Protein AF-A0A540WR25-F1 (afdb_monomer)

Foldseek 3Di:
DDDDDDDDDDDDDDDDDDDDDDDDDDDDDDPDPPVPQPQFAFEDEAEEEEEEDDDQFPVCLVVVQCLQVLLVVLLVVCVVVLQVVQCVVRPRYHYHYHYYTARLLPFDFDPQPDPPPPRSSCLFQDAQPGDQQPDPDGPDASLDCVSVLLRVLSCVPVRDPLPAANYEYEYAEQSQLSSLCNLQQQGSVGGPPHPSSCNRRYQEYEYELYLAAAQPPPPFPQDDCPRLSNQLVVLPPDDPDDHSSGHHHNVSCNSHVPGSQRSNQSCLVPHAYAYEDAQAQQDDRDDPDDDPFRGAQPRAHHLWAPDWDWHAGVLQAIDIHRHDYLYHDHSSLCRDPPDVCNVSSSNSSSVSVSCQARFWSKTFQDKDKDKDPDFAAAQDKDPKDKDGDFADPQWFWPWKDKKKWKAFPDDSNRPIHIQDPVQKDWAGDGGQITIIMGTDHPDNPGTIMMMMIMTTMITRNDGHSSSVTHHD

Organism: NCBI:txid2590453

Mean predicted aligned error: 12.11 Å

Secondary structure (DSSP, 8-state):
------------------------------TT---------EEEEEEEEEEE---SSHHHHTTGGGGGHHHHHHHHHHHHHHHHHHHHHSTTEEEEEEEEEE-TTTSPPPTTS-TT-S-TT-S----TTSTT---SSTTS-----HHHHHHHHHHHHHHS-TT---EEEEEETHHHHHHHHHHTT-BTTBTTS---S-TTTEEEEEEES---S-TTSTTS---STTSHHHHHHHTTTS-S---TT---TTHHHHHHH---HHHHHHHHHHSEEEEEEE--TT--S--SS----PPPTT----TTSS-EEEEEPTTS-EEEEESEEEES--SGGGT-TTSTTHHHHHHHHHHHHHHHHHT--PEEEEEEEEE-SS-B-TT-BPPPEEEE--PPTTEEEEEEEEEEEEE-SSS--S--EEPPGGGEEEEEPSSSEEEEEEB--S-SSS-BEEEEEEEEEEEESSSSSGGGSPP-

InterPro domains:
  IPR029058 Alpha/Beta hydrolase fold [G3DSA:3.40.50.1820] (130-204)
  IPR029058 Alpha/Beta hydrolase fold [SSF53474] (144-228)

Sequence (472 aa):
MAPRHWLMLSCVVGLSGCGPQESSLPEVADPGRTVAALAQQGTVQLNLLYVHGVKGCQGQRERAEGSLDELDAAINAALPARIAAYEAAHPGTTVVVRSARANLYTAPASAHHPSDSTNPLNMDDWEAGDPGCSASRQGAPCTTAYEWRYRLAREIERRFPSDAKNVLLVGHSTGGRVALEVAANVGVDGVGTQDWGVQGRIAGVVSIQGMVDSLGTSKYNVVGAASFVTTCKNGEVILGYGDSCAPGNGWCEYAGNVGGFPAADWVARNKHALMLTSWASCSPSLWTGYSDGSLPFDAQGSGLAVGLGMTPAAGKTWRPSHGIKYGSFCHGTITDPSASGHAQAVTAARDRILDWVFARATGVASSGSLSTSSSIAYNASTPTYAIGSGCPAGKGDEGLQVVGVCKHPGYFDGDDHAIAASELTLTDGPNCTGAFKWTQRHDSGNKHAATFWWKTQSLPEEQGLLATLPAD

Structure (mmCIF, N/CA/C/O backbone):
data_AF-A0A540WR25-F1
#
_entry.id   AF-A0A540WR25-F1
#
loop_
_atom_site.group_PDB
_atom_site.id
_atom_site.type_symbol
_atom_site.label_atom_id
_atom_site.label_alt_id
_atom_site.label_comp_id
_atom_site.label_asym_id
_atom_site.label_entity_id
_atom_site.label_seq_id
_atom_site.pdbx_PDB_ins_code
_atom_site.Cartn_x
_atom_site.Cartn_y
_atom_site.Cartn_z
_atom_site.occupancy
_atom_site.B_iso_or_equiv
_atom_site.auth_seq_id
_atom_site.auth_comp_id
_atom_site.auth_asym_id
_atom_site.auth_atom_id
_atom_site.pdbx_PDB_model_num
ATOM 1 N N . MET A 1 1 ? 58.304 -51.126 13.569 1.00 34.84 1 MET A N 1
ATOM 2 C CA . MET A 1 1 ? 57.879 -51.887 14.764 1.00 34.84 1 MET A CA 1
ATOM 3 C C . MET A 1 1 ? 56.406 -51.625 15.012 1.00 34.84 1 MET A C 1
ATOM 5 O O . MET A 1 1 ? 55.930 -50.550 14.681 1.00 34.84 1 MET A O 1
ATOM 9 N N . ALA A 1 2 ? 55.723 -52.662 15.485 1.00 29.12 2 ALA A N 1
ATOM 10 C CA . ALA A 1 2 ? 54.281 -52.842 15.590 1.00 29.12 2 ALA A CA 1
ATOM 11 C C . ALA A 1 2 ? 53.516 -51.779 16.432 1.00 29.12 2 ALA A C 1
ATOM 13 O O . ALA A 1 2 ? 54.144 -51.030 17.180 1.00 29.12 2 ALA A O 1
ATOM 14 N N . PRO A 1 3 ? 52.168 -51.741 16.313 1.00 58.66 3 PRO A N 1
ATOM 15 C CA . PRO A 1 3 ? 51.277 -50.618 16.637 1.00 58.66 3 PRO A CA 1
ATOM 16 C C . PRO A 1 3 ? 50.435 -50.832 17.912 1.00 58.66 3 PRO A C 1
ATOM 18 O O . PRO A 1 3 ? 50.287 -51.969 18.353 1.00 58.66 3 PRO A O 1
ATOM 21 N N . ARG A 1 4 ? 49.806 -49.770 18.448 1.00 34.66 4 ARG A N 1
ATOM 22 C CA . ARG A 1 4 ? 48.710 -49.776 19.457 1.00 34.66 4 ARG A CA 1
ATOM 23 C C . ARG A 1 4 ? 47.991 -48.406 19.434 1.00 34.66 4 ARG A C 1
ATOM 25 O O . ARG A 1 4 ? 48.692 -47.423 19.259 1.00 34.66 4 ARG A O 1
ATOM 32 N N . HIS A 1 5 ? 46.684 -48.180 19.606 1.00 33.09 5 HIS A N 1
ATOM 33 C CA . HIS A 1 5 ? 45.461 -48.975 19.764 1.00 33.09 5 HIS A CA 1
ATOM 34 C C . HIS A 1 5 ? 44.240 -48.062 19.483 1.00 33.09 5 HIS A C 1
ATOM 36 O O . HIS A 1 5 ? 44.206 -46.917 19.916 1.00 33.09 5 HIS A O 1
ATOM 42 N N . TRP A 1 6 ? 43.264 -48.610 18.761 1.00 30.02 6 TRP A N 1
ATOM 43 C CA . TRP A 1 6 ? 41.809 -48.553 18.955 1.00 30.02 6 TRP A CA 1
ATOM 44 C C . TRP A 1 6 ? 41.223 -47.773 20.151 1.00 30.02 6 TRP A C 1
ATOM 46 O O . TRP A 1 6 ? 41.559 -48.074 21.292 1.00 30.02 6 TRP A O 1
ATOM 56 N N . LEU A 1 7 ? 40.177 -46.971 19.889 1.00 30.69 7 LEU A N 1
ATOM 57 C CA . LEU A 1 7 ? 38.885 -47.111 20.582 1.00 30.69 7 LEU A CA 1
ATOM 58 C C . LEU A 1 7 ? 37.739 -46.562 19.704 1.00 30.69 7 LEU A C 1
ATOM 60 O O . LEU A 1 7 ? 37.548 -45.358 19.569 1.00 30.69 7 LEU A O 1
ATOM 64 N N . MET A 1 8 ? 36.994 -47.482 19.088 1.00 30.22 8 MET A N 1
ATOM 65 C CA . MET A 1 8 ? 35.615 -47.280 18.641 1.00 30.22 8 MET A CA 1
ATOM 66 C C . MET A 1 8 ? 34.700 -47.617 19.818 1.00 30.22 8 MET A C 1
ATOM 68 O O . MET A 1 8 ? 34.907 -48.642 20.470 1.00 30.22 8 MET A O 1
ATOM 72 N N . LEU A 1 9 ? 33.673 -46.802 20.051 1.00 29.97 9 LEU A N 1
ATOM 73 C CA . LEU A 1 9 ? 32.551 -47.156 20.911 1.00 29.97 9 LEU A CA 1
ATOM 74 C C . LEU A 1 9 ? 31.305 -47.312 20.033 1.00 29.97 9 LEU A C 1
ATOM 76 O O . LEU A 1 9 ? 30.907 -46.396 19.318 1.00 29.97 9 LEU A O 1
ATOM 80 N N . SER A 1 10 ? 30.709 -48.496 20.074 1.00 31.81 10 SER A N 1
ATOM 81 C CA . SER A 1 10 ? 29.380 -48.810 19.552 1.00 31.81 10 SER A CA 1
ATOM 82 C C . SER A 1 10 ? 28.698 -49.737 20.552 1.00 31.81 10 SER A C 1
ATOM 84 O O . SER A 1 10 ? 29.309 -50.720 20.954 1.00 31.81 10 SER A O 1
ATOM 86 N N . CYS A 1 11 ? 27.452 -49.427 20.909 1.00 25.17 11 CYS A N 1
ATOM 87 C CA . CYS A 1 11 ? 26.388 -50.347 21.340 1.00 25.17 11 CYS A CA 1
ATOM 88 C C . CYS A 1 11 ? 25.052 -49.607 21.069 1.00 25.17 11 CYS A C 1
ATOM 90 O O . CYS A 1 11 ? 24.9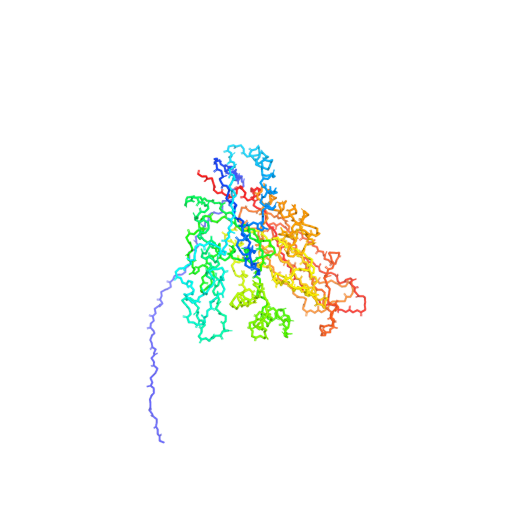54 -48.444 21.445 1.00 25.17 11 CYS A O 1
ATOM 92 N N . VAL A 1 12 ? 24.095 -50.089 20.249 1.00 30.94 12 VAL A N 1
ATOM 93 C CA . VAL A 1 12 ? 23.230 -51.299 20.386 1.00 30.94 12 VAL A CA 1
ATOM 94 C C . VAL A 1 12 ? 22.262 -51.096 21.569 1.00 30.94 12 VAL A C 1
ATOM 96 O O . VAL A 1 12 ? 22.739 -50.777 22.646 1.00 30.94 12 VAL A O 1
ATOM 99 N N . VAL A 1 13 ? 20.929 -51.250 21.537 1.00 31.78 13 VAL A N 1
ATOM 100 C CA . VAL A 1 13 ? 19.888 -51.711 20.590 1.00 31.78 13 VAL A CA 1
ATOM 101 C C . VAL A 1 13 ? 18.529 -51.246 21.162 1.00 31.78 13 VAL A C 1
ATOM 103 O O . VAL A 1 13 ? 18.415 -51.061 22.371 1.00 31.78 13 VAL A O 1
ATOM 106 N N . GLY A 1 14 ? 17.486 -51.135 20.331 1.00 27.78 14 GLY A N 1
ATOM 107 C CA . GLY A 1 14 ? 16.101 -51.024 20.804 1.00 27.78 14 GLY A CA 1
ATOM 108 C C . GLY A 1 14 ? 15.063 -51.083 19.683 1.00 27.78 14 GLY A C 1
ATOM 109 O O . GLY A 1 14 ? 14.438 -50.078 19.375 1.00 27.78 14 GLY A O 1
ATOM 110 N N . LEU A 1 15 ? 14.910 -52.254 19.057 1.00 31.16 15 LEU A N 1
ATOM 111 C CA . LEU A 1 15 ? 13.782 -52.585 18.180 1.00 31.16 15 LEU A CA 1
ATOM 112 C C . LEU A 1 15 ? 12.542 -52.900 19.029 1.00 31.16 15 LEU A C 1
ATOM 114 O O . LEU A 1 15 ? 12.576 -53.818 19.846 1.00 31.16 15 LEU A O 1
ATOM 118 N N . SER A 1 16 ? 11.428 -52.232 18.746 1.00 32.53 16 SER A N 1
ATOM 119 C CA . SER A 1 16 ? 10.081 -52.770 18.944 1.00 32.53 16 SER A CA 1
ATOM 120 C C . SER A 1 16 ? 9.220 -52.345 17.756 1.00 32.53 16 SER A C 1
ATOM 122 O O . SER A 1 16 ? 8.999 -51.164 17.501 1.00 32.53 16 SER A O 1
ATOM 124 N N . GLY A 1 17 ? 8.812 -53.335 16.965 1.00 28.11 17 GLY A N 1
ATOM 125 C CA . GLY A 1 17 ? 7.911 -53.156 15.836 1.00 28.11 17 GLY A CA 1
ATOM 126 C C . GLY A 1 17 ? 6.450 -53.300 16.247 1.00 28.11 17 GLY A C 1
ATOM 127 O O . GLY A 1 17 ? 6.146 -54.020 17.193 1.00 28.11 17 GLY A O 1
ATOM 128 N N . CYS A 1 18 ? 5.578 -52.640 15.487 1.00 28.12 18 CYS A N 1
ATOM 129 C CA . CYS A 1 18 ? 4.237 -53.065 15.074 1.00 28.12 18 CYS A CA 1
ATOM 130 C C . CYS A 1 18 ? 3.815 -52.118 13.935 1.00 28.12 18 CYS A C 1
ATOM 132 O O . CYS A 1 18 ? 3.773 -50.908 14.130 1.00 28.12 18 CYS A O 1
ATOM 134 N N . GLY A 1 19 ? 3.536 -52.646 12.744 1.00 31.08 19 GLY A N 1
ATOM 135 C CA . GLY A 1 19 ? 2.651 -51.979 11.779 1.00 31.08 19 GLY A CA 1
ATOM 136 C C . GLY A 1 19 ? 1.283 -52.669 11.795 1.00 31.08 19 GLY A C 1
ATOM 137 O O . GLY A 1 19 ? 1.092 -53.593 12.585 1.00 31.08 19 GLY A O 1
ATOM 138 N N . PRO A 1 20 ? 0.406 -52.378 10.827 1.00 37.56 20 PRO A N 1
ATOM 139 C CA . PRO A 1 20 ? -0.185 -51.091 10.476 1.00 37.56 20 PRO A CA 1
ATOM 140 C C . PRO A 1 20 ? -1.586 -50.961 11.116 1.00 37.56 20 PRO A C 1
ATOM 142 O O . PRO A 1 20 ? -2.268 -51.961 11.329 1.00 37.56 20 PRO A O 1
ATOM 145 N N . GLN A 1 21 ? -2.059 -49.743 11.387 1.00 27.31 21 GLN A N 1
ATOM 146 C CA . GLN A 1 21 ? -3.466 -49.530 11.735 1.00 27.31 21 GLN A CA 1
ATOM 147 C C . GLN A 1 21 ? -4.066 -48.510 10.769 1.00 27.31 21 GLN A C 1
ATOM 149 O O . GLN A 1 21 ? -3.903 -47.303 10.925 1.00 27.31 21 GLN A O 1
ATOM 154 N N . GLU A 1 22 ? -4.732 -49.039 9.742 1.00 34.25 22 GLU A N 1
ATOM 155 C CA . GLU A 1 22 ? -5.793 -48.342 9.024 1.00 34.25 22 GLU A CA 1
ATOM 156 C C . GLU A 1 22 ? -6.837 -47.881 10.047 1.00 34.25 22 GLU A C 1
ATOM 158 O O . GLU A 1 22 ? -7.519 -48.693 10.672 1.00 34.25 22 GLU A O 1
ATOM 163 N N . SER A 1 23 ? -6.967 -46.569 10.224 1.00 29.11 23 SER A N 1
ATOM 164 C CA . SER A 1 23 ? -8.207 -45.973 10.701 1.00 29.11 23 SER A CA 1
ATOM 165 C C . SER A 1 23 ? -8.902 -45.337 9.504 1.00 29.11 23 SER A C 1
ATOM 167 O O . SER A 1 23 ? -8.614 -44.222 9.076 1.00 29.11 23 SER A O 1
ATOM 169 N N . SER A 1 24 ? -9.829 -46.101 8.937 1.00 35.94 24 SER A N 1
ATOM 170 C CA . SER A 1 24 ? -10.888 -45.597 8.077 1.00 35.94 24 SER A CA 1
ATOM 171 C C . SER A 1 24 ? -11.684 -44.533 8.839 1.00 35.94 24 SER A C 1
ATOM 173 O O . SER A 1 24 ? -12.491 -44.862 9.713 1.00 35.94 24 SER A O 1
ATOM 175 N N . LEU A 1 25 ? -11.453 -43.259 8.528 1.00 31.72 25 LEU A N 1
ATOM 176 C CA . LEU A 1 25 ? -12.410 -42.202 8.841 1.00 31.72 25 LEU A CA 1
ATOM 177 C C . LEU A 1 25 ? -13.478 -42.189 7.740 1.00 31.72 25 LEU A C 1
ATOM 179 O O . LEU A 1 25 ? -13.128 -42.317 6.565 1.00 31.72 25 LEU A O 1
ATOM 183 N N . PRO A 1 26 ? -14.768 -42.077 8.091 1.00 32.78 26 PRO A N 1
ATOM 184 C CA . PRO A 1 26 ? -15.828 -42.113 7.106 1.00 32.78 26 PRO A CA 1
ATOM 185 C C . PRO A 1 26 ? -15.805 -40.837 6.265 1.00 32.78 26 PRO A C 1
ATOM 187 O O . PRO A 1 26 ? -15.911 -39.721 6.774 1.00 32.78 26 PRO A O 1
ATOM 190 N N . GLU A 1 27 ? -15.708 -41.041 4.958 1.00 39.72 27 GLU A N 1
ATOM 191 C CA . GLU A 1 27 ? -16.152 -40.107 3.940 1.00 39.72 27 GLU A CA 1
ATOM 192 C C . GLU A 1 27 ? -17.668 -39.916 4.110 1.00 39.72 27 GLU A C 1
ATOM 194 O O . GLU A 1 27 ? -18.472 -40.781 3.768 1.00 39.72 27 GLU A O 1
ATOM 199 N N . VAL A 1 28 ? -18.059 -38.787 4.700 1.00 36.81 28 VAL A N 1
ATOM 200 C CA . VAL A 1 28 ? -19.412 -38.243 4.572 1.00 36.81 28 VAL A CA 1
ATOM 201 C C . VAL A 1 28 ? -19.260 -36.899 3.885 1.00 36.81 28 VAL A C 1
ATOM 203 O O . VAL A 1 28 ? -18.874 -35.905 4.497 1.00 36.81 28 VAL A O 1
ATOM 206 N N . ALA A 1 29 ? -19.539 -36.894 2.585 1.00 34.22 29 ALA A N 1
ATOM 207 C CA . ALA A 1 29 ? -19.881 -35.680 1.876 1.00 34.22 29 ALA A CA 1
ATOM 208 C C . ALA A 1 29 ? -21.126 -35.068 2.532 1.00 34.22 29 ALA A C 1
ATOM 210 O O . ALA A 1 29 ? -22.141 -35.749 2.685 1.00 34.22 29 ALA A O 1
ATOM 211 N N . ASP A 1 30 ? -21.056 -33.785 2.877 1.00 34.28 30 ASP A N 1
ATOM 212 C CA . ASP A 1 30 ? -22.238 -32.957 3.105 1.00 34.28 30 ASP A CA 1
ATOM 213 C C . ASP A 1 30 ? -22.403 -32.020 1.894 1.00 34.28 30 ASP A C 1
ATOM 215 O O . ASP A 1 30 ? -21.787 -30.950 1.843 1.00 34.28 30 ASP A O 1
ATOM 219 N N . PRO A 1 31 ? -23.158 -32.423 0.854 1.00 40.47 31 PRO A N 1
ATOM 220 C CA . PRO A 1 31 ? -23.482 -31.555 -0.262 1.00 40.47 31 PRO A CA 1
ATOM 221 C C . PRO A 1 31 ? -24.666 -30.679 0.158 1.00 40.47 31 PRO A C 1
ATOM 223 O O . PRO A 1 31 ? -25.817 -30.995 -0.132 1.00 40.47 31 PRO A O 1
ATOM 226 N N . GLY A 1 32 ? -24.409 -29.588 0.879 1.00 30.80 32 GLY A N 1
ATOM 227 C CA 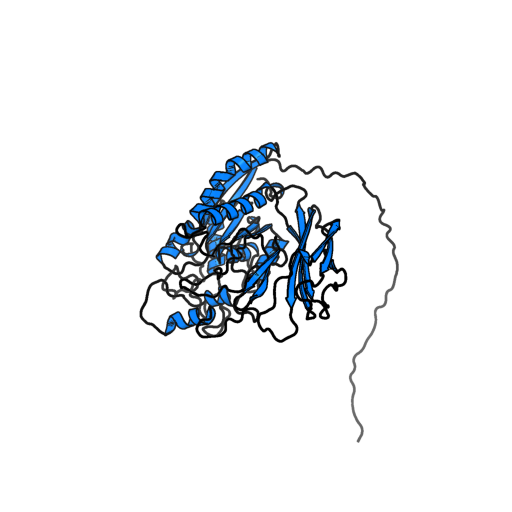. GLY A 1 32 ? -25.517 -28.706 1.254 1.00 30.80 32 GLY A CA 1
ATOM 228 C C . GLY A 1 32 ? -25.280 -27.669 2.334 1.00 30.80 32 GLY A C 1
ATOM 229 O O . GLY A 1 32 ? -26.199 -26.901 2.618 1.00 30.80 32 GLY A O 1
ATOM 230 N N . ARG A 1 33 ? -24.087 -27.572 2.926 1.00 33.97 33 ARG A N 1
ATOM 231 C CA . ARG A 1 33 ? -23.815 -26.487 3.869 1.00 33.97 33 ARG A CA 1
ATOM 232 C C . ARG A 1 33 ? -23.448 -25.212 3.115 1.00 33.97 33 ARG A C 1
ATOM 234 O O . ARG A 1 33 ? -22.292 -24.810 3.062 1.00 33.97 33 ARG A O 1
ATOM 241 N N . THR A 1 34 ? -24.463 -24.547 2.562 1.00 32.62 34 THR A N 1
ATOM 242 C CA . THR A 1 34 ? -24.477 -23.082 2.518 1.00 32.62 34 THR A CA 1
ATOM 243 C C . THR A 1 34 ? -24.220 -22.623 3.945 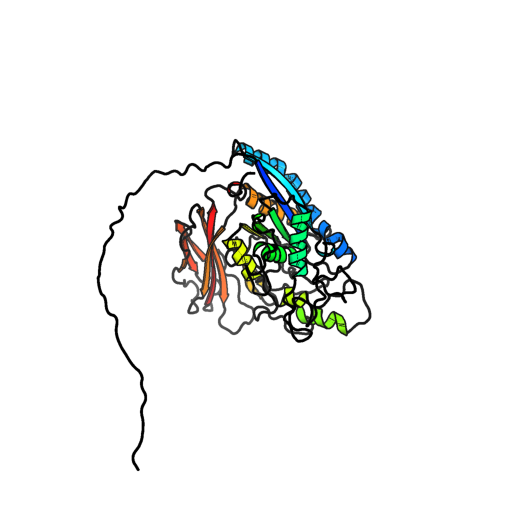1.00 32.62 34 THR A C 1
ATOM 245 O O . THR A 1 34 ? -25.118 -22.648 4.789 1.00 32.62 34 THR A O 1
ATOM 248 N N . VAL A 1 35 ? -22.966 -22.289 4.243 1.00 36.34 35 VAL A N 1
ATOM 249 C CA . VAL A 1 35 ? -22.644 -21.453 5.388 1.00 36.34 35 VAL A CA 1
ATOM 250 C C . VAL A 1 35 ? -23.335 -20.144 5.051 1.00 36.34 35 VAL A C 1
ATOM 252 O O . VAL A 1 35 ? -22.852 -19.371 4.231 1.00 36.34 35 VAL A O 1
ATOM 255 N N . ALA A 1 36 ? -24.554 -19.961 5.555 1.00 37.75 36 ALA A N 1
ATOM 256 C CA . ALA A 1 36 ? -25.138 -18.641 5.586 1.00 37.75 36 ALA A CA 1
ATOM 257 C C . ALA A 1 36 ? -24.115 -17.797 6.341 1.00 37.75 36 ALA A C 1
ATOM 259 O O . ALA A 1 36 ? -23.886 -18.049 7.527 1.00 37.75 36 ALA A O 1
ATOM 260 N N . ALA A 1 37 ? -23.444 -16.909 5.604 1.00 44.94 37 ALA A N 1
ATOM 261 C CA . ALA A 1 37 ? -22.705 -15.774 6.118 1.00 44.94 37 ALA A CA 1
ATOM 262 C C . ALA A 1 37 ? -23.381 -15.342 7.417 1.00 44.94 37 ALA A C 1
ATOM 264 O O . ALA A 1 37 ? -24.560 -14.964 7.405 1.00 44.94 37 ALA A O 1
ATOM 265 N N . LEU A 1 38 ? -22.700 -15.510 8.553 1.00 48.97 38 LEU A N 1
ATOM 266 C CA . LEU A 1 38 ? -23.152 -14.879 9.782 1.00 48.97 38 LEU A CA 1
ATOM 267 C C . LEU A 1 38 ? -22.940 -13.394 9.531 1.00 48.97 38 LEU A C 1
ATOM 269 O O . LEU A 1 38 ? -21.878 -12.871 9.847 1.00 48.97 38 LEU A O 1
ATOM 273 N N . ALA A 1 39 ? -23.933 -12.765 8.893 1.00 57.25 39 ALA A N 1
ATOM 274 C CA . ALA A 1 39 ? -23.926 -11.351 8.588 1.00 57.25 39 ALA A CA 1
ATOM 275 C C . ALA A 1 39 ? -23.500 -10.637 9.862 1.00 57.25 39 ALA A C 1
ATOM 277 O O . ALA A 1 39 ? -24.097 -10.842 10.923 1.00 57.25 39 ALA A O 1
ATOM 278 N N . GLN A 1 40 ? -22.410 -9.892 9.770 1.00 68.88 40 GLN A N 1
ATOM 279 C CA . GLN A 1 40 ? -21.814 -9.250 10.918 1.00 68.88 40 GLN A CA 1
ATOM 280 C C . GLN A 1 40 ? -22.815 -8.267 11.534 1.00 68.88 40 GLN A C 1
ATOM 282 O O . GLN A 1 40 ? -23.047 -7.180 11.009 1.00 68.88 40 GLN A O 1
ATOM 287 N N . GLN A 1 41 ? -23.443 -8.658 12.641 1.00 81.88 41 GLN A N 1
ATOM 288 C CA . GLN A 1 41 ? -24.412 -7.825 13.348 1.00 81.88 41 GLN A CA 1
ATOM 289 C C . GLN A 1 41 ? -23.712 -6.961 14.394 1.00 81.88 41 GLN A C 1
ATOM 291 O O . GLN A 1 41 ? -22.763 -7.399 15.045 1.00 81.88 41 GLN A O 1
ATOM 296 N N . GLY A 1 42 ? -24.216 -5.743 14.580 1.00 90.81 42 GLY A N 1
ATOM 297 C CA . GLY A 1 42 ? -23.713 -4.788 15.561 1.00 90.81 42 GLY A CA 1
ATOM 298 C C . GLY A 1 42 ? -22.911 -3.642 14.951 1.00 90.81 42 GLY A C 1
ATOM 299 O O . GLY A 1 42 ? -22.943 -3.389 13.744 1.00 90.81 42 GLY A O 1
ATOM 300 N N . THR A 1 43 ? -22.219 -2.910 15.821 1.00 94.31 43 THR A N 1
ATOM 301 C CA . THR A 1 43 ? -21.434 -1.739 15.429 1.00 94.31 43 THR A CA 1
ATOM 302 C C . THR A 1 43 ? -20.039 -2.163 14.996 1.00 94.31 43 THR A C 1
ATOM 304 O O . THR A 1 43 ? -19.301 -2.769 15.764 1.00 94.31 43 THR A O 1
ATOM 307 N N . VAL A 1 44 ? -19.652 -1.806 13.777 1.00 94.38 44 VAL A N 1
ATOM 308 C CA . VAL A 1 44 ? -18.292 -1.943 13.259 1.00 94.38 44 VAL A CA 1
ATOM 309 C C . VAL A 1 44 ? -17.634 -0.574 13.318 1.00 94.38 44 VAL A C 1
ATOM 311 O O . VAL A 1 44 ? -17.901 0.293 12.482 1.00 94.38 44 VAL A O 1
ATOM 314 N N . GLN A 1 45 ? -16.773 -0.353 14.311 1.00 95.56 45 GLN A N 1
ATOM 315 C CA . GLN A 1 45 ? -15.941 0.844 14.330 1.00 95.56 45 GLN A CA 1
ATOM 316 C C . GLN A 1 45 ? -14.733 0.650 13.406 1.00 95.56 45 GLN A C 1
ATOM 318 O O . GLN A 1 45 ? -14.000 -0.322 13.551 1.00 95.56 45 GLN A O 1
ATOM 323 N N . LEU A 1 46 ? -14.501 1.582 12.482 1.00 96.25 46 LEU A N 1
ATOM 324 C CA . LEU A 1 46 ? -13.336 1.651 11.601 1.00 96.25 46 LEU A CA 1
ATOM 325 C C . LEU A 1 46 ? -12.470 2.853 11.992 1.00 96.25 46 LEU A C 1
ATOM 327 O O . LEU A 1 46 ? -12.957 3.983 12.034 1.00 96.25 46 LEU A O 1
ATOM 331 N N . ASN A 1 47 ? -11.183 2.634 12.256 1.00 98.00 47 ASN A N 1
ATOM 332 C CA . ASN A 1 47 ? -10.272 3.687 12.708 1.00 98.00 47 ASN A CA 1
ATOM 333 C C . ASN A 1 47 ? -9.179 3.925 11.654 1.00 98.00 47 ASN A C 1
ATOM 335 O O . ASN A 1 47 ? -8.314 3.078 11.466 1.00 98.00 47 ASN A O 1
ATOM 339 N N . LEU A 1 48 ? -9.202 5.060 10.958 1.00 98.25 48 LEU A N 1
ATOM 340 C CA . LEU A 1 48 ? -8.228 5.414 9.922 1.00 98.25 48 LEU A CA 1
ATOM 341 C C . LEU A 1 48 ? -7.121 6.293 10.513 1.00 98.25 48 LEU A C 1
ATOM 343 O O . LEU A 1 48 ? -7.405 7.372 11.032 1.00 98.25 48 LEU A O 1
ATOM 347 N N . LEU A 1 49 ? -5.861 5.862 10.417 1.00 98.38 49 LEU A N 1
ATOM 348 C CA . LEU A 1 49 ? -4.701 6.670 10.805 1.00 98.38 49 LEU A CA 1
ATOM 349 C C . LEU A 1 49 ? -3.842 7.005 9.592 1.00 98.38 49 LEU A C 1
ATOM 351 O O . LEU A 1 49 ? -3.213 6.121 9.011 1.00 98.38 49 LEU A O 1
ATOM 355 N N . TYR A 1 50 ? -3.773 8.288 9.251 1.00 98.19 50 TYR A N 1
ATOM 356 C CA . TYR A 1 50 ? -2.934 8.778 8.163 1.00 98.19 50 TYR A CA 1
ATOM 357 C C . TYR A 1 50 ? -1.528 9.086 8.668 1.00 98.19 50 TYR A C 1
ATOM 359 O O . TYR A 1 50 ? -1.354 9.840 9.628 1.00 98.19 50 TYR A O 1
ATOM 367 N N . VAL A 1 51 ? -0.520 8.522 8.002 1.00 95.44 51 VAL A N 1
ATOM 368 C CA . VAL A 1 51 ? 0.890 8.730 8.338 1.00 95.44 51 VAL A CA 1
ATOM 369 C C . VAL A 1 51 ? 1.696 9.069 7.090 1.00 95.44 51 VAL A C 1
ATOM 371 O O . VAL A 1 51 ? 1.771 8.308 6.121 1.00 95.44 51 VAL A O 1
ATOM 374 N N . HIS A 1 52 ? 2.319 10.242 7.106 1.00 90.31 52 HIS A N 1
ATOM 375 C CA . HIS A 1 52 ? 3.263 10.629 6.069 1.00 90.31 52 HIS A CA 1
ATOM 376 C C . HIS A 1 52 ? 4.681 10.205 6.445 1.00 90.31 52 HIS A C 1
ATOM 378 O O . HIS A 1 52 ? 5.057 10.189 7.615 1.00 90.31 52 HIS A O 1
ATOM 384 N N . GLY A 1 53 ? 5.458 9.859 5.424 1.00 80.81 53 GLY A N 1
ATOM 385 C CA . GLY A 1 53 ? 6.878 9.590 5.559 1.00 80.81 53 GLY A CA 1
ATOM 386 C C . GLY A 1 53 ? 7.733 10.848 5.683 1.00 80.81 53 GLY A C 1
ATOM 387 O O . GLY A 1 53 ? 7.329 11.868 6.236 1.00 80.81 53 GLY A O 1
ATOM 388 N N . VAL A 1 54 ? 8.945 10.759 5.148 1.00 76.06 54 VAL A N 1
ATOM 389 C CA . VAL A 1 54 ? 9.983 11.757 5.400 1.00 76.06 54 VAL A CA 1
ATOM 390 C C . VAL A 1 54 ? 9.695 13.125 4.797 1.00 76.06 54 VAL A C 1
ATOM 392 O O . VAL A 1 54 ? 9.251 13.243 3.653 1.00 76.06 54 VAL A O 1
ATOM 395 N N . LYS A 1 55 ? 10.049 14.161 5.560 1.00 75.12 55 LYS A N 1
ATOM 396 C CA . LYS A 1 55 ? 10.113 15.559 5.144 1.00 75.12 55 LYS A CA 1
ATOM 397 C C . LYS A 1 55 ? 11.535 16.092 5.302 1.00 75.12 55 LYS A C 1
ATOM 399 O O . LYS A 1 55 ? 12.156 15.923 6.349 1.00 75.12 55 LYS A O 1
ATOM 404 N N . GLY A 1 56 ? 12.032 16.762 4.265 1.00 64.75 56 GLY A N 1
ATOM 405 C CA . GLY A 1 56 ? 13.399 17.288 4.245 1.00 64.75 56 GLY A CA 1
ATOM 406 C C . GLY A 1 56 ? 13.578 18.483 5.178 1.00 64.75 56 GLY A C 1
ATOM 407 O O . GLY A 1 56 ? 14.492 18.480 5.995 1.00 64.75 56 GLY A O 1
ATOM 408 N N . CYS A 1 57 ? 12.669 19.457 5.104 1.00 69.06 57 CYS A N 1
ATOM 409 C CA . CYS A 1 57 ? 12.820 20.738 5.793 1.00 69.06 57 CYS A CA 1
ATOM 410 C C . CYS A 1 57 ? 12.106 20.762 7.154 1.00 69.06 57 CYS A C 1
ATOM 412 O O . CYS A 1 57 ? 11.008 20.214 7.293 1.00 69.06 57 CYS A O 1
ATOM 414 N N . GLN A 1 58 ? 12.670 21.469 8.137 1.00 74.62 58 GLN A N 1
ATOM 415 C CA . GLN A 1 58 ? 12.115 21.571 9.496 1.00 74.62 58 GLN A CA 1
ATOM 416 C C . GLN A 1 58 ? 10.626 21.961 9.518 1.00 74.62 58 GLN A C 1
ATOM 418 O O . GLN A 1 58 ? 9.802 21.214 10.043 1.00 74.62 58 GLN A O 1
ATOM 423 N N . GLY A 1 59 ? 10.246 23.064 8.863 1.00 76.56 59 GLY A N 1
ATOM 424 C CA . GLY A 1 59 ? 8.848 23.520 8.841 1.00 76.56 59 GLY A CA 1
ATOM 425 C C . GLY A 1 59 ? 7.879 22.579 8.105 1.00 76.56 59 GLY A C 1
ATOM 426 O O . GLY A 1 59 ? 6.660 22.729 8.212 1.00 76.56 59 GLY A O 1
ATOM 427 N N . GLN A 1 60 ? 8.394 21.613 7.334 1.00 80.38 60 GLN A N 1
ATOM 428 C CA . GLN A 1 60 ? 7.600 20.522 6.766 1.00 80.38 60 GLN A CA 1
ATOM 429 C C . GLN A 1 60 ? 7.477 19.353 7.750 1.00 80.38 60 GLN A C 1
ATOM 431 O O . GLN A 1 60 ? 6.402 18.768 7.835 1.00 80.38 60 GLN A O 1
ATOM 436 N N . ARG A 1 61 ? 8.539 19.027 8.501 1.00 82.50 61 ARG A N 1
ATOM 437 C CA . ARG A 1 61 ? 8.520 18.012 9.572 1.00 82.50 61 ARG A CA 1
ATOM 438 C C . ARG A 1 61 ? 7.530 18.390 10.671 1.00 82.50 61 ARG A C 1
ATOM 440 O O . ARG A 1 61 ? 6.701 17.575 11.056 1.00 82.50 61 ARG A O 1
ATOM 447 N N . GLU A 1 62 ? 7.532 19.650 11.097 1.00 85.12 62 GLU A N 1
ATOM 448 C CA . GLU A 1 62 ? 6.595 20.184 12.100 1.00 85.12 62 GLU A CA 1
ATOM 449 C C . GLU A 1 62 ? 5.126 20.071 11.664 1.00 85.12 62 GLU A C 1
ATOM 451 O O . GLU A 1 62 ? 4.244 19.881 12.495 1.00 85.12 62 GLU A O 1
ATOM 456 N N . ARG A 1 63 ? 4.861 20.123 10.353 1.00 86.81 63 ARG A N 1
ATOM 457 C CA . ARG A 1 63 ? 3.513 20.047 9.767 1.00 86.81 63 ARG A CA 1
ATOM 458 C C . ARG A 1 63 ? 3.247 18.732 9.035 1.00 86.81 63 ARG A C 1
ATOM 460 O O . ARG A 1 63 ? 2.326 18.659 8.223 1.00 86.81 63 ARG A O 1
ATOM 467 N N . ALA A 1 64 ? 4.043 17.690 9.281 1.00 86.25 64 ALA A N 1
ATOM 468 C CA . ALA A 1 64 ? 3.981 16.471 8.480 1.00 86.25 64 ALA A CA 1
ATOM 469 C C . ALA A 1 64 ? 2.626 15.748 8.592 1.00 86.25 64 ALA A C 1
ATOM 471 O O . ALA A 1 64 ? 2.197 15.165 7.594 1.00 86.25 64 ALA A O 1
ATOM 472 N N . GLU A 1 65 ? 1.921 15.857 9.731 1.00 91.06 65 GLU A N 1
ATOM 473 C CA . GLU A 1 65 ? 0.545 15.337 9.888 1.00 91.06 65 GLU A CA 1
ATOM 474 C C . GLU A 1 65 ? -0.434 15.901 8.852 1.00 91.06 65 GLU A C 1
ATOM 476 O O . GLU A 1 65 ? -1.348 15.189 8.449 1.00 91.06 65 GLU A O 1
ATOM 481 N N . GLY A 1 66 ? -0.203 17.129 8.373 1.00 92.00 66 GLY A N 1
ATOM 482 C CA . GLY A 1 66 ? -1.037 17.798 7.375 1.00 92.00 66 GLY A CA 1
ATOM 483 C C . GLY A 1 66 ? -0.858 17.283 5.941 1.00 92.00 66 GLY A C 1
ATOM 484 O O . GLY A 1 66 ? -1.571 17.686 5.027 1.00 92.00 66 GLY A O 1
ATOM 485 N N . SER A 1 67 ? 0.123 16.405 5.695 1.00 90.38 67 SER A N 1
ATOM 486 C CA . SER A 1 67 ? 0.535 16.048 4.325 1.00 90.38 67 SER A CA 1
ATOM 487 C C . SER A 1 67 ? -0.491 15.214 3.557 1.00 90.38 67 SER A C 1
ATOM 489 O O . SER A 1 67 ? -0.355 15.067 2.347 1.00 90.38 67 SER A O 1
ATOM 491 N N . LEU A 1 68 ? -1.457 14.611 4.252 1.00 95.00 68 LEU A N 1
ATOM 492 C CA . LEU A 1 68 ? -2.515 13.782 3.666 1.00 95.00 68 LEU A CA 1
ATOM 493 C C . LEU A 1 68 ? -3.911 14.362 3.937 1.00 95.00 68 LEU A C 1
ATOM 495 O O . LEU A 1 68 ? -4.900 13.650 3.786 1.00 95.00 68 LEU A O 1
ATOM 499 N N . ASP A 1 69 ? -4.003 15.644 4.303 1.00 96.06 69 ASP A N 1
ATOM 500 C CA . ASP A 1 69 ? -5.264 16.304 4.661 1.00 96.06 69 ASP A CA 1
ATOM 501 C C . ASP A 1 69 ? -6.304 16.243 3.544 1.00 96.06 69 ASP A C 1
ATOM 503 O O . ASP A 1 69 ? -7.470 15.959 3.806 1.00 96.06 69 ASP A O 1
ATOM 507 N N . GLU A 1 70 ? -5.889 16.460 2.295 1.00 97.12 70 GLU A N 1
ATOM 508 C CA . GLU A 1 70 ? -6.806 16.398 1.153 1.00 97.12 70 GLU A CA 1
ATOM 509 C C . GLU A 1 70 ? -7.294 14.971 0.877 1.00 97.12 70 GLU A C 1
ATOM 511 O O . GLU A 1 70 ? -8.454 14.778 0.514 1.00 97.12 70 GLU A O 1
ATOM 516 N N . LEU A 1 71 ? -6.457 13.953 1.115 1.00 97.62 71 LEU A N 1
ATOM 517 C CA . LEU A 1 71 ? -6.872 12.552 1.014 1.00 97.62 71 LEU A CA 1
ATOM 518 C C . LEU A 1 71 ? -7.856 12.175 2.126 1.00 97.62 71 LEU A C 1
ATOM 520 O O . LEU A 1 71 ? -8.890 11.573 1.839 1.00 97.62 71 LEU A O 1
ATOM 524 N N . ASP A 1 72 ? -7.556 12.553 3.368 1.00 97.81 72 ASP A N 1
ATOM 525 C CA . ASP A 1 72 ? -8.439 12.359 4.521 1.00 97.81 72 ASP A CA 1
ATOM 526 C C . ASP A 1 72 ? -9.795 13.045 4.293 1.00 97.81 72 ASP A C 1
ATOM 528 O O . ASP A 1 72 ? -10.847 12.414 4.401 1.00 97.81 72 ASP A O 1
ATOM 532 N N . ALA A 1 73 ? -9.789 14.312 3.870 1.00 97.81 73 ALA A N 1
ATOM 533 C CA . ALA A 1 73 ? -11.001 15.054 3.539 1.00 97.81 73 ALA A CA 1
ATOM 534 C C . ALA A 1 73 ? -11.800 14.386 2.409 1.00 97.81 73 ALA A C 1
ATOM 536 O O . ALA A 1 73 ? -13.019 14.241 2.521 1.00 97.81 73 ALA A O 1
ATOM 537 N N . ALA A 1 74 ? -11.132 13.934 1.344 1.00 98.12 74 ALA A N 1
ATOM 538 C CA . ALA A 1 74 ? -11.786 13.273 0.220 1.00 98.12 74 ALA A CA 1
ATOM 539 C C . ALA A 1 74 ? -12.408 11.922 0.614 1.00 98.12 74 ALA A C 1
AT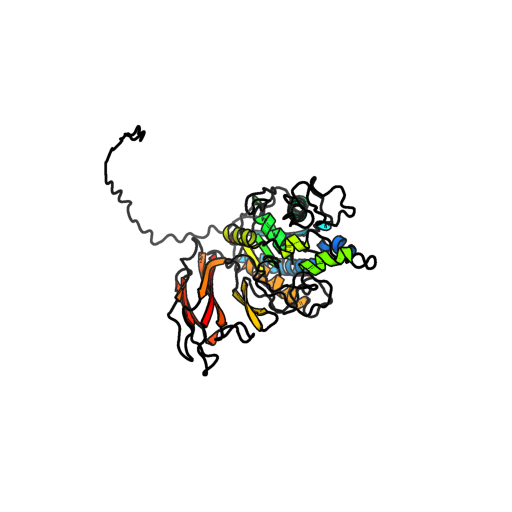OM 541 O O . ALA A 1 74 ? -13.500 11.597 0.144 1.00 98.12 74 ALA A O 1
ATOM 542 N N . ILE A 1 75 ? -11.747 11.144 1.479 1.00 98.19 75 ILE A N 1
ATOM 543 C CA . ILE A 1 75 ? -12.293 9.902 2.041 1.00 98.19 75 ILE A CA 1
ATOM 544 C C . ILE A 1 75 ? -13.496 10.218 2.931 1.00 98.19 75 ILE A C 1
ATOM 546 O O . ILE A 1 75 ? -14.581 9.698 2.673 1.00 98.19 75 ILE A O 1
ATOM 550 N N . ASN A 1 76 ? -13.352 11.121 3.905 1.00 97.44 76 ASN A N 1
ATOM 551 C CA . ASN A 1 76 ? -14.428 11.474 4.835 1.00 97.44 76 ASN A CA 1
ATOM 552 C C . ASN A 1 76 ? -15.668 12.030 4.124 1.00 97.44 76 ASN A C 1
ATOM 554 O O . ASN A 1 76 ? -16.786 11.727 4.528 1.00 97.44 76 ASN A O 1
ATOM 558 N N . ALA A 1 77 ? -15.492 12.783 3.035 1.00 97.94 77 ALA A N 1
ATOM 559 C CA . ALA A 1 77 ? -16.604 13.281 2.230 1.00 97.94 77 ALA A CA 1
ATOM 560 C C . ALA A 1 77 ? -17.384 12.159 1.516 1.00 97.94 77 ALA A C 1
ATOM 562 O O . ALA A 1 77 ? -18.591 12.278 1.314 1.00 97.94 77 ALA A O 1
ATOM 563 N N . ALA A 1 78 ? -16.715 11.069 1.133 1.00 97.75 78 ALA A N 1
ATOM 564 C CA . ALA A 1 78 ? -17.326 9.952 0.412 1.00 97.75 78 ALA A CA 1
ATOM 565 C C . ALA A 1 78 ? -17.860 8.838 1.335 1.00 97.75 78 ALA A C 1
ATOM 567 O O . ALA A 1 78 ? -18.711 8.051 0.910 1.00 97.75 78 ALA A O 1
ATOM 568 N N . LEU A 1 79 ? -17.393 8.772 2.587 1.00 97.44 79 LEU A N 1
ATOM 569 C CA . LEU A 1 79 ? -17.793 7.751 3.559 1.00 97.44 79 LEU A CA 1
ATOM 570 C C . LEU A 1 79 ? -19.309 7.671 3.806 1.00 97.44 79 LEU A C 1
ATOM 572 O O . LEU A 1 79 ? -19.814 6.553 3.757 1.00 97.44 79 LEU A O 1
ATOM 576 N N . PRO A 1 80 ? -20.071 8.771 4.001 1.00 97.81 80 PRO A N 1
ATOM 577 C CA . PRO A 1 80 ? -21.497 8.673 4.324 1.00 97.81 80 PRO A CA 1
ATOM 578 C C . PRO A 1 80 ? -22.305 7.891 3.284 1.00 97.81 80 PRO A C 1
ATOM 580 O O . PRO A 1 80 ? -23.107 7.031 3.638 1.00 97.81 80 PRO A O 1
ATOM 583 N N . ALA A 1 81 ? -22.053 8.134 1.994 1.00 97.00 81 ALA A N 1
ATOM 584 C CA . ALA A 1 81 ? -22.738 7.424 0.918 1.00 97.00 81 ALA A CA 1
ATOM 585 C C . ALA A 1 81 ? -22.333 5.940 0.852 1.00 97.00 81 ALA A C 1
ATOM 587 O O . ALA A 1 81 ? -23.178 5.082 0.601 1.00 97.00 81 ALA A O 1
ATOM 588 N N . ARG A 1 82 ? -21.052 5.626 1.097 1.00 96.44 82 ARG A N 1
ATOM 589 C CA . ARG A 1 82 ? -20.547 4.242 1.125 1.00 96.44 82 ARG A CA 1
ATOM 590 C C . ARG A 1 82 ? -21.095 3.455 2.316 1.00 96.44 82 ARG A C 1
ATOM 592 O O . ARG A 1 82 ? -21.513 2.318 2.132 1.00 96.44 82 ARG A O 1
ATOM 599 N N . ILE A 1 83 ? -21.146 4.078 3.492 1.00 96.94 83 ILE A N 1
ATOM 600 C CA . ILE A 1 83 ? -21.715 3.506 4.717 1.00 96.94 83 ILE A CA 1
ATOM 601 C C . ILE A 1 83 ? -23.204 3.233 4.527 1.00 96.94 83 ILE A C 1
ATOM 603 O O . ILE A 1 83 ? -23.622 2.098 4.707 1.00 96.94 83 ILE A O 1
ATOM 607 N N . ALA A 1 84 ? -23.981 4.218 4.064 1.00 96.75 84 ALA A N 1
ATOM 608 C CA . ALA A 1 84 ? -25.416 4.038 3.851 1.00 96.75 84 ALA A CA 1
ATOM 609 C C . ALA A 1 84 ? -25.720 2.904 2.856 1.00 96.75 84 ALA A C 1
ATOM 611 O O . ALA A 1 84 ? -26.631 2.110 3.078 1.00 96.75 84 ALA A O 1
ATOM 612 N N . ALA A 1 85 ? -24.941 2.798 1.773 1.00 95.25 85 ALA A N 1
ATOM 613 C CA . ALA A 1 85 ? -25.077 1.699 0.820 1.00 95.25 85 ALA A CA 1
ATOM 614 C C . ALA A 1 85 ? -24.731 0.338 1.448 1.00 95.25 85 ALA A C 1
ATOM 616 O O . ALA A 1 85 ? -25.426 -0.646 1.201 1.00 95.25 85 ALA A O 1
ATOM 617 N N . TYR A 1 86 ? -23.680 0.281 2.270 1.00 93.38 86 TYR A N 1
ATOM 618 C CA . TYR A 1 86 ? -23.264 -0.941 2.951 1.00 93.38 86 TYR A CA 1
ATOM 619 C C . TYR A 1 86 ? -24.280 -1.389 4.007 1.00 93.38 86 TYR A C 1
ATOM 621 O O . TYR A 1 86 ? -24.684 -2.545 3.990 1.00 93.38 86 TYR A O 1
ATOM 629 N N . GLU A 1 87 ? -24.748 -0.493 4.876 1.00 94.44 87 GLU A N 1
ATOM 630 C CA . GLU A 1 87 ? -25.749 -0.793 5.913 1.00 94.44 87 GLU A CA 1
ATOM 631 C C . GLU A 1 87 ? -27.102 -1.199 5.310 1.00 94.44 87 GLU A C 1
ATOM 633 O O . GLU A 1 87 ? -27.786 -2.070 5.844 1.00 94.44 87 GLU A O 1
ATOM 638 N N . ALA A 1 88 ? -27.477 -0.632 4.157 1.00 94.25 88 ALA A N 1
ATOM 639 C CA . ALA A 1 88 ? -28.665 -1.064 3.421 1.00 94.25 88 ALA A CA 1
ATOM 640 C C . ALA A 1 88 ? -28.528 -2.497 2.872 1.00 94.25 88 ALA A C 1
ATOM 642 O O . ALA A 1 88 ? -29.514 -3.234 2.834 1.00 94.25 88 ALA A O 1
ATOM 643 N N . ALA A 1 89 ? -27.321 -2.891 2.452 1.00 91.06 89 ALA A N 1
ATOM 644 C CA . ALA A 1 89 ? -27.025 -4.243 1.978 1.00 91.06 89 ALA A CA 1
ATOM 645 C C . ALA A 1 89 ? -26.807 -5.255 3.120 1.00 91.06 89 ALA A C 1
ATOM 647 O O . ALA A 1 89 ? -26.981 -6.453 2.901 1.00 91.06 89 ALA A O 1
ATOM 648 N N . HIS A 1 90 ? -26.487 -4.785 4.331 1.00 89.88 90 HIS A N 1
ATOM 649 C CA . HIS A 1 90 ? -26.203 -5.611 5.510 1.00 89.88 90 HIS A CA 1
ATOM 650 C C . HIS A 1 90 ? -27.071 -5.173 6.708 1.00 89.88 90 HIS A C 1
ATOM 652 O O . HIS A 1 90 ? -26.590 -4.498 7.624 1.00 89.88 90 HIS A O 1
ATOM 658 N N . PRO A 1 91 ? -28.373 -5.529 6.723 1.00 91.31 91 PRO A N 1
ATOM 659 C CA . PRO A 1 91 ? -29.270 -5.148 7.808 1.00 91.31 91 PRO A CA 1
ATOM 660 C C . PRO A 1 91 ? -28.778 -5.645 9.173 1.00 91.31 91 PRO A C 1
ATOM 662 O O . PRO A 1 91 ? -28.451 -6.819 9.341 1.00 91.31 91 PRO A O 1
ATOM 665 N N . GLY A 1 92 ? -28.789 -4.756 10.169 1.00 91.19 92 GLY A N 1
ATOM 666 C CA . GLY A 1 92 ? -28.304 -5.051 11.522 1.00 91.19 92 GLY A CA 1
ATOM 667 C C . GLY A 1 92 ? -26.836 -4.689 11.759 1.00 91.19 92 GLY A C 1
ATOM 668 O O . GLY A 1 92 ? -26.371 -4.816 12.891 1.00 91.19 92 GLY A O 1
ATOM 669 N N . THR A 1 93 ? -26.129 -4.202 10.738 1.00 93.56 93 THR A N 1
ATOM 670 C CA . THR A 1 93 ? -24.796 -3.608 10.871 1.00 93.56 93 THR A CA 1
ATOM 671 C C . THR A 1 93 ? -24.896 -2.086 10.988 1.00 93.56 93 THR A C 1
ATOM 673 O O . THR A 1 93 ? -25.698 -1.450 10.307 1.00 93.56 93 THR A O 1
ATOM 676 N N . THR A 1 94 ? -24.061 -1.483 11.832 1.00 96.06 94 THR A N 1
ATOM 677 C CA . THR A 1 94 ? -23.847 -0.029 11.876 1.00 96.06 94 THR A CA 1
ATOM 678 C C . THR A 1 94 ? -22.361 0.255 11.738 1.00 96.06 94 THR A C 1
ATOM 680 O O . THR A 1 94 ? -21.564 -0.318 12.471 1.00 96.06 94 THR A O 1
ATOM 683 N N . VAL A 1 95 ? -21.958 1.131 10.824 1.00 95.94 95 VAL A N 1
ATOM 684 C CA . VAL A 1 95 ? -20.547 1.455 10.589 1.00 95.94 95 VAL A CA 1
ATOM 685 C C . VAL A 1 95 ? -20.237 2.835 11.152 1.00 95.94 95 VAL A C 1
ATOM 687 O O . VAL A 1 95 ? -20.807 3.845 10.745 1.00 95.94 95 VAL A O 1
ATOM 690 N N . VAL A 1 96 ? -19.272 2.894 12.067 1.00 95.88 96 VAL A N 1
ATOM 691 C CA . VAL A 1 96 ? -18.781 4.150 12.646 1.00 95.88 96 VAL A CA 1
ATOM 692 C C . VAL A 1 96 ? -17.342 4.350 12.217 1.00 95.88 96 VAL A C 1
ATOM 694 O O . VAL A 1 96 ? -16.498 3.506 12.491 1.00 95.88 96 VAL A O 1
ATOM 697 N N . VAL A 1 97 ? -17.025 5.479 11.585 1.00 96.56 97 VAL A N 1
ATOM 698 C CA . VAL A 1 97 ? -15.649 5.770 11.161 1.00 96.56 97 VAL A CA 1
ATOM 699 C C . VAL A 1 97 ? -15.049 6.889 11.999 1.00 96.56 97 VAL A C 1
ATOM 701 O O . VAL A 1 97 ? -15.688 7.912 12.241 1.00 96.56 97 VAL A O 1
ATOM 704 N N . ARG A 1 98 ? -13.800 6.700 12.428 1.00 96.06 98 ARG A N 1
ATOM 705 C CA . ARG A 1 98 ? -12.969 7.731 13.054 1.00 96.06 98 ARG A CA 1
ATOM 706 C C . ARG A 1 98 ? -11.687 7.890 12.258 1.00 96.06 98 ARG A C 1
ATOM 708 O O . ARG A 1 98 ? -11.029 6.901 11.957 1.00 96.06 98 ARG A O 1
ATOM 715 N N . SER A 1 99 ? -11.316 9.130 11.979 1.00 96.56 99 SER A N 1
ATOM 716 C CA . SER A 1 99 ? -10.093 9.463 11.251 1.00 96.56 99 SER A CA 1
ATOM 717 C C . SER A 1 99 ? -9.160 10.268 12.151 1.00 96.56 99 SER A C 1
ATOM 719 O O . SER A 1 99 ? -9.598 11.151 12.888 1.00 96.56 99 SER A O 1
ATOM 721 N N . ALA A 1 100 ? -7.871 9.956 12.101 1.00 97.12 100 ALA A N 1
ATOM 722 C CA . ALA A 1 100 ? -6.820 10.667 12.811 1.00 97.12 100 ALA A CA 1
ATOM 723 C C . ALA A 1 100 ? -5.562 10.774 11.944 1.00 97.12 100 ALA A C 1
ATOM 725 O O . ALA A 1 100 ? -5.368 10.023 10.989 1.00 97.12 100 ALA A O 1
ATOM 726 N N . ARG A 1 101 ? -4.680 11.708 12.297 1.00 96.19 101 ARG A N 1
ATOM 727 C CA . ARG A 1 101 ? -3.426 11.978 11.584 1.00 96.19 101 ARG A CA 1
ATOM 728 C C . ARG A 1 101 ? -2.268 11.855 12.560 1.00 96.19 101 ARG A C 1
ATOM 730 O O . ARG A 1 101 ? -2.409 12.236 13.720 1.00 96.19 101 ARG A O 1
ATOM 737 N N . ALA A 1 102 ? -1.145 11.324 12.100 1.00 95.06 102 ALA A N 1
ATOM 738 C CA . ALA A 1 102 ? 0.063 11.179 12.897 1.00 95.06 102 ALA A CA 1
ATOM 739 C C . ALA A 1 102 ? 1.175 12.072 12.344 1.00 95.06 102 ALA A C 1
ATOM 741 O O . ALA A 1 102 ? 1.480 12.033 11.150 1.00 95.06 102 ALA A O 1
ATOM 742 N N . ASN A 1 103 ? 1.823 12.826 13.233 1.00 92.75 103 ASN A N 1
ATOM 743 C CA . ASN A 1 103 ? 3.113 13.436 12.949 1.00 92.75 103 ASN A CA 1
ATOM 744 C C . ASN A 1 103 ? 4.186 12.688 13.736 1.00 92.75 103 ASN A C 1
ATOM 746 O O . ASN A 1 103 ? 4.323 12.881 14.942 1.00 92.75 103 ASN A O 1
ATOM 750 N N . LEU A 1 104 ? 4.954 11.841 13.054 1.00 90.12 104 LEU A N 1
ATOM 751 C CA . LEU A 1 104 ? 5.994 11.068 13.724 1.00 90.12 104 LEU A CA 1
ATOM 752 C C . LEU A 1 104 ? 7.149 11.963 14.188 1.00 90.12 104 LEU A C 1
ATOM 754 O O . LEU A 1 104 ? 7.710 11.722 15.247 1.00 90.12 104 LEU A O 1
ATOM 758 N N . TYR A 1 105 ? 7.434 13.067 13.496 1.00 84.62 105 TYR A N 1
ATOM 759 C CA . TYR A 1 105 ? 8.499 13.993 13.890 1.00 84.62 105 TYR A CA 1
ATOM 760 C C . TYR A 1 105 ? 8.266 14.658 15.244 1.00 84.62 105 TYR A C 1
ATOM 762 O O . TYR A 1 105 ? 9.226 14.932 15.956 1.00 84.62 105 TYR A O 1
ATOM 770 N N . THR A 1 106 ? 7.008 14.894 15.611 1.00 87.88 106 THR A N 1
ATOM 771 C CA . THR A 1 106 ? 6.632 15.577 16.858 1.00 87.88 106 THR A CA 1
ATOM 772 C C . THR A 1 106 ? 6.002 14.638 17.886 1.00 87.88 106 THR A C 1
ATOM 774 O O . THR A 1 106 ? 5.599 15.088 18.957 1.00 87.88 106 THR A O 1
ATOM 777 N N . ALA A 1 107 ? 5.861 13.351 17.566 1.00 88.19 107 ALA A N 1
ATOM 778 C CA . ALA A 1 107 ? 5.369 12.358 18.509 1.00 88.19 107 ALA A CA 1
ATOM 779 C C . ALA A 1 107 ? 6.391 12.135 19.643 1.00 88.19 107 ALA A C 1
ATOM 781 O O . ALA A 1 107 ? 7.594 12.299 19.415 1.00 88.19 107 ALA A O 1
ATOM 782 N N . PRO A 1 108 ? 5.938 11.757 20.856 1.00 86.81 108 PRO A N 1
ATOM 783 C CA . PRO A 1 108 ? 6.827 11.527 21.989 1.00 86.81 108 PRO A CA 1
ATOM 784 C C . PRO A 1 108 ? 7.939 10.539 21.647 1.00 86.81 108 PRO A C 1
ATOM 786 O O . PRO A 1 108 ? 7.663 9.439 21.160 1.00 86.81 108 PRO A O 1
ATOM 789 N N . ALA A 1 109 ? 9.178 10.940 21.920 1.00 79.62 109 ALA A N 1
ATOM 790 C CA . ALA A 1 109 ? 10.337 10.134 21.594 1.00 79.62 109 ALA A CA 1
ATOM 791 C C . ALA A 1 109 ? 10.456 8.891 22.489 1.00 79.62 109 ALA A C 1
ATOM 793 O O . ALA A 1 109 ? 9.905 8.850 23.596 1.00 79.62 109 ALA A O 1
ATOM 794 N N . SER A 1 110 ? 11.168 7.867 22.020 1.00 77.06 110 SER A N 1
ATOM 795 C CA . SER A 1 110 ? 11.510 6.729 22.873 1.00 77.06 110 SER A CA 1
ATOM 796 C C . SER A 1 110 ? 12.581 7.106 23.898 1.00 77.06 110 SER A C 1
ATOM 798 O O . SER A 1 110 ? 13.365 8.029 23.695 1.00 77.06 110 SER A O 1
ATOM 800 N N . ALA A 1 111 ? 12.670 6.343 24.991 1.00 74.94 111 ALA A N 1
ATOM 801 C CA . ALA A 1 111 ? 13.759 6.482 25.965 1.00 74.94 111 ALA A CA 1
ATOM 802 C C . ALA A 1 111 ? 15.143 6.103 25.394 1.00 74.94 111 ALA A C 1
ATOM 804 O O . ALA A 1 111 ? 16.150 6.257 26.079 1.00 74.94 111 ALA A O 1
ATOM 805 N N . HIS A 1 112 ? 15.181 5.577 24.167 1.00 67.69 112 HIS A N 1
ATOM 806 C CA . HIS A 1 112 ? 16.392 5.189 23.455 1.00 67.69 112 HIS A CA 1
ATOM 807 C C . HIS A 1 112 ? 16.801 6.215 22.394 1.00 67.69 112 HIS A C 1
ATOM 809 O O . HIS A 1 112 ? 17.813 6.005 21.738 1.00 67.69 112 HIS A O 1
ATOM 815 N N . HIS A 1 113 ? 16.037 7.301 22.212 1.00 67.31 113 HIS A N 1
ATOM 816 C CA . HIS A 1 113 ? 16.412 8.373 21.290 1.00 67.31 113 HIS A CA 1
ATOM 817 C C . HIS A 1 113 ? 17.778 8.959 21.707 1.00 67.31 113 HIS A C 1
ATOM 819 O O . HIS A 1 113 ? 17.953 9.237 22.901 1.00 67.31 113 HIS A O 1
ATOM 825 N N . PRO A 1 114 ? 18.748 9.096 20.778 1.00 61.28 114 PRO A N 1
ATOM 826 C CA . PRO A 1 114 ? 20.111 9.511 21.108 1.00 61.28 114 PRO A CA 1
ATOM 827 C C . PRO A 1 114 ? 20.135 10.837 21.870 1.00 61.28 114 PRO A C 1
ATOM 829 O O . PRO A 1 114 ? 19.534 11.830 21.459 1.00 61.28 114 PRO A O 1
ATOM 832 N N . SER A 1 115 ? 20.803 10.853 23.027 1.00 56.59 115 SER A N 1
ATOM 833 C CA . SER A 1 115 ? 20.785 12.007 23.939 1.00 56.59 115 SER A CA 1
ATOM 834 C C . SER A 1 115 ? 21.548 13.226 23.414 1.00 56.59 115 SER A C 1
ATOM 836 O O . SER A 1 115 ? 21.373 14.333 23.921 1.00 56.59 115 SER A O 1
ATOM 838 N N . ASP A 1 116 ? 22.418 13.015 22.436 1.00 56.81 116 ASP A N 1
ATOM 839 C CA . ASP A 1 116 ? 23.237 14.009 21.751 1.00 56.81 116 ASP A CA 1
ATOM 840 C C . ASP A 1 116 ? 22.588 14.547 20.466 1.00 56.81 116 ASP A C 1
ATOM 842 O O . ASP A 1 116 ? 23.086 15.524 19.900 1.00 56.81 116 ASP A O 1
ATOM 846 N N . SER A 1 117 ? 21.428 14.011 20.065 1.00 61.66 117 SER A N 1
ATOM 847 C CA . SER A 1 117 ? 20.631 14.555 18.966 1.00 61.66 117 SER A CA 1
ATOM 848 C C . SER A 1 117 ? 20.155 15.973 19.291 1.00 61.66 117 SER A C 1
ATOM 850 O O . SER A 1 117 ? 19.169 16.191 20.001 1.00 61.66 117 SER A O 1
ATOM 852 N N . THR A 1 118 ? 20.816 16.970 18.705 1.00 60.66 118 THR A N 1
ATOM 853 C CA . THR A 1 118 ? 20.539 18.399 18.950 1.00 60.66 118 THR A CA 1
ATOM 854 C C . THR A 1 118 ? 19.196 18.889 18.392 1.00 60.66 118 THR A C 1
ATOM 856 O O . THR A 1 118 ? 18.762 19.996 18.719 1.00 60.66 118 THR A O 1
ATOM 859 N N . ASN A 1 119 ? 18.503 18.077 17.584 1.00 65.12 119 ASN A N 1
ATOM 860 C CA . ASN A 1 119 ? 17.175 18.379 17.053 1.00 65.12 119 ASN A CA 1
ATOM 861 C C . ASN A 1 119 ? 16.208 17.196 17.270 1.00 65.12 119 ASN A C 1
ATOM 863 O O . ASN A 1 119 ? 16.347 16.175 16.603 1.00 65.12 119 ASN A O 1
ATOM 867 N N . PRO A 1 120 ? 15.167 17.317 18.116 1.00 62.88 120 PRO A N 1
ATOM 868 C CA . PRO A 1 120 ? 14.233 16.218 18.405 1.00 62.88 120 PRO A CA 1
ATOM 869 C C . PRO A 1 120 ? 13.360 15.797 17.203 1.00 62.88 120 PRO A C 1
ATOM 871 O O . PRO A 1 120 ? 12.712 14.745 17.240 1.00 62.88 120 PRO A O 1
ATOM 874 N N . LEU A 1 121 ? 13.344 16.609 16.136 1.00 67.50 121 LEU A N 1
ATOM 875 C CA . LEU A 1 121 ? 12.718 16.300 14.847 1.00 67.50 121 LEU A CA 1
ATOM 876 C C . LEU A 1 121 ? 13.653 15.510 13.912 1.00 67.50 121 LEU A C 1
ATOM 878 O O . LEU A 1 121 ? 13.251 15.162 12.801 1.00 67.50 121 LEU A O 1
ATOM 882 N N . ASN A 1 122 ? 14.901 15.251 14.302 1.00 66.50 122 ASN A N 1
ATOM 883 C CA . ASN A 1 122 ? 15.751 14.283 13.625 1.00 66.50 122 ASN A CA 1
ATOM 884 C C . ASN A 1 122 ? 15.401 12.900 14.176 1.00 66.50 122 ASN A C 1
ATOM 886 O O . ASN A 1 122 ? 15.745 12.539 15.299 1.00 66.50 122 ASN A O 1
ATOM 890 N N . MET A 1 123 ? 14.676 12.115 13.383 1.00 67.06 123 MET A N 1
ATOM 891 C CA . MET A 1 123 ? 14.310 10.744 13.768 1.00 67.06 123 MET A CA 1
ATOM 892 C C . MET A 1 123 ? 15.382 9.715 13.393 1.00 67.06 123 MET A C 1
ATOM 894 O O . MET A 1 123 ? 15.178 8.508 13.533 1.00 67.06 123 MET A O 1
ATOM 898 N N . ASP A 1 124 ? 16.510 10.224 12.909 1.00 59.69 124 ASP A N 1
ATOM 899 C CA . ASP A 1 124 ? 17.460 9.520 12.062 1.00 59.69 124 ASP A CA 1
ATOM 900 C C . ASP A 1 124 ? 18.896 9.626 12.604 1.00 59.69 124 ASP A C 1
ATOM 902 O O . ASP A 1 124 ? 19.794 9.011 12.051 1.00 59.69 124 ASP A O 1
ATOM 906 N N . ASP A 1 125 ? 19.088 10.349 13.712 1.00 60.16 125 ASP A N 1
ATOM 907 C CA . ASP A 1 125 ? 20.379 10.734 14.305 1.00 60.16 125 ASP A CA 1
ATOM 908 C C . ASP A 1 125 ? 21.075 9.587 15.068 1.00 60.16 125 ASP A C 1
ATOM 910 O O . ASP A 1 125 ? 21.629 9.787 16.138 1.00 60.16 125 ASP A O 1
ATOM 914 N N . TRP A 1 126 ? 20.954 8.356 14.565 1.00 63.84 126 TRP A N 1
ATOM 915 C CA . TRP A 1 126 ? 21.470 7.150 15.213 1.00 63.84 126 TRP A CA 1
ATOM 916 C C . TRP A 1 126 ? 22.918 6.869 14.808 1.00 63.84 126 TRP A C 1
ATOM 918 O O . TRP A 1 126 ? 23.215 6.680 13.624 1.00 63.84 126 TRP A O 1
ATOM 928 N N . GLU A 1 127 ? 23.786 6.730 15.802 1.00 62.19 127 GLU A N 1
ATOM 929 C CA . GLU A 1 127 ? 25.209 6.450 15.669 1.00 62.19 127 GLU A CA 1
ATOM 930 C C . GLU A 1 127 ? 25.594 5.049 16.173 1.00 62.19 127 GLU A C 1
ATOM 932 O O . GLU A 1 127 ? 24.879 4.368 16.917 1.00 62.19 127 GLU A O 1
ATOM 937 N N . ALA A 1 128 ? 26.767 4.581 15.741 1.00 61.78 128 ALA A N 1
ATOM 938 C CA . ALA A 1 128 ? 27.317 3.323 16.227 1.00 61.78 128 ALA A CA 1
ATOM 939 C C . ALA A 1 128 ? 27.658 3.438 17.721 1.00 61.78 128 ALA A C 1
ATOM 941 O O . ALA A 1 128 ? 28.555 4.186 18.102 1.00 61.78 128 ALA A O 1
ATOM 942 N N . GLY A 1 129 ? 26.985 2.644 18.554 1.00 60.72 129 GLY A N 1
ATOM 943 C CA . GLY A 1 129 ? 27.090 2.720 20.015 1.00 60.72 129 GLY A CA 1
ATOM 944 C C . GLY A 1 129 ? 25.811 3.201 20.700 1.00 60.72 129 GLY A C 1
ATOM 945 O O . GLY A 1 129 ? 25.678 2.996 21.908 1.00 60.72 129 GLY A O 1
ATOM 946 N N . ASP A 1 130 ? 24.851 3.739 19.945 1.00 61.50 130 ASP A N 1
ATOM 947 C CA . ASP A 1 130 ? 23.559 4.141 20.494 1.00 61.50 130 ASP A CA 1
ATOM 948 C C . ASP A 1 130 ? 22.693 2.943 20.919 1.00 61.50 130 ASP A C 1
ATOM 950 O O . ASP A 1 130 ? 22.752 1.871 20.300 1.00 61.50 130 ASP A O 1
ATOM 954 N N . PRO A 1 131 ? 21.826 3.100 21.942 1.00 53.41 131 PRO A N 1
ATOM 955 C CA . PRO A 1 131 ? 20.956 2.031 22.432 1.00 53.41 131 PRO A CA 1
ATOM 956 C C . PRO A 1 131 ? 20.015 1.449 21.363 1.00 53.41 131 PRO A C 1
ATOM 958 O O . PRO A 1 131 ? 18.948 1.982 21.090 1.00 53.41 131 PRO A O 1
ATOM 961 N N . GLY A 1 132 ? 20.370 0.298 20.792 1.00 55.28 132 GLY A N 1
ATOM 962 C CA . GLY A 1 132 ? 19.595 -0.362 19.733 1.00 55.28 132 GLY A CA 1
ATOM 963 C C . GLY A 1 132 ? 20.294 -0.357 18.376 1.00 55.28 132 GLY A C 1
ATOM 964 O O . GLY A 1 132 ? 19.936 -1.161 17.518 1.00 55.28 132 GLY A O 1
ATOM 965 N N . CYS A 1 133 ? 21.343 0.448 18.187 1.00 64.00 133 CYS A N 1
ATOM 966 C CA . CYS A 1 133 ? 22.225 0.291 17.042 1.00 64.00 133 CYS A CA 1
ATOM 967 C C . CYS A 1 133 ? 23.253 -0.821 17.313 1.00 64.00 133 CYS A C 1
ATOM 969 O O . CYS A 1 133 ? 24.171 -0.677 18.115 1.00 64.00 133 CYS A O 1
ATOM 971 N N . SER A 1 134 ? 23.123 -1.951 16.612 1.00 61.84 134 SER A N 1
ATOM 972 C CA . SER A 1 134 ? 24.084 -3.062 16.694 1.00 61.84 134 SER A CA 1
ATOM 973 C C . SER A 1 134 ? 25.370 -2.816 15.893 1.00 61.84 134 SER A C 1
ATOM 975 O O . SER A 1 134 ? 26.245 -3.685 15.841 1.00 61.84 134 SER A O 1
ATOM 977 N N . ALA A 1 135 ? 25.480 -1.674 15.209 1.00 63.53 135 ALA A N 1
ATOM 978 C CA . ALA A 1 135 ? 26.668 -1.325 14.451 1.00 63.53 135 ALA A CA 1
ATOM 979 C C . ALA A 1 135 ? 27.804 -0.933 15.404 1.00 63.53 135 ALA A C 1
ATOM 981 O O . ALA A 1 135 ? 27.637 -0.119 16.304 1.00 63.53 135 ALA A O 1
ATOM 982 N N . SER A 1 136 ? 28.986 -1.504 15.176 1.00 64.50 136 SER A N 1
ATOM 983 C CA . SER A 1 136 ? 30.207 -1.215 15.942 1.00 64.50 136 SER A CA 1
ATOM 984 C C . SER A 1 136 ? 31.148 -0.230 15.238 1.00 64.50 136 SER A C 1
ATOM 986 O O . SER A 1 136 ? 32.261 0.007 15.705 1.00 64.50 136 SER A O 1
ATOM 988 N N . ARG A 1 137 ? 30.739 0.309 14.082 1.00 54.28 137 ARG A N 1
ATOM 989 C CA . ARG A 1 137 ? 31.507 1.265 13.272 1.00 54.28 137 ARG A CA 1
ATOM 990 C C . ARG A 1 137 ? 30.589 2.367 12.766 1.00 54.28 137 ARG A C 1
ATOM 992 O O . ARG A 1 137 ? 29.535 2.059 12.214 1.00 54.28 137 ARG A O 1
ATOM 999 N N . GLN A 1 138 ? 31.027 3.617 12.888 1.00 51.47 138 GLN A N 1
ATOM 1000 C CA . GLN A 1 138 ? 30.296 4.766 12.358 1.00 51.47 138 GLN A CA 1
ATOM 1001 C C . GLN A 1 138 ? 30.077 4.626 10.843 1.00 51.47 138 GLN A C 1
ATOM 1003 O O . GLN A 1 138 ? 30.999 4.255 10.110 1.00 51.47 138 GLN A O 1
ATOM 1008 N N . GLY A 1 139 ? 28.849 4.885 10.383 1.00 45.75 139 GLY A N 1
ATOM 1009 C CA . GLY A 1 139 ? 28.444 4.740 8.978 1.00 45.75 139 GLY A CA 1
ATOM 1010 C C . GLY A 1 139 ? 28.181 3.301 8.506 1.00 45.75 139 GLY A C 1
ATOM 1011 O O . GLY A 1 139 ? 28.068 3.074 7.297 1.00 45.75 139 GLY A O 1
ATOM 1012 N N . ALA A 1 140 ? 28.132 2.325 9.423 1.00 46.56 140 ALA A N 1
ATOM 1013 C CA . ALA A 1 140 ? 27.489 1.035 9.178 1.00 46.56 140 ALA A CA 1
ATOM 1014 C C . ALA A 1 140 ? 25.994 1.136 9.538 1.00 46.56 140 ALA A C 1
ATOM 1016 O O . ALA A 1 140 ? 25.667 1.824 10.504 1.00 46.56 140 ALA A O 1
ATOM 1017 N N . PRO A 1 141 ? 25.095 0.446 8.806 1.00 47.66 141 PRO A N 1
ATOM 1018 C CA . PRO A 1 141 ? 23.660 0.644 8.943 1.00 47.66 141 PRO A CA 1
ATOM 1019 C C . PRO A 1 141 ? 23.193 0.329 10.359 1.00 47.66 141 PRO A C 1
ATOM 1021 O O . PRO A 1 141 ? 23.075 -0.834 10.748 1.00 47.66 141 PRO A O 1
ATOM 1024 N N . CYS A 1 142 ? 22.855 1.377 11.104 1.00 57.50 142 CYS A N 1
ATOM 1025 C CA . CYS A 1 142 ? 21.930 1.263 12.211 1.00 57.50 142 CYS A CA 1
ATOM 1026 C C . CYS A 1 142 ? 20.567 0.950 11.579 1.00 57.50 142 CYS A C 1
ATOM 1028 O O . CYS A 1 142 ? 19.873 1.833 11.081 1.00 57.50 142 CYS A O 1
ATOM 1030 N N . THR A 1 143 ? 20.159 -0.325 11.568 1.00 55.09 143 THR A N 1
ATOM 1031 C CA . THR A 1 143 ? 18.858 -0.804 11.034 1.00 55.09 143 THR A CA 1
ATOM 1032 C C . THR A 1 143 ? 17.647 -0.341 11.853 1.00 55.09 143 THR A C 1
ATOM 1034 O O . THR A 1 143 ? 16.530 -0.814 11.660 1.00 55.09 143 THR A O 1
ATOM 1037 N N . THR A 1 144 ? 17.918 0.625 12.725 1.00 55.75 144 THR A N 1
ATOM 1038 C CA . THR A 1 144 ? 17.091 1.470 13.550 1.00 55.75 144 THR A CA 1
ATOM 1039 C C . THR A 1 144 ? 15.705 1.707 12.999 1.00 55.75 144 THR A C 1
ATOM 1041 O O . THR A 1 144 ? 14.850 0.849 13.126 1.00 55.75 144 THR A O 1
ATOM 1044 N N . ALA A 1 145 ? 15.391 2.915 12.532 1.00 71.06 145 ALA A N 1
ATOM 1045 C CA . ALA A 1 145 ? 14.000 3.388 12.420 1.00 71.06 145 ALA A CA 1
ATOM 1046 C C . ALA A 1 145 ? 13.104 2.944 13.599 1.00 71.06 145 ALA A C 1
ATOM 1048 O O . ALA A 1 145 ? 11.882 2.842 13.474 1.00 71.06 145 ALA A O 1
ATOM 1049 N N . TYR A 1 146 ? 13.719 2.619 14.743 1.00 78.25 146 TYR A N 1
ATOM 1050 C CA . TYR A 1 146 ? 13.042 2.139 15.926 1.00 78.25 146 TYR A CA 1
ATOM 1051 C C . TYR A 1 146 ? 12.165 3.278 16.391 1.00 78.25 146 TYR A C 1
ATOM 1053 O O . TYR A 1 146 ? 10.992 3.077 16.653 1.00 78.25 146 TYR A O 1
ATOM 1061 N N . GLU A 1 147 ? 12.708 4.491 16.328 1.00 80.62 147 GLU A N 1
ATOM 1062 C CA . GLU A 1 147 ? 12.004 5.720 16.610 1.00 80.62 147 GLU A CA 1
ATOM 1063 C C . GLU A 1 147 ? 10.782 5.932 15.708 1.00 80.62 147 GLU A C 1
ATOM 1065 O O . GLU A 1 147 ? 9.697 6.198 16.215 1.00 80.62 147 GLU A O 1
ATOM 1070 N N . TRP A 1 148 ? 10.895 5.720 14.392 1.00 85.75 148 TRP A N 1
ATOM 1071 C CA . TRP A 1 148 ? 9.746 5.791 13.479 1.00 85.75 148 TRP A CA 1
ATOM 1072 C C . TRP A 1 148 ? 8.637 4.800 13.877 1.00 85.75 148 TRP A C 1
ATOM 1074 O O . TRP A 1 148 ? 7.464 5.174 13.955 1.00 85.75 148 TRP A O 1
ATOM 1084 N N . ARG A 1 149 ? 9.004 3.541 14.152 1.00 88.69 149 ARG A N 1
ATOM 1085 C CA . ARG A 1 149 ? 8.071 2.470 14.542 1.00 88.69 149 ARG A CA 1
ATOM 1086 C C . ARG A 1 149 ? 7.444 2.728 15.916 1.00 88.69 149 ARG A C 1
ATOM 1088 O O . ARG A 1 149 ? 6.223 2.677 16.057 1.00 88.69 149 ARG A O 1
ATOM 1095 N N . TYR A 1 150 ? 8.269 3.080 16.898 1.00 88.62 150 TYR A N 1
ATOM 1096 C CA . TYR A 1 150 ? 7.876 3.428 18.260 1.00 88.62 150 TYR A CA 1
ATOM 1097 C C . TYR A 1 150 ? 6.892 4.595 18.262 1.00 88.62 150 TYR A C 1
ATOM 1099 O O . TYR A 1 150 ? 5.803 4.490 18.826 1.00 88.62 150 TYR A O 1
ATOM 1107 N N . ARG A 1 151 ? 7.241 5.693 17.586 1.00 91.44 151 ARG A N 1
ATOM 1108 C CA . ARG A 1 151 ? 6.407 6.893 17.525 1.00 91.44 151 ARG A CA 1
ATOM 1109 C C . ARG A 1 151 ? 5.078 6.629 16.827 1.00 91.44 151 ARG A C 1
ATOM 1111 O O . ARG A 1 151 ? 4.057 7.135 17.285 1.00 91.44 151 ARG A O 1
ATOM 1118 N N . LEU A 1 152 ? 5.047 5.787 15.789 1.00 95.12 152 LEU A N 1
ATOM 1119 C CA . LEU A 1 152 ? 3.779 5.378 15.178 1.00 95.12 152 LEU A CA 1
ATOM 1120 C C . LEU A 1 152 ? 2.923 4.559 16.154 1.00 95.12 152 LEU A C 1
ATOM 1122 O O . LEU A 1 152 ? 1.727 4.821 16.271 1.00 95.12 152 LEU A O 1
ATOM 1126 N N . ALA A 1 153 ? 3.516 3.621 16.896 1.00 95.00 153 ALA A N 1
ATOM 1127 C CA . ALA A 1 153 ? 2.795 2.870 17.924 1.00 95.00 153 ALA A CA 1
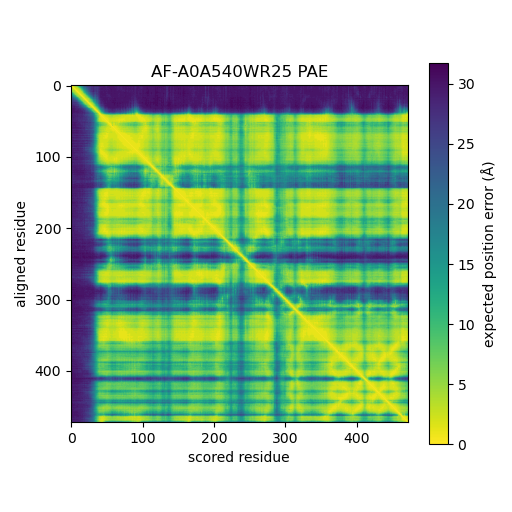ATOM 1128 C C . ALA A 1 153 ? 2.227 3.790 19.024 1.00 95.00 153 ALA A C 1
ATOM 1130 O O . ALA A 1 153 ? 1.060 3.655 19.393 1.00 95.00 153 ALA A O 1
ATOM 1131 N N . ARG A 1 154 ? 3.004 4.780 19.491 1.00 94.88 154 ARG A N 1
ATOM 1132 C CA . ARG A 1 154 ? 2.533 5.790 20.458 1.00 94.88 154 ARG A CA 1
ATOM 1133 C C . ARG A 1 154 ? 1.417 6.669 19.888 1.00 94.88 154 ARG A C 1
ATOM 1135 O O . ARG A 1 154 ? 0.460 6.973 20.596 1.00 94.88 154 ARG A O 1
ATOM 1142 N N . GLU A 1 155 ? 1.489 7.057 18.616 1.00 96.44 155 GLU A N 1
ATOM 1143 C CA . GLU A 1 155 ? 0.405 7.805 17.969 1.00 96.44 155 GLU A CA 1
ATOM 1144 C C . GLU A 1 155 ? -0.883 6.974 17.874 1.00 96.44 155 GLU A C 1
ATOM 1146 O O . GLU A 1 155 ? -1.956 7.513 18.126 1.00 96.44 155 GLU A O 1
ATOM 1151 N N . ILE A 1 156 ? -0.813 5.666 17.606 1.00 97.12 156 ILE A N 1
ATOM 1152 C CA . ILE A 1 156 ? -2.004 4.794 17.618 1.00 97.12 156 ILE A CA 1
ATOM 1153 C C . ILE A 1 156 ? -2.676 4.800 19.001 1.00 97.12 156 ILE A C 1
ATOM 1155 O O . ILE A 1 156 ? -3.896 4.937 19.099 1.00 97.12 156 ILE A O 1
ATOM 1159 N N . GLU A 1 157 ? -1.901 4.684 20.079 1.00 95.75 157 GLU A N 1
ATOM 1160 C CA . GLU A 1 157 ? -2.422 4.747 21.451 1.00 95.75 157 GLU A CA 1
ATOM 1161 C C . GLU A 1 157 ? -2.972 6.123 21.828 1.00 95.75 157 GLU A C 1
ATOM 1163 O O . GLU A 1 157 ? -3.982 6.214 22.520 1.00 95.75 157 GLU A O 1
ATOM 1168 N N . ARG A 1 158 ? -2.329 7.202 21.375 1.00 95.19 158 ARG A N 1
ATOM 1169 C CA . ARG A 1 158 ? -2.758 8.566 21.695 1.00 95.19 158 ARG A CA 1
ATOM 1170 C C . ARG A 1 158 ? -4.022 8.969 20.944 1.00 95.19 158 ARG A C 1
ATOM 1172 O O . ARG A 1 158 ? -4.833 9.732 21.466 1.00 95.19 158 ARG A O 1
ATOM 1179 N N . ARG A 1 159 ? -4.159 8.527 19.692 1.00 96.12 159 ARG A N 1
ATOM 1180 C CA . ARG A 1 159 ? -5.245 8.948 18.797 1.00 96.12 159 ARG A CA 1
ATOM 1181 C C . ARG A 1 159 ? -6.499 8.091 18.943 1.00 96.12 159 ARG A C 1
ATOM 1183 O O . ARG A 1 159 ? -7.584 8.585 18.641 1.00 96.12 159 ARG A O 1
ATOM 1190 N N . PHE A 1 160 ? -6.376 6.853 19.422 1.00 96.31 160 PHE A N 1
ATOM 1191 C CA . PHE A 1 160 ? -7.514 5.953 19.589 1.00 96.31 160 PHE A CA 1
ATOM 1192 C C . PHE A 1 160 ? -7.566 5.333 20.990 1.00 96.31 160 PHE A C 1
ATOM 1194 O O . PHE A 1 160 ? -6.519 4.927 21.499 1.00 96.31 160 PHE A O 1
ATOM 1201 N N . PRO A 1 161 ? -8.772 5.164 21.571 1.00 93.00 161 PRO A N 1
ATOM 1202 C CA . PRO A 1 161 ? -8.976 4.452 22.836 1.00 93.00 161 PRO A CA 1
ATOM 1203 C C . PRO A 1 161 ? -8.277 3.090 22.875 1.00 93.00 161 PRO A C 1
ATOM 1205 O O . PRO A 1 161 ? -8.159 2.432 21.841 1.00 93.00 161 PRO A O 1
ATOM 1208 N N . SER A 1 162 ? -7.820 2.650 24.048 1.00 91.50 162 SER A N 1
ATOM 1209 C CA . SER A 1 162 ? -7.039 1.412 24.208 1.00 91.50 162 SER A CA 1
ATOM 1210 C C . SER A 1 162 ? -7.768 0.149 23.738 1.00 91.50 162 SER A C 1
ATOM 1212 O O . SER A 1 162 ? -7.117 -0.806 23.323 1.00 91.50 162 SER A O 1
ATOM 1214 N N . ASP A 1 163 ? -9.097 0.160 23.764 1.00 90.38 163 ASP A N 1
ATOM 1215 C CA . ASP A 1 163 ? -9.991 -0.898 23.291 1.00 90.38 163 ASP A CA 1
ATOM 1216 C C . ASP A 1 163 ? -10.358 -0.781 21.801 1.00 90.38 163 ASP A C 1
ATOM 1218 O O . ASP A 1 163 ? -10.978 -1.693 21.256 1.00 90.38 163 ASP A O 1
ATOM 1222 N N . ALA A 1 164 ? -9.954 0.295 21.115 1.00 92.44 164 ALA A N 1
ATOM 1223 C CA . ALA A 1 164 ? -10.250 0.479 19.699 1.00 92.44 164 ALA A CA 1
ATOM 1224 C C . ALA A 1 164 ? -9.641 -0.652 18.856 1.00 92.44 164 ALA A C 1
ATOM 1226 O O . ALA A 1 164 ? -8.417 -0.834 18.836 1.00 92.44 164 ALA A O 1
ATOM 1227 N N . LYS A 1 165 ? -10.506 -1.363 18.128 1.00 92.31 165 LYS A N 1
ATOM 1228 C CA . LYS A 1 165 ? -10.170 -2.388 17.129 1.00 92.31 165 LYS A CA 1
ATOM 1229 C C . LYS A 1 165 ? -10.106 -1.769 15.727 1.00 92.31 165 LYS A C 1
ATOM 1231 O O . LYS A 1 165 ? -10.319 -0.569 15.558 1.00 92.31 165 LYS A O 1
ATOM 1236 N N . ASN A 1 166 ? -9.845 -2.584 14.706 1.00 95.81 166 ASN A N 1
ATOM 1237 C CA . ASN A 1 166 ? -10.042 -2.211 13.298 1.00 95.81 166 ASN A CA 1
ATOM 1238 C C . ASN A 1 166 ? -9.288 -0.944 12.859 1.00 95.81 166 ASN A C 1
ATOM 1240 O O . ASN A 1 166 ? -9.807 -0.111 12.110 1.00 95.81 166 ASN A O 1
ATOM 1244 N N . VAL A 1 167 ? -8.056 -0.781 13.340 1.00 98.00 167 VAL A N 1
ATOM 1245 C CA . VAL A 1 167 ? -7.177 0.307 12.914 1.00 98.00 167 VAL A CA 1
ATOM 1246 C C . VAL A 1 167 ? -6.634 -0.011 11.522 1.00 98.00 167 VAL A C 1
ATOM 1248 O O . VAL A 1 167 ? -5.978 -1.038 11.322 1.00 98.00 167 VAL A O 1
ATOM 1251 N N . LEU A 1 168 ? -6.901 0.874 10.564 1.00 97.81 168 LEU A N 1
ATOM 1252 C CA . LEU A 1 168 ? -6.285 0.886 9.245 1.00 97.81 168 LEU A CA 1
ATOM 1253 C C . LEU A 1 168 ? -5.225 1.977 9.187 1.00 97.81 168 LEU A C 1
ATOM 1255 O O . LEU A 1 168 ? -5.513 3.163 9.361 1.00 97.81 168 LEU A O 1
ATOM 1259 N N . LEU A 1 169 ? -3.991 1.572 8.910 1.00 98.06 169 LEU A N 1
ATOM 1260 C CA . LEU A 1 169 ? -2.881 2.499 8.732 1.00 98.06 169 LEU A CA 1
ATOM 1261 C C . LEU A 1 169 ? -2.807 2.910 7.262 1.00 98.06 169 LEU A C 1
ATOM 1263 O O . LEU A 1 169 ? -2.541 2.072 6.405 1.00 98.06 169 LEU A O 1
ATOM 1267 N N . VAL A 1 170 ? -3.030 4.188 6.964 1.00 97.75 170 VAL A N 1
ATOM 1268 C CA . VAL A 1 170 ? -2.909 4.754 5.615 1.00 97.75 170 VAL A CA 1
ATOM 1269 C C . VAL A 1 170 ? -1.590 5.511 5.526 1.00 97.75 170 VAL A C 1
ATOM 1271 O O . VAL A 1 170 ? -1.476 6.667 5.933 1.00 97.75 170 VAL A O 1
ATOM 1274 N N . GLY A 1 171 ? -0.566 4.827 5.027 1.00 94.00 171 GLY A N 1
ATOM 1275 C CA . GLY A 1 171 ? 0.794 5.335 4.972 1.00 94.00 171 GLY A CA 1
ATOM 1276 C C . GLY A 1 171 ? 1.209 5.773 3.574 1.00 94.00 171 GLY A C 1
ATOM 1277 O O . GLY A 1 171 ? 1.054 5.028 2.611 1.00 94.00 171 GLY A O 1
ATOM 1278 N N . HIS A 1 172 ? 1.802 6.960 3.465 1.00 89.81 172 HIS A N 1
ATOM 1279 C CA . HIS A 1 172 ? 2.441 7.436 2.236 1.00 89.81 172 HIS A CA 1
ATOM 1280 C C . HIS A 1 172 ? 3.962 7.450 2.376 1.00 89.81 172 HIS A C 1
ATOM 1282 O O . HIS A 1 172 ? 4.478 7.797 3.443 1.00 89.81 172 HIS A O 1
ATOM 1288 N N . SER A 1 173 ? 4.696 7.170 1.292 1.00 82.44 173 SER A N 1
ATOM 1289 C CA . SER A 1 173 ? 6.163 7.194 1.310 1.00 82.44 173 SER A CA 1
ATOM 1290 C C . SER A 1 173 ? 6.680 6.243 2.392 1.00 82.44 173 SER A C 1
ATOM 1292 O O . SER A 1 173 ? 6.231 5.106 2.532 1.00 82.44 173 SER A O 1
ATOM 1294 N N . THR A 1 174 ? 7.596 6.693 3.227 1.00 79.94 174 THR A N 1
ATOM 1295 C CA . THR A 1 174 ? 8.119 5.874 4.317 1.00 79.94 174 THR A CA 1
ATOM 1296 C C . THR A 1 174 ? 7.135 5.672 5.449 1.00 79.94 174 THR A C 1
ATOM 1298 O O . THR A 1 174 ? 7.254 4.681 6.155 1.00 79.94 174 THR A O 1
ATOM 1301 N N . GLY A 1 175 ? 6.089 6.495 5.544 1.00 87.19 175 GLY A N 1
ATOM 1302 C CA . GLY A 1 175 ? 4.939 6.207 6.395 1.00 87.19 175 GLY A CA 1
ATOM 1303 C C . GLY A 1 175 ? 4.263 4.893 5.998 1.00 87.19 175 GLY A C 1
ATOM 1304 O O . GLY A 1 175 ? 3.861 4.132 6.869 1.00 87.19 175 GLY A O 1
ATOM 1305 N N . GLY A 1 176 ? 4.221 4.567 4.698 1.00 87.50 176 GLY A N 1
ATOM 1306 C CA . GLY A 1 176 ? 3.744 3.270 4.200 1.00 87.50 176 GLY A CA 1
ATOM 1307 C C . GLY A 1 176 ? 4.623 2.106 4.658 1.00 87.50 176 GLY A C 1
ATOM 1308 O O . GLY A 1 176 ? 4.114 1.085 5.109 1.00 87.50 176 GLY A O 1
ATOM 1309 N N . ARG A 1 177 ? 5.950 2.277 4.617 1.00 85.75 177 ARG A N 1
ATOM 1310 C CA . ARG A 1 177 ? 6.900 1.275 5.122 1.00 85.75 177 ARG A CA 1
ATOM 1311 C C . ARG A 1 177 ? 6.766 1.074 6.632 1.00 85.75 177 ARG A C 1
ATOM 1313 O O . ARG A 1 177 ? 6.596 -0.054 7.080 1.00 85.75 177 ARG A O 1
ATOM 1320 N N . VAL A 1 178 ? 6.809 2.157 7.403 1.00 89.00 178 VAL A N 1
ATOM 1321 C CA . VAL A 1 178 ? 6.731 2.121 8.870 1.00 89.00 178 VAL A CA 1
ATOM 1322 C C . VAL A 1 178 ? 5.395 1.527 9.322 1.00 89.00 178 VAL A C 1
ATOM 1324 O O . VAL A 1 178 ? 5.373 0.727 10.252 1.00 89.00 178 VAL A O 1
ATOM 1327 N N . ALA A 1 179 ? 4.294 1.826 8.624 1.00 93.50 179 ALA A N 1
ATOM 1328 C CA . ALA A 1 179 ? 3.002 1.193 8.875 1.00 93.50 179 ALA A CA 1
ATOM 1329 C C . ALA A 1 179 ? 3.046 -0.333 8.698 1.00 93.50 179 ALA A C 1
ATOM 1331 O O . ALA A 1 179 ? 2.528 -1.059 9.547 1.00 93.50 179 ALA A O 1
ATOM 1332 N N . LEU A 1 180 ? 3.696 -0.829 7.638 1.00 90.88 180 LEU A N 1
ATOM 1333 C CA . LEU A 1 180 ? 3.881 -2.268 7.423 1.00 90.88 180 LEU A CA 1
ATOM 1334 C C . LEU A 1 180 ? 4.758 -2.892 8.518 1.00 90.88 180 LEU A C 1
ATOM 1336 O O . LEU A 1 180 ? 4.433 -3.959 9.029 1.00 90.88 180 LEU A O 1
ATOM 1340 N N . GLU A 1 181 ? 5.841 -2.226 8.915 1.00 90.94 181 GLU A N 1
ATOM 1341 C CA . GLU A 1 181 ? 6.763 -2.730 9.938 1.00 90.94 181 GLU A CA 1
ATOM 1342 C C . GLU A 1 181 ? 6.149 -2.765 11.346 1.00 90.94 181 GLU A C 1
ATOM 1344 O O . GLU A 1 181 ? 6.336 -3.746 12.069 1.00 90.94 181 GLU A O 1
ATOM 1349 N N . VAL A 1 182 ? 5.371 -1.748 11.731 1.00 94.25 182 VAL A N 1
ATOM 1350 C CA . VAL A 1 182 ? 4.630 -1.743 13.005 1.00 94.25 182 VAL A CA 1
ATOM 1351 C C . VAL A 1 182 ? 3.546 -2.817 13.002 1.00 94.25 182 VAL A C 1
ATOM 1353 O O . VAL A 1 182 ? 3.421 -3.560 13.977 1.00 94.25 182 VAL A O 1
ATOM 1356 N N . ALA A 1 183 ? 2.795 -2.949 11.904 1.00 94.12 183 ALA A N 1
ATOM 1357 C CA . ALA A 1 183 ? 1.782 -3.993 11.770 1.00 94.12 183 ALA A CA 1
ATOM 1358 C C . ALA A 1 183 ? 2.386 -5.407 11.837 1.00 94.12 183 ALA A C 1
ATOM 1360 O O . ALA A 1 183 ? 1.747 -6.306 12.381 1.00 94.12 183 ALA A O 1
ATOM 1361 N N . ALA A 1 184 ? 3.613 -5.589 11.335 1.00 91.00 184 ALA A N 1
ATOM 1362 C CA . ALA A 1 184 ? 4.338 -6.859 11.317 1.00 91.00 184 ALA A CA 1
ATOM 1363 C C . ALA A 1 184 ? 5.246 -7.118 12.529 1.00 91.00 184 ALA A C 1
ATOM 1365 O O . ALA A 1 184 ? 6.031 -8.069 12.497 1.00 91.00 184 ALA A O 1
ATOM 1366 N N . ASN A 1 185 ? 5.173 -6.312 13.595 1.00 91.88 185 ASN A N 1
ATOM 1367 C CA . ASN A 1 185 ? 6.011 -6.515 14.786 1.00 91.88 185 ASN A CA 1
ATOM 1368 C C . ASN A 1 185 ? 7.512 -6.565 14.472 1.00 91.88 185 ASN A C 1
ATOM 1370 O O . ASN A 1 185 ? 8.263 -7.368 15.027 1.00 91.88 185 ASN A O 1
ATOM 1374 N N . VAL A 1 186 ? 7.970 -5.747 13.523 1.00 85.50 186 VAL A N 1
ATOM 1375 C CA . VAL A 1 186 ? 9.383 -5.773 13.147 1.00 85.50 186 VAL A CA 1
ATOM 1376 C C . VAL A 1 186 ? 10.200 -5.222 14.306 1.00 85.50 186 VAL A C 1
ATOM 1378 O O . VAL A 1 186 ? 9.907 -4.121 14.772 1.00 85.50 186 VAL A O 1
ATOM 1381 N N . GLY A 1 187 ? 11.224 -5.962 14.728 1.00 76.75 187 GLY A N 1
ATOM 1382 C CA . GLY A 1 187 ? 12.257 -5.579 15.693 1.00 76.75 187 GLY A CA 1
ATOM 1383 C C . GLY A 1 187 ? 13.645 -5.562 15.058 1.00 76.75 187 GLY A C 1
ATOM 1384 O O . GLY A 1 187 ? 13.758 -5.380 13.845 1.00 76.75 187 GLY A O 1
ATOM 1385 N N . VAL A 1 188 ? 14.697 -5.720 15.864 1.00 72.12 188 VAL A N 1
ATOM 1386 C CA . VAL A 1 188 ? 16.089 -5.835 15.374 1.00 72.12 188 VAL A CA 1
ATOM 1387 C C . VAL A 1 188 ? 16.295 -7.157 14.629 1.00 72.12 188 VAL A C 1
ATOM 1389 O O . VAL A 1 188 ? 16.935 -7.180 13.581 1.00 72.12 188 VAL A O 1
ATOM 1392 N N . ASP A 1 189 ? 15.662 -8.227 15.111 1.00 73.31 189 ASP A N 1
ATOM 1393 C CA . ASP A 1 189 ? 15.784 -9.582 14.562 1.00 73.31 189 ASP A CA 1
ATOM 1394 C C . ASP A 1 189 ? 14.770 -9.869 13.432 1.00 73.31 189 ASP A C 1
ATOM 1396 O O . ASP A 1 189 ? 14.632 -11.000 12.965 1.00 73.31 189 ASP A O 1
ATOM 1400 N N . GLY A 1 190 ? 14.054 -8.841 12.958 1.00 79.38 190 GLY A N 1
ATOM 1401 C CA . GLY A 1 190 ? 13.116 -8.929 11.836 1.00 79.38 190 GLY A CA 1
ATOM 1402 C C . GLY A 1 190 ? 11.647 -9.006 12.254 1.00 79.38 190 GLY A C 1
ATOM 1403 O O . GLY A 1 190 ? 11.250 -8.478 13.289 1.00 79.38 190 GLY A O 1
ATOM 1404 N N . VAL A 1 191 ? 10.808 -9.606 11.411 1.00 85.94 191 VAL A N 1
ATOM 1405 C CA . VAL A 1 191 ? 9.347 -9.695 11.594 1.00 85.94 191 VAL A CA 1
ATOM 1406 C C . VAL A 1 191 ? 8.979 -10.508 12.837 1.00 85.94 191 VAL A C 1
ATOM 1408 O O . VAL A 1 191 ? 9.526 -11.584 13.050 1.00 85.94 191 VAL A O 1
ATOM 1411 N N . GLY A 1 192 ? 8.011 -10.030 13.622 1.00 85.19 192 GLY A N 1
ATOM 1412 C CA . GLY A 1 192 ? 7.526 -10.730 14.816 1.00 85.19 192 GLY A CA 1
ATOM 1413 C C . GLY A 1 192 ? 8.475 -10.695 16.018 1.00 85.19 192 GLY A C 1
ATOM 1414 O O . GLY A 1 192 ? 8.242 -11.425 16.976 1.00 85.19 192 GLY A O 1
ATOM 1415 N N . THR A 1 193 ? 9.532 -9.881 15.977 1.00 82.62 193 THR A N 1
ATOM 1416 C CA . THR A 1 193 ? 10.588 -9.869 17.008 1.00 82.62 193 THR A CA 1
ATOM 1417 C C . THR A 1 193 ? 10.486 -8.703 17.986 1.00 82.62 193 THR A C 1
ATOM 1419 O O . THR A 1 193 ? 11.162 -8.710 19.009 1.00 82.62 193 THR A O 1
ATOM 1422 N N . GLN A 1 194 ? 9.609 -7.732 17.721 1.00 85.12 194 GLN A N 1
ATOM 1423 C CA . GLN A 1 194 ? 9.284 -6.650 18.646 1.00 85.12 194 GLN A CA 1
ATOM 1424 C C . GLN A 1 194 ? 7.777 -6.583 18.847 1.00 85.12 194 GLN A C 1
ATOM 1426 O O . GLN A 1 194 ? 7.041 -6.490 17.871 1.00 85.12 194 GLN A O 1
ATOM 1431 N N . ASP A 1 195 ? 7.325 -6.563 20.097 1.00 89.12 195 ASP A N 1
ATOM 1432 C CA . ASP A 1 195 ? 5.946 -6.210 20.425 1.00 89.12 195 ASP A CA 1
ATOM 1433 C C . ASP A 1 195 ? 5.849 -4.692 20.623 1.00 89.12 195 ASP A C 1
ATOM 1435 O O . ASP A 1 195 ? 6.567 -4.121 21.451 1.00 89.12 195 ASP A O 1
ATOM 1439 N N . TRP A 1 196 ? 4.989 -4.033 19.842 1.00 90.69 196 TRP A N 1
ATOM 1440 C CA . TRP A 1 196 ? 4.724 -2.598 20.004 1.00 90.69 196 TRP A CA 1
ATOM 1441 C C . TRP A 1 196 ? 3.439 -2.309 20.794 1.00 90.69 196 TRP A C 1
ATOM 1443 O O . TRP A 1 196 ? 3.121 -1.140 21.015 1.00 90.69 196 TRP A O 1
ATOM 1453 N N . GLY A 1 197 ? 2.695 -3.346 21.199 1.00 93.31 197 GLY A N 1
ATOM 1454 C CA . GLY A 1 197 ? 1.477 -3.250 22.008 1.00 93.31 197 GLY A CA 1
ATOM 1455 C C . GLY A 1 197 ? 0.211 -2.853 21.241 1.00 93.31 197 GLY A C 1
ATOM 1456 O O . GLY A 1 197 ? -0.823 -2.587 21.851 1.00 93.31 197 GLY A O 1
ATOM 1457 N N . VAL A 1 198 ? 0.254 -2.795 19.905 1.00 95.31 198 VAL A N 1
ATOM 1458 C CA . VAL A 1 198 ? -0.847 -2.263 19.070 1.00 95.31 198 VAL A CA 1
ATOM 1459 C C . VAL A 1 198 ? -1.329 -3.227 17.980 1.00 95.31 198 VAL A C 1
ATOM 1461 O O . VAL A 1 198 ? -2.301 -2.953 17.281 1.00 95.31 198 VAL A O 1
ATOM 1464 N N . GLN A 1 199 ? -0.705 -4.392 17.831 1.00 92.81 199 GLN A N 1
ATOM 1465 C CA . GLN A 1 199 ? -0.894 -5.279 16.676 1.00 92.81 199 GLN A CA 1
ATOM 1466 C C . GLN A 1 199 ? -2.229 -5.999 16.670 1.00 92.81 199 GLN A C 1
ATOM 1468 O O . GLN A 1 199 ? -2.772 -6.270 15.597 1.00 92.81 199 GLN A O 1
ATOM 1473 N N . GLY A 1 200 ? -2.780 -6.283 17.851 1.00 91.81 200 GLY A N 1
ATOM 1474 C CA . GLY A 1 200 ? -4.139 -6.808 17.981 1.00 91.81 200 GLY A CA 1
ATOM 1475 C C . GLY A 1 200 ? -5.203 -5.821 17.489 1.00 91.81 200 GLY A C 1
ATOM 1476 O O . GLY A 1 200 ? -6.290 -6.240 17.109 1.00 91.81 200 GLY A O 1
ATOM 1477 N N . ARG A 1 201 ? -4.878 -4.521 17.441 1.00 95.25 201 ARG A N 1
ATOM 1478 C CA . ARG A 1 201 ? -5.796 -3.442 17.048 1.00 95.25 201 ARG A CA 1
ATOM 1479 C C . ARG A 1 201 ? -5.737 -3.140 15.552 1.00 95.25 201 ARG A C 1
ATOM 1481 O O . ARG A 1 201 ? -6.713 -2.646 14.996 1.00 95.25 201 ARG A O 1
ATOM 1488 N N . ILE A 1 202 ? -4.613 -3.436 14.894 1.00 97.06 202 ILE A N 1
ATOM 1489 C CA . ILE A 1 202 ? -4.407 -3.176 13.463 1.00 97.06 202 ILE A CA 1
ATOM 1490 C C . ILE A 1 202 ? -5.069 -4.280 12.632 1.00 97.06 202 ILE A C 1
ATOM 1492 O O . ILE A 1 202 ? -4.671 -5.449 12.703 1.00 97.06 202 ILE A O 1
ATOM 1496 N N . ALA A 1 203 ? -6.049 -3.890 11.816 1.00 93.75 203 ALA A N 1
ATOM 1497 C CA . ALA A 1 203 ? -6.711 -4.771 10.855 1.00 93.75 203 ALA A CA 1
ATOM 1498 C C . ALA A 1 203 ? -5.996 -4.778 9.499 1.00 93.75 203 ALA A C 1
ATOM 1500 O O . ALA A 1 203 ? -5.891 -5.824 8.859 1.00 93.75 203 ALA A O 1
ATOM 1501 N N . GLY A 1 204 ? -5.444 -3.642 9.069 1.00 93.00 204 GLY A N 1
ATOM 1502 C CA . GLY A 1 204 ? -4.762 -3.587 7.784 1.00 93.00 204 GLY A CA 1
ATOM 1503 C C . GLY A 1 204 ? -3.944 -2.334 7.522 1.00 93.00 204 GLY A C 1
ATOM 1504 O O . GLY A 1 204 ? -3.945 -1.380 8.299 1.00 93.00 204 GLY A O 1
ATOM 1505 N N . VAL A 1 205 ? -3.228 -2.363 6.400 1.00 93.94 205 VAL A N 1
ATOM 1506 C CA . VAL A 1 205 ? -2.342 -1.287 5.956 1.00 93.94 205 VAL A CA 1
ATOM 1507 C C . VAL A 1 205 ? -2.631 -0.934 4.501 1.00 93.94 205 VAL A C 1
ATOM 1509 O O . VAL A 1 205 ? -2.599 -1.793 3.622 1.00 93.94 205 VAL A O 1
ATOM 1512 N N . VAL A 1 206 ? -2.855 0.351 4.244 1.00 93.31 206 VAL A N 1
ATOM 1513 C CA . VAL A 1 206 ? -2.803 0.948 2.912 1.00 93.31 206 VAL A CA 1
ATOM 1514 C C . VAL A 1 206 ? -1.441 1.615 2.749 1.00 93.31 206 VAL A C 1
ATOM 1516 O O . VAL A 1 206 ? -1.119 2.558 3.466 1.00 93.31 206 VAL A O 1
ATOM 1519 N N . SER A 1 207 ? -0.646 1.155 1.791 1.00 89.50 207 SER A N 1
ATOM 1520 C CA . SER A 1 207 ? 0.641 1.752 1.434 1.00 89.50 207 SER A CA 1
ATOM 1521 C C . SER A 1 207 ? 0.511 2.494 0.109 1.00 89.50 207 SER A C 1
ATOM 1523 O O . SER A 1 207 ? 0.240 1.876 -0.917 1.00 89.50 207 SER A O 1
ATOM 1525 N N . ILE A 1 208 ? 0.697 3.812 0.112 1.00 88.62 208 ILE A N 1
ATOM 1526 C CA . ILE A 1 208 ? 0.640 4.660 -1.081 1.00 88.62 208 ILE A CA 1
ATOM 1527 C C . ILE A 1 208 ? 2.053 5.093 -1.445 1.00 88.62 208 ILE A C 1
ATOM 1529 O O . ILE A 1 208 ? 2.683 5.848 -0.703 1.00 88.62 208 ILE A O 1
ATOM 1533 N N . GLN A 1 209 ? 2.554 4.602 -2.580 1.00 80.38 209 GLN A N 1
ATOM 1534 C CA . GLN A 1 209 ? 3.946 4.800 -3.003 1.00 80.38 209 GLN A CA 1
ATOM 1535 C C . GLN A 1 209 ? 4.937 4.527 -1.852 1.00 80.38 209 GLN A C 1
ATOM 1537 O O . GLN A 1 209 ? 5.850 5.307 -1.579 1.00 80.38 209 GLN A O 1
ATOM 1542 N N . GLY A 1 210 ? 4.699 3.445 -1.102 1.00 77.94 210 GLY A N 1
ATOM 1543 C CA . GLY A 1 210 ? 5.512 3.113 0.059 1.00 77.94 210 GLY A CA 1
ATOM 1544 C C . GLY A 1 210 ? 6.908 2.628 -0.319 1.00 77.94 210 GLY A C 1
ATOM 1545 O O . GLY A 1 210 ? 7.063 1.842 -1.248 1.00 77.94 210 GLY A O 1
ATOM 1546 N N . MET A 1 211 ? 7.924 3.049 0.436 1.00 74.25 211 MET A N 1
ATOM 1547 C CA . MET A 1 211 ? 9.319 2.642 0.211 1.00 74.25 211 MET A CA 1
ATOM 1548 C C . MET A 1 211 ? 9.605 1.266 0.809 1.00 74.25 211 MET A C 1
ATOM 1550 O O . MET A 1 211 ? 10.135 1.172 1.912 1.00 74.25 211 MET A O 1
ATOM 1554 N N . VAL A 1 212 ? 9.194 0.192 0.142 1.00 71.81 212 VAL A N 1
ATOM 1555 C CA . VAL A 1 212 ? 9.219 -1.140 0.767 1.00 71.81 212 VAL A CA 1
ATOM 1556 C C . VAL A 1 212 ? 10.413 -2.008 0.340 1.00 71.81 212 VAL A C 1
ATOM 1558 O O . VAL A 1 212 ? 10.785 -2.910 1.083 1.00 71.81 212 VAL A O 1
ATOM 1561 N N . ASP A 1 213 ? 11.065 -1.750 -0.796 1.00 67.38 213 ASP A N 1
ATOM 1562 C CA . ASP A 1 213 ? 12.328 -2.431 -1.151 1.00 67.38 213 ASP A CA 1
ATOM 1563 C C . ASP A 1 213 ? 13.535 -1.550 -0.806 1.00 67.38 213 ASP A C 1
ATOM 1565 O O . ASP A 1 213 ? 13.438 -0.324 -0.777 1.00 67.38 213 ASP A O 1
ATOM 1569 N N . SER A 1 214 ? 14.676 -2.185 -0.558 1.00 63.97 214 SER A N 1
ATOM 1570 C CA . SER A 1 214 ? 15.956 -1.506 -0.342 1.00 63.97 214 SER A CA 1
ATOM 1571 C C . SER A 1 214 ? 16.564 -1.051 -1.668 1.00 63.97 214 SER A C 1
ATOM 1573 O O . SER A 1 214 ? 16.804 -1.875 -2.553 1.00 63.97 214 SER A O 1
ATOM 1575 N N . LEU A 1 215 ? 16.900 0.232 -1.767 1.00 57.44 215 LEU A N 1
ATOM 1576 C CA . LEU A 1 215 ? 17.595 0.869 -2.893 1.00 57.44 215 LEU A CA 1
ATOM 1577 C C . LEU A 1 215 ? 19.051 0.393 -3.119 1.00 57.44 215 LEU A C 1
ATOM 1579 O O . LEU A 1 215 ? 19.584 0.583 -4.205 1.00 57.44 215 LEU A O 1
ATOM 1583 N N . GLY A 1 216 ? 19.699 -0.211 -2.120 1.00 53.44 216 GLY A N 1
ATOM 1584 C CA . GLY A 1 216 ? 21.120 -0.589 -2.095 1.00 53.44 216 GLY A CA 1
ATOM 1585 C C . GLY A 1 216 ? 21.398 -2.077 -2.318 1.00 53.44 216 GLY A C 1
ATOM 1586 O O . GLY A 1 216 ? 22.540 -2.520 -2.213 1.00 53.44 216 GLY A O 1
ATOM 1587 N N . THR A 1 217 ? 20.376 -2.875 -2.635 1.00 50.47 217 THR A N 1
ATOM 1588 C CA . THR A 1 217 ? 20.619 -4.225 -3.164 1.00 50.47 217 THR A CA 1
ATOM 1589 C C . THR A 1 217 ? 21.102 -4.117 -4.609 1.00 50.47 217 THR A C 1
ATOM 1591 O O . THR A 1 217 ? 20.724 -3.190 -5.323 1.00 50.47 217 THR A O 1
ATOM 1594 N N . SER A 1 218 ? 21.895 -5.086 -5.077 1.00 46.97 218 SER A N 1
ATOM 1595 C CA . SER A 1 218 ? 22.414 -5.206 -6.459 1.00 46.97 218 SER A CA 1
ATOM 1596 C C . SER A 1 218 ? 21.362 -5.098 -7.580 1.00 46.97 218 SER A C 1
ATOM 1598 O O . SER A 1 218 ? 21.701 -5.104 -8.761 1.00 46.97 218 SER A O 1
ATOM 1600 N N . LYS A 1 219 ? 20.082 -5.001 -7.215 1.00 46.16 219 LYS A N 1
ATOM 1601 C CA . LYS A 1 219 ? 18.936 -4.730 -8.074 1.00 46.16 219 LYS A CA 1
ATOM 1602 C C . LYS A 1 219 ? 18.988 -3.338 -8.701 1.00 46.16 219 LYS A C 1
ATOM 1604 O O . LYS A 1 219 ? 18.532 -3.186 -9.834 1.00 46.16 219 LYS A O 1
ATOM 1609 N N . TYR A 1 220 ? 19.527 -2.328 -8.023 1.00 50.91 220 TYR A N 1
ATOM 1610 C CA . TYR A 1 220 ? 19.558 -0.956 -8.531 1.00 50.91 220 TYR A CA 1
ATOM 1611 C C . TYR A 1 220 ? 20.991 -0.515 -8.802 1.00 50.91 220 TYR A C 1
ATOM 1613 O O . TYR A 1 220 ? 21.851 -0.587 -7.929 1.00 50.91 220 TYR A O 1
ATOM 1621 N N . ASN A 1 221 ? 21.258 -0.040 -10.020 1.00 46.09 221 ASN A N 1
ATOM 1622 C CA . ASN A 1 221 ? 22.588 0.429 -10.398 1.00 46.09 221 ASN A CA 1
ATOM 1623 C C . ASN A 1 221 ? 22.778 1.889 -9.960 1.00 46.09 221 ASN A C 1
ATOM 1625 O O . ASN A 1 221 ? 22.922 2.792 -10.779 1.00 46.09 221 ASN A O 1
ATOM 1629 N N . VAL A 1 222 ? 22.695 2.130 -8.651 1.00 51.00 222 VAL A N 1
ATOM 1630 C CA . VAL A 1 222 ? 22.923 3.447 -8.047 1.00 51.00 222 VAL A CA 1
ATOM 1631 C C . VAL A 1 222 ? 24.390 3.519 -7.622 1.00 51.00 222 VAL A C 1
ATOM 1633 O O . VAL A 1 222 ? 24.726 3.413 -6.447 1.00 51.00 222 VAL A O 1
ATOM 1636 N N . VAL A 1 223 ? 25.294 3.627 -8.598 1.00 42.16 223 VAL A N 1
ATOM 1637 C CA . VAL A 1 223 ? 26.745 3.697 -8.355 1.00 42.16 223 VAL A CA 1
ATOM 1638 C C . VAL A 1 223 ? 27.266 5.056 -8.814 1.00 42.16 223 VAL A C 1
ATOM 1640 O O . VAL A 1 223 ? 27.127 5.416 -9.978 1.00 42.16 223 VAL A O 1
ATOM 1643 N N . GLY A 1 224 ? 27.870 5.816 -7.896 1.00 48.91 224 GLY A N 1
ATOM 1644 C CA . GLY A 1 224 ? 28.500 7.109 -8.183 1.00 48.91 224 GLY A CA 1
ATOM 1645 C C . GLY A 1 224 ? 28.166 8.199 -7.163 1.00 48.91 224 GLY A C 1
ATOM 1646 O O . GLY A 1 224 ? 27.333 8.012 -6.278 1.00 48.91 224 GLY A O 1
ATOM 1647 N N . ALA A 1 225 ? 28.805 9.363 -7.311 1.00 48.56 225 ALA A N 1
ATOM 1648 C CA . ALA A 1 225 ? 28.659 10.518 -6.416 1.00 48.56 225 ALA A CA 1
ATOM 1649 C C . ALA A 1 225 ? 27.224 11.093 -6.325 1.00 48.56 225 ALA A C 1
ATOM 1651 O O . ALA A 1 225 ? 26.940 11.869 -5.417 1.00 48.56 225 ALA A O 1
ATOM 1652 N N . ALA A 1 226 ? 26.334 10.688 -7.239 1.00 51.84 226 ALA A N 1
ATOM 1653 C CA . ALA A 1 226 ? 24.921 11.067 -7.300 1.00 51.84 226 ALA A CA 1
ATOM 1654 C C . ALA A 1 226 ? 23.958 9.945 -6.850 1.00 51.84 226 ALA A C 1
ATOM 1656 O O . ALA A 1 226 ? 22.757 10.028 -7.096 1.00 51.84 226 ALA A O 1
ATOM 1657 N N . SER A 1 227 ? 24.461 8.857 -6.248 1.00 52.28 227 SER A N 1
ATOM 1658 C CA . SER A 1 227 ? 23.580 7.812 -5.714 1.00 52.28 227 SER A CA 1
ATOM 1659 C C . SER A 1 227 ? 22.822 8.301 -4.477 1.00 52.28 227 SER A C 1
ATOM 1661 O O . SER A 1 227 ? 23.361 9.102 -3.720 1.00 52.28 227 SER A O 1
ATOM 1663 N N . PHE A 1 228 ? 21.613 7.779 -4.220 1.00 57.50 228 PHE A N 1
ATOM 1664 C CA . PHE A 1 228 ? 20.832 8.113 -3.016 1.00 57.50 228 PHE A CA 1
ATOM 1665 C C . PHE A 1 228 ? 21.685 8.015 -1.739 1.00 57.50 228 PHE A C 1
ATOM 1667 O O . PHE A 1 228 ? 21.729 8.946 -0.942 1.00 57.50 228 PHE A O 1
ATOM 1674 N N . VAL A 1 229 ? 22.454 6.930 -1.593 1.00 56.38 229 VAL A N 1
ATOM 1675 C CA . VAL A 1 229 ? 23.334 6.706 -0.435 1.00 56.38 229 VAL A CA 1
ATOM 1676 C C . VAL A 1 229 ? 24.507 7.691 -0.415 1.00 56.38 229 VAL A C 1
ATOM 1678 O O . VAL A 1 229 ? 24.815 8.254 0.632 1.00 56.38 229 VAL A O 1
ATOM 1681 N N . THR A 1 230 ? 25.170 7.926 -1.550 1.00 53.62 230 THR A N 1
ATOM 1682 C CA . THR A 1 230 ? 26.344 8.811 -1.622 1.00 53.62 230 THR A CA 1
ATOM 1683 C C . THR A 1 230 ? 25.976 10.285 -1.463 1.00 53.62 230 THR A C 1
ATOM 1685 O O . THR A 1 230 ? 26.699 11.007 -0.790 1.00 53.62 230 THR A O 1
ATOM 1688 N N . THR A 1 231 ? 24.851 10.739 -2.014 1.00 53.12 231 THR A N 1
ATOM 1689 C CA . THR A 1 231 ? 24.340 12.103 -1.820 1.00 53.12 231 THR A CA 1
ATOM 1690 C C . THR A 1 231 ? 23.897 12.327 -0.379 1.00 53.12 231 THR A C 1
ATOM 1692 O O . THR A 1 231 ? 24.189 13.385 0.172 1.00 53.12 231 THR A O 1
ATOM 1695 N N . CYS A 1 232 ? 23.281 11.328 0.262 1.00 53.81 232 CYS A N 1
ATOM 1696 C CA . CYS A 1 232 ? 22.980 11.420 1.688 1.00 53.81 232 CYS A CA 1
ATOM 1697 C C . CYS A 1 232 ? 24.245 11.513 2.555 1.00 53.81 232 CYS A C 1
ATOM 1699 O O . CYS A 1 232 ? 24.277 12.333 3.458 1.00 53.81 232 CYS A O 1
ATOM 1701 N N . LYS A 1 233 ? 25.309 10.755 2.243 1.00 50.94 233 LYS A N 1
ATOM 1702 C CA . LYS A 1 233 ? 26.586 10.804 2.987 1.00 50.94 233 LYS A CA 1
ATOM 1703 C C . LYS A 1 233 ? 27.429 12.055 2.699 1.00 50.94 233 LYS A C 1
ATOM 1705 O O . LYS A 1 233 ? 28.098 12.572 3.584 1.00 50.94 233 LYS A O 1
ATOM 1710 N N . ASN A 1 234 ? 27.430 12.550 1.458 1.00 47.62 234 ASN A N 1
ATOM 1711 C CA . ASN A 1 234 ? 28.254 13.696 1.045 1.00 47.62 234 ASN A CA 1
ATOM 1712 C C . ASN A 1 234 ? 27.613 15.057 1.356 1.00 47.62 234 ASN A C 1
ATOM 1714 O O . ASN A 1 234 ? 28.328 16.061 1.375 1.00 47.62 234 ASN A O 1
ATOM 1718 N N . GLY A 1 235 ? 26.296 15.100 1.595 1.00 48.81 235 GLY A N 1
ATOM 1719 C CA . GLY A 1 235 ? 25.589 16.308 2.031 1.00 48.81 235 GLY A CA 1
ATOM 1720 C C . GLY A 1 235 ? 26.073 16.847 3.382 1.00 48.81 235 GLY A C 1
ATOM 1721 O O . GLY A 1 235 ? 25.943 18.041 3.628 1.00 48.81 235 GLY A O 1
ATOM 1722 N N . GLU A 1 236 ? 26.694 16.004 4.212 1.00 44.88 236 GLU A N 1
ATOM 1723 C CA . GLU A 1 236 ? 27.220 16.389 5.527 1.00 44.88 236 GLU A CA 1
ATOM 1724 C C . GLU A 1 236 ? 28.602 17.054 5.498 1.00 44.88 236 GLU A C 1
ATOM 1726 O O . GLU A 1 236 ? 28.901 17.882 6.355 1.00 44.88 236 GLU A O 1
ATOM 1731 N N . VAL A 1 237 ? 29.475 16.697 4.550 1.00 39.94 237 VAL A N 1
ATOM 1732 C CA . VAL A 1 237 ? 30.918 16.984 4.694 1.00 39.94 237 VAL A CA 1
ATOM 1733 C C . VAL A 1 237 ? 31.397 18.142 3.817 1.00 39.94 237 VAL A C 1
ATOM 1735 O O . VAL A 1 237 ? 32.365 18.817 4.163 1.00 39.94 237 VAL A O 1
ATOM 1738 N N . ILE A 1 238 ? 30.763 18.395 2.668 1.00 41.66 238 ILE A N 1
ATOM 1739 C CA . ILE A 1 238 ? 31.410 19.206 1.619 1.00 41.66 238 ILE A CA 1
ATOM 1740 C C . ILE A 1 238 ? 31.060 20.700 1.684 1.00 41.66 238 ILE A C 1
ATOM 1742 O O . ILE A 1 238 ? 31.848 21.512 1.205 1.00 41.66 238 ILE A O 1
ATOM 1746 N N . LEU A 1 239 ? 29.941 21.118 2.286 1.00 36.44 239 LEU A N 1
ATOM 1747 C CA . LEU A 1 239 ? 29.507 22.518 2.198 1.00 36.44 239 LEU A CA 1
ATOM 1748 C C . LEU A 1 239 ? 28.931 23.018 3.520 1.00 36.44 239 LEU A C 1
ATOM 1750 O O . LEU A 1 239 ? 27.728 22.953 3.724 1.00 36.44 239 LEU A O 1
ATOM 1754 N N . GLY A 1 240 ? 29.762 23.613 4.380 1.00 39.34 240 GLY A N 1
ATOM 1755 C CA . GLY A 1 240 ? 29.337 24.409 5.547 1.00 39.34 240 GLY A CA 1
ATOM 1756 C C . GLY A 1 240 ? 28.496 25.663 5.215 1.00 39.34 240 GLY A C 1
ATOM 1757 O O . GLY A 1 240 ? 28.675 26.701 5.841 1.00 39.34 240 GLY A O 1
ATOM 1758 N N . TYR A 1 241 ? 27.606 25.579 4.223 1.00 35.84 241 TYR A N 1
ATOM 1759 C CA . TYR A 1 241 ? 26.648 26.567 3.744 1.00 35.84 241 TYR A CA 1
ATOM 1760 C C . TYR A 1 241 ? 25.449 25.846 3.087 1.00 35.84 241 TYR A C 1
ATOM 1762 O O . TYR A 1 241 ? 25.608 25.282 2.006 1.00 35.84 241 TYR A O 1
ATOM 1770 N N . GLY A 1 242 ? 24.240 25.950 3.666 1.00 38.44 242 GLY A N 1
ATOM 1771 C CA . GLY A 1 242 ? 22.988 25.876 2.888 1.00 38.44 242 GLY A CA 1
ATOM 1772 C C . GLY A 1 242 ? 21.812 25.074 3.465 1.00 38.44 242 GLY A C 1
ATOM 1773 O O . GLY A 1 242 ? 21.580 23.953 3.039 1.00 38.44 242 GLY A O 1
ATOM 1774 N N . ASP A 1 243 ? 21.005 25.737 4.301 1.00 42.62 243 ASP A N 1
ATOM 1775 C CA . ASP A 1 243 ? 19.591 25.449 4.624 1.00 42.62 243 ASP A CA 1
ATOM 1776 C C . ASP A 1 243 ? 19.243 24.160 5.412 1.00 42.62 243 ASP A C 1
ATOM 1778 O O . ASP A 1 243 ? 19.735 23.060 5.189 1.00 42.62 243 ASP A O 1
ATOM 1782 N N . SER A 1 244 ? 18.266 24.317 6.306 1.00 40.00 244 SER A N 1
ATOM 1783 C CA . SER A 1 244 ? 17.522 23.332 7.108 1.00 40.00 244 SER A CA 1
ATOM 1784 C C . SER A 1 244 ? 16.867 22.170 6.330 1.00 40.00 244 SER A C 1
ATOM 1786 O O . SER A 1 244 ? 16.112 21.384 6.908 1.00 40.00 244 SER A O 1
ATOM 1788 N N . CYS A 1 245 ? 17.129 22.075 5.025 1.00 53.44 245 CYS A N 1
ATOM 1789 C CA . CYS A 1 245 ? 16.679 21.036 4.105 1.00 53.44 245 CYS A CA 1
ATOM 1790 C C . CYS A 1 245 ? 17.802 20.038 3.733 1.00 53.44 245 CYS A C 1
ATOM 1792 O O . CYS A 1 245 ? 17.575 19.172 2.885 1.00 53.44 245 CYS A O 1
ATOM 1794 N N . ALA A 1 246 ? 18.996 20.142 4.330 1.00 50.31 246 ALA A N 1
ATOM 1795 C CA . ALA A 1 246 ? 20.086 19.189 4.118 1.00 50.31 246 ALA A CA 1
ATOM 1796 C C . ALA A 1 246 ? 19.775 17.797 4.746 1.00 50.31 246 ALA A C 1
ATOM 1798 O O . ALA A 1 246 ? 19.275 17.743 5.874 1.00 50.31 246 ALA A O 1
ATOM 1799 N N . PRO A 1 247 ? 20.020 16.668 4.042 1.00 44.34 247 PRO A N 1
ATOM 1800 C CA . PRO A 1 247 ? 19.751 15.309 4.541 1.00 44.34 247 PRO A CA 1
ATOM 1801 C C . PRO A 1 247 ? 20.694 14.881 5.678 1.00 44.34 247 PRO A C 1
ATOM 1803 O O . PRO A 1 247 ? 21.876 15.203 5.632 1.00 44.34 247 PRO A O 1
ATOM 1806 N N . GLY A 1 248 ? 20.174 14.118 6.649 1.00 49.44 248 GLY A N 1
ATOM 1807 C CA . GLY A 1 248 ? 20.934 13.531 7.762 1.00 49.44 248 GLY A CA 1
ATOM 1808 C C . GLY A 1 248 ? 21.196 12.030 7.588 1.00 49.44 248 GLY A C 1
ATOM 1809 O O . GLY A 1 248 ? 20.412 11.315 6.948 1.00 49.44 248 GLY A O 1
ATOM 1810 N N . ASN A 1 249 ? 22.319 11.574 8.145 1.00 48.66 249 ASN A N 1
ATOM 1811 C CA . ASN A 1 249 ? 22.743 10.176 8.170 1.00 48.66 249 ASN A CA 1
ATOM 1812 C C . ASN A 1 249 ? 21.765 9.251 8.919 1.00 48.66 249 ASN A C 1
ATOM 1814 O O . ASN A 1 249 ? 20.830 9.701 9.563 1.00 48.66 249 ASN A O 1
ATOM 1818 N N . GLY A 1 250 ? 21.918 7.933 8.745 1.00 49.97 250 GLY A N 1
ATOM 1819 C CA . GLY A 1 250 ? 21.067 6.896 9.351 1.00 49.97 250 GLY A CA 1
ATOM 1820 C C . GLY A 1 250 ? 19.782 6.603 8.567 1.00 49.97 250 GLY A C 1
ATOM 1821 O O . GLY A 1 250 ? 19.551 5.466 8.145 1.00 49.97 250 GLY A O 1
ATOM 1822 N N . TRP A 1 251 ? 18.974 7.622 8.259 1.00 57.53 251 TRP A N 1
ATOM 1823 C CA . TRP A 1 251 ? 17.721 7.437 7.511 1.00 57.53 251 TRP A CA 1
ATOM 1824 C C . TRP A 1 251 ? 17.916 6.932 6.096 1.00 57.53 251 TRP A C 1
ATOM 1826 O O . TRP A 1 251 ? 17.240 6.000 5.664 1.00 57.53 251 TRP A O 1
ATOM 1836 N N . CYS A 1 252 ? 18.847 7.527 5.359 1.00 60.56 252 CYS A N 1
ATOM 1837 C CA . CYS A 1 252 ? 19.122 7.071 4.006 1.00 60.56 252 CYS A CA 1
ATOM 1838 C C . CYS A 1 252 ? 19.725 5.665 3.991 1.00 60.56 252 CYS A C 1
ATOM 1840 O O . CYS A 1 252 ? 19.565 4.941 3.014 1.00 60.56 252 CYS A O 1
ATOM 1842 N N . GLU A 1 253 ? 20.378 5.237 5.071 1.00 57.75 253 GLU A N 1
ATOM 1843 C CA . GLU A 1 253 ? 20.825 3.854 5.201 1.00 57.75 253 GLU A CA 1
ATOM 1844 C C . GLU A 1 253 ? 19.654 2.918 5.512 1.00 57.75 253 GLU A C 1
ATOM 1846 O O . GLU A 1 253 ? 19.571 1.844 4.927 1.00 57.75 253 GLU A O 1
ATOM 1851 N N . TYR A 1 254 ? 18.693 3.328 6.340 1.00 65.06 254 TYR A N 1
ATOM 1852 C CA . TYR A 1 254 ? 17.467 2.563 6.569 1.00 65.06 254 TYR A CA 1
ATOM 1853 C C . TYR A 1 254 ? 16.591 2.477 5.306 1.00 65.06 254 TYR A C 1
ATOM 1855 O O . TYR A 1 254 ? 16.245 1.380 4.864 1.00 65.06 254 TYR A O 1
ATOM 1863 N N . ALA A 1 255 ? 16.274 3.610 4.678 1.00 63.56 255 ALA A N 1
ATOM 1864 C CA . ALA A 1 255 ? 15.475 3.698 3.456 1.00 63.56 255 ALA A CA 1
ATOM 1865 C C . ALA A 1 255 ? 16.179 3.065 2.253 1.00 63.56 255 ALA A C 1
ATOM 1867 O O . ALA A 1 255 ? 15.545 2.424 1.418 1.00 63.56 255 ALA A O 1
ATOM 1868 N N . GLY A 1 256 ? 17.498 3.247 2.177 1.00 62.66 256 GLY A N 1
ATOM 1869 C CA . GLY A 1 256 ? 18.321 2.792 1.074 1.00 62.66 256 GLY A CA 1
ATOM 1870 C C . GLY A 1 256 ? 18.769 1.343 1.208 1.00 62.66 256 GLY A C 1
ATOM 1871 O O . GLY A 1 256 ? 18.685 0.609 0.241 1.00 62.66 256 GLY A O 1
ATOM 1872 N N . ASN A 1 257 ? 19.208 0.870 2.372 1.00 62.59 257 ASN A N 1
ATOM 1873 C CA . ASN A 1 257 ? 19.863 -0.443 2.487 1.00 62.59 257 ASN A CA 1
ATOM 1874 C C . ASN A 1 257 ? 19.003 -1.518 3.155 1.00 62.59 257 ASN A C 1
ATOM 1876 O O . ASN A 1 257 ? 19.294 -2.701 2.999 1.00 62.59 257 ASN A O 1
ATOM 1880 N N . VAL A 1 258 ? 17.947 -1.144 3.879 1.00 67.44 258 VAL A N 1
ATOM 1881 C CA . VAL A 1 258 ? 17.096 -2.107 4.590 1.00 67.44 258 VAL A CA 1
ATOM 1882 C C . VAL A 1 258 ? 15.780 -2.263 3.838 1.00 67.44 258 VAL A C 1
ATOM 1884 O O . VAL A 1 258 ? 15.092 -1.281 3.583 1.00 67.44 258 VAL A O 1
ATOM 1887 N N . GLY A 1 259 ? 15.430 -3.490 3.456 1.00 73.88 259 GLY A N 1
ATOM 1888 C CA . GLY A 1 259 ? 14.173 -3.776 2.767 1.00 73.88 259 GLY A CA 1
ATOM 1889 C C . GLY A 1 259 ? 13.030 -4.006 3.757 1.00 73.88 259 GLY A C 1
ATOM 1890 O O . GLY A 1 259 ? 13.144 -4.841 4.648 1.00 73.88 259 GLY A O 1
ATOM 1891 N N . GLY A 1 260 ? 11.899 -3.330 3.559 1.00 74.12 260 GLY A N 1
ATOM 1892 C CA . GLY A 1 260 ? 10.629 -3.603 4.245 1.00 74.12 260 GLY A CA 1
ATOM 1893 C C . GLY A 1 260 ? 9.832 -4.775 3.645 1.00 74.12 260 GLY A C 1
ATOM 1894 O O . GLY A 1 260 ? 8.730 -5.069 4.108 1.00 74.12 260 GLY A O 1
ATOM 1895 N N . PHE A 1 261 ? 10.357 -5.454 2.614 1.00 77.25 261 PHE A N 1
ATOM 1896 C CA . PHE A 1 261 ? 9.681 -6.557 1.917 1.00 77.25 261 PHE A CA 1
ATOM 1897 C C . PHE A 1 261 ? 9.200 -7.675 2.859 1.00 77.25 261 PHE A C 1
ATOM 1899 O O . PHE A 1 261 ? 8.044 -8.073 2.722 1.00 77.25 261 PHE A O 1
ATOM 1906 N N . PRO A 1 262 ? 9.998 -8.160 3.837 1.00 79.75 262 PRO A N 1
ATOM 1907 C CA . PRO A 1 262 ? 9.526 -9.188 4.765 1.00 79.75 262 PRO A CA 1
ATOM 1908 C C . PRO A 1 262 ? 8.326 -8.731 5.602 1.00 79.75 262 PRO A C 1
ATOM 1910 O O . PRO A 1 262 ? 7.396 -9.504 5.816 1.00 79.75 262 PRO A O 1
ATOM 1913 N N . ALA A 1 263 ? 8.314 -7.466 6.036 1.00 84.81 263 ALA A N 1
ATOM 1914 C CA . ALA A 1 263 ? 7.208 -6.895 6.799 1.00 84.81 263 ALA A CA 1
ATOM 1915 C C . ALA A 1 263 ? 5.936 -6.831 5.957 1.00 84.81 263 ALA A C 1
ATOM 1917 O O . ALA A 1 263 ? 4.877 -7.286 6.375 1.00 84.81 263 ALA A O 1
ATOM 1918 N N . ALA A 1 264 ? 6.063 -6.329 4.731 1.00 82.06 264 ALA A N 1
ATOM 1919 C CA . ALA A 1 264 ? 4.969 -6.280 3.780 1.00 82.06 264 ALA A CA 1
ATOM 1920 C C . ALA A 1 264 ? 4.380 -7.660 3.490 1.00 82.06 264 ALA A C 1
ATOM 1922 O O . ALA A 1 264 ? 3.160 -7.813 3.453 1.00 82.06 264 ALA A O 1
ATOM 1923 N N . ASP A 1 265 ? 5.250 -8.659 3.320 1.00 78.94 265 ASP A N 1
ATOM 1924 C CA . ASP A 1 265 ? 4.834 -10.034 3.075 1.00 78.94 265 ASP A CA 1
ATOM 1925 C C . ASP A 1 265 ? 4.083 -10.617 4.257 1.00 78.94 265 ASP A C 1
ATOM 1927 O O . ASP A 1 265 ? 3.027 -11.225 4.095 1.00 78.94 265 ASP A O 1
ATOM 1931 N N . TRP A 1 266 ? 4.573 -10.352 5.462 1.00 85.19 266 TRP A N 1
ATOM 1932 C CA . TRP A 1 266 ? 3.882 -10.758 6.666 1.00 85.19 266 TRP A CA 1
ATOM 1933 C C . TRP A 1 266 ? 2.511 -10.087 6.802 1.00 85.19 266 TRP A C 1
ATOM 1935 O O . TRP A 1 266 ? 1.536 -10.788 7.072 1.00 85.19 266 TRP A O 1
ATOM 1945 N N . VAL A 1 267 ? 2.399 -8.770 6.578 1.00 86.00 267 VAL A N 1
ATOM 1946 C CA . VAL A 1 267 ? 1.109 -8.058 6.664 1.00 86.00 267 VAL A CA 1
ATOM 1947 C C . VAL A 1 267 ? 0.128 -8.617 5.641 1.00 86.00 267 VAL A C 1
ATOM 1949 O O . VAL A 1 267 ? -1.009 -8.895 5.997 1.00 86.00 267 VAL A O 1
ATOM 1952 N N . ALA A 1 268 ? 0.556 -8.848 4.401 1.00 79.00 268 ALA A N 1
ATOM 1953 C CA . ALA A 1 268 ? -0.315 -9.409 3.372 1.00 79.00 268 ALA A CA 1
ATOM 1954 C C . ALA A 1 268 ? -0.814 -10.832 3.705 1.00 79.00 268 ALA A C 1
ATOM 1956 O O . ALA A 1 268 ? -1.916 -11.196 3.301 1.00 79.00 268 ALA A O 1
ATOM 1957 N N . ARG A 1 269 ? -0.030 -11.633 4.447 1.00 77.56 269 ARG A N 1
ATOM 1958 C CA . ARG A 1 269 ? -0.422 -12.989 4.884 1.00 77.56 269 ARG A CA 1
ATOM 1959 C C . ARG A 1 269 ? -1.315 -13.008 6.119 1.00 77.56 269 ARG A C 1
ATOM 1961 O O . ARG A 1 269 ? -2.174 -13.876 6.222 1.00 77.56 269 ARG A O 1
ATOM 1968 N N . ASN A 1 270 ? -1.057 -12.123 7.078 1.00 82.88 270 ASN A N 1
ATOM 1969 C CA . ASN A 1 270 ? -1.623 -12.216 8.429 1.00 82.88 270 ASN A CA 1
ATOM 1970 C C . ASN A 1 270 ? -2.675 -11.141 8.725 1.00 82.88 270 ASN A C 1
ATOM 1972 O O . ASN A 1 270 ? -3.360 -11.213 9.743 1.00 82.88 270 ASN A O 1
ATOM 1976 N N . LYS A 1 271 ? -2.766 -10.119 7.876 1.00 86.94 271 LYS A N 1
ATOM 1977 C CA . LYS A 1 271 ? -3.631 -8.944 8.003 1.00 86.94 271 LYS A CA 1
ATOM 1978 C C . LYS A 1 271 ? -4.200 -8.604 6.621 1.00 86.94 271 LYS A C 1
ATOM 1980 O O . LYS A 1 271 ? -4.076 -9.377 5.672 1.00 86.94 271 LYS A O 1
ATOM 1985 N N . HIS A 1 272 ? -4.800 -7.425 6.491 1.00 86.88 272 HIS A N 1
ATOM 1986 C CA . HIS A 1 272 ? -5.227 -6.892 5.203 1.00 86.88 272 HIS A CA 1
ATOM 1987 C C . HIS A 1 272 ? -4.212 -5.874 4.671 1.00 86.88 272 HIS A C 1
ATOM 1989 O O . HIS A 1 272 ? -3.745 -5.004 5.406 1.00 86.88 272 HIS A O 1
ATOM 1995 N N . ALA A 1 273 ? -3.876 -5.955 3.383 1.00 86.44 273 ALA A N 1
ATOM 1996 C CA . ALA A 1 273 ? -2.954 -5.022 2.743 1.00 86.44 273 ALA A CA 1
ATOM 1997 C C . ALA A 1 273 ? -3.518 -4.495 1.420 1.00 86.44 273 ALA A C 1
ATOM 1999 O O . ALA A 1 273 ? -3.987 -5.264 0.582 1.00 86.44 273 ALA A O 1
ATOM 2000 N N . LEU A 1 274 ? -3.399 -3.186 1.215 1.00 87.25 274 LEU A N 1
ATOM 2001 C CA . LEU A 1 274 ? -3.618 -2.524 -0.065 1.00 87.25 274 LEU A CA 1
ATOM 2002 C C . LEU A 1 274 ? -2.357 -1.747 -0.424 1.00 87.25 274 LEU A C 1
ATOM 2004 O O . LEU A 1 274 ? -1.917 -0.881 0.326 1.00 87.25 274 LEU A O 1
ATOM 2008 N N . MET A 1 275 ? -1.778 -2.029 -1.585 1.00 84.50 275 MET A N 1
ATOM 2009 C CA . MET A 1 275 ? -0.605 -1.305 -2.071 1.00 84.50 275 MET A CA 1
ATOM 2010 C C . MET A 1 275 ? -0.987 -0.502 -3.298 1.00 84.50 275 MET A C 1
ATOM 2012 O O . MET A 1 275 ? -1.358 -1.080 -4.313 1.00 84.50 275 MET A O 1
ATOM 2016 N N . LEU A 1 276 ? -0.927 0.821 -3.192 1.00 84.75 276 LEU A N 1
ATOM 2017 C CA . LEU A 1 276 ? -1.244 1.753 -4.263 1.00 84.75 276 LEU A CA 1
ATOM 2018 C C . LEU A 1 276 ? 0.031 2.294 -4.873 1.00 84.75 276 LEU A C 1
ATOM 2020 O O . LEU A 1 276 ? 0.872 2.896 -4.200 1.00 84.75 276 LEU A O 1
ATOM 2024 N N . THR A 1 277 ? 0.164 2.066 -6.171 1.00 77.38 277 THR A N 1
ATOM 2025 C CA . THR A 1 277 ? 1.420 2.286 -6.866 1.00 77.38 277 THR A CA 1
ATOM 2026 C C . THR A 1 277 ? 1.210 3.132 -8.109 1.00 77.38 277 THR A C 1
ATOM 2028 O O . THR A 1 277 ? 0.225 2.995 -8.839 1.00 77.38 277 THR A O 1
ATOM 2031 N N . SER A 1 278 ? 2.113 4.087 -8.307 1.00 73.62 278 SER A N 1
ATOM 2032 C CA . SER A 1 278 ? 2.143 4.905 -9.515 1.00 73.62 278 SER A CA 1
ATOM 2033 C C . SER A 1 278 ? 3.091 4.279 -10.535 1.00 73.62 278 SER A C 1
ATOM 2035 O O . SER A 1 278 ? 3.935 3.468 -10.168 1.00 73.62 278 SER A O 1
ATOM 2037 N N . TRP A 1 279 ? 2.960 4.641 -11.809 1.00 66.75 279 TRP A N 1
ATOM 2038 C CA . TRP A 1 279 ? 3.887 4.227 -12.867 1.00 66.75 279 TRP A CA 1
ATOM 2039 C C . TRP A 1 279 ? 4.653 5.393 -13.517 1.00 66.75 279 TRP A C 1
ATOM 2041 O O . TRP A 1 279 ? 5.356 5.184 -14.502 1.00 66.75 279 TRP A O 1
ATOM 2051 N N . ALA A 1 280 ? 4.538 6.617 -12.984 1.00 62.09 280 ALA A N 1
ATOM 2052 C CA . ALA A 1 280 ? 5.230 7.785 -13.534 1.00 62.09 280 ALA A CA 1
ATOM 2053 C C . ALA A 1 280 ? 6.744 7.763 -13.245 1.00 62.09 280 ALA A C 1
ATOM 2055 O O . ALA A 1 280 ? 7.163 7.490 -12.123 1.00 62.09 280 ALA A O 1
ATOM 2056 N N . SER A 1 281 ? 7.571 8.161 -14.217 1.00 51.59 281 SER A N 1
ATOM 2057 C CA . SER A 1 281 ? 9.047 8.187 -14.126 1.00 51.59 281 SER A CA 1
ATOM 2058 C C . SER A 1 281 ? 9.630 9.238 -13.160 1.00 51.59 281 SER A C 1
ATOM 2060 O O . SER A 1 281 ? 10.830 9.480 -13.141 1.00 51.59 281 SER A O 1
ATOM 2062 N N . CYS A 1 282 ? 8.791 9.883 -12.359 1.00 52.56 282 CYS A N 1
ATOM 2063 C CA . CYS A 1 282 ? 9.159 10.860 -11.333 1.00 52.56 282 CYS A CA 1
ATOM 2064 C C . CYS A 1 282 ? 8.925 10.312 -9.916 1.00 52.56 282 CYS A C 1
ATOM 2066 O O . CYS A 1 282 ? 8.784 11.079 -8.963 1.00 52.56 282 CYS A O 1
ATOM 2068 N N . SER A 1 283 ? 8.832 8.987 -9.769 1.00 48.47 283 SER A N 1
ATOM 2069 C CA . SER A 1 283 ? 8.806 8.330 -8.464 1.00 48.47 283 SER A CA 1
ATOM 2070 C C . SER A 1 283 ? 10.189 7.755 -8.143 1.00 48.47 283 SER A C 1
ATOM 2072 O O . SER A 1 283 ? 10.518 6.629 -8.509 1.00 48.47 283 SER A O 1
ATOM 2074 N N . PRO A 1 284 ? 11.036 8.552 -7.481 1.00 51.59 284 PRO A N 1
ATOM 2075 C CA . PRO A 1 284 ? 11.929 8.044 -6.472 1.00 51.59 284 PRO A CA 1
ATOM 2076 C C . PRO A 1 284 ? 11.485 8.667 -5.161 1.00 51.59 284 PRO A C 1
ATOM 2078 O O . PRO A 1 284 ? 11.526 9.875 -4.929 1.00 51.59 284 PRO A O 1
ATOM 2081 N N . SER A 1 285 ? 10.972 7.825 -4.299 1.00 40.00 285 SER A N 1
ATOM 2082 C CA . SER A 1 285 ? 10.638 8.187 -2.949 1.00 40.00 285 SER A CA 1
ATOM 2083 C C . SER A 1 285 ? 11.943 8.695 -2.273 1.00 40.00 285 SER A C 1
ATOM 2085 O O . SER A 1 285 ? 12.842 7.913 -1.982 1.00 40.00 285 SER A O 1
ATOM 2087 N N . LEU A 1 286 ? 11.997 10.030 -2.092 1.00 35.91 286 LEU A N 1
ATOM 2088 C CA . LEU A 1 286 ? 13.064 10.958 -1.638 1.00 35.91 286 LEU A CA 1
ATOM 2089 C C . LEU A 1 286 ? 14.187 11.352 -2.627 1.00 35.91 286 LEU A C 1
ATOM 2091 O O . LEU A 1 286 ? 15.268 10.775 -2.622 1.00 35.91 286 LEU A O 1
ATOM 2095 N N . TRP A 1 287 ? 13.993 12.496 -3.300 1.00 34.84 287 TRP A N 1
ATOM 2096 C CA . TRP A 1 287 ? 14.942 13.625 -3.282 1.00 34.84 287 TRP A CA 1
ATOM 2097 C C . TRP A 1 287 ? 14.196 14.954 -3.530 1.00 34.84 287 TRP A C 1
ATOM 2099 O O . TRP A 1 287 ? 13.208 14.983 -4.260 1.00 34.84 287 TRP A O 1
ATOM 2109 N N . THR A 1 288 ? 14.640 16.046 -2.896 1.00 29.72 288 THR A N 1
ATOM 2110 C CA . THR A 1 288 ? 14.093 17.419 -3.006 1.00 29.72 288 THR A CA 1
ATOM 2111 C C . THR A 1 288 ? 14.793 18.264 -4.079 1.00 29.72 288 THR A C 1
ATOM 2113 O O . THR A 1 288 ? 14.690 19.488 -4.074 1.00 29.72 288 THR A O 1
ATOM 2116 N N . GLY A 1 289 ? 15.486 17.631 -5.024 1.00 32.12 289 GLY A N 1
ATOM 2117 C CA . GLY A 1 289 ? 16.072 18.291 -6.185 1.00 32.12 289 GLY A CA 1
ATOM 2118 C C . GLY A 1 289 ? 15.651 17.621 -7.491 1.00 32.12 289 GLY A C 1
ATOM 2119 O O . GLY A 1 289 ? 15.149 16.496 -7.508 1.00 32.12 289 GLY A O 1
ATOM 2120 N N . TYR A 1 290 ? 15.846 18.335 -8.597 1.00 25.45 290 TYR A N 1
ATOM 2121 C CA . TYR A 1 290 ? 15.658 17.817 -9.949 1.00 25.45 290 TYR A CA 1
ATOM 2122 C C . TYR A 1 290 ? 16.656 16.680 -10.202 1.00 25.45 290 TYR A C 1
ATOM 2124 O O . TYR A 1 290 ? 17.791 16.936 -10.593 1.00 25.45 290 TYR A O 1
ATOM 2132 N N . SER A 1 291 ? 16.254 15.431 -9.962 1.00 32.47 291 SER A N 1
ATOM 2133 C CA . SER A 1 291 ? 16.921 14.278 -10.569 1.00 32.47 291 SER A CA 1
ATOM 2134 C C . SER A 1 291 ? 16.042 13.734 -11.688 1.00 32.47 291 SER A C 1
ATOM 2136 O O . SER A 1 291 ? 14.839 13.536 -11.530 1.00 32.47 291 SER A O 1
ATOM 2138 N N . ASP A 1 292 ? 16.677 13.531 -12.828 1.00 28.17 292 ASP A N 1
ATOM 2139 C CA . ASP A 1 292 ? 16.187 12.986 -14.089 1.00 28.17 292 ASP A CA 1
ATOM 2140 C C . ASP A 1 292 ? 16.087 11.445 -14.083 1.00 28.17 292 ASP A C 1
ATOM 2142 O O . ASP A 1 292 ? 15.898 10.823 -15.128 1.00 28.17 292 ASP A O 1
ATOM 2146 N N . GLY A 1 293 ? 16.175 10.812 -12.907 1.00 33.03 293 GLY A N 1
ATOM 2147 C CA . GLY A 1 293 ? 16.176 9.361 -12.750 1.00 33.03 293 GLY A CA 1
ATOM 2148 C C . GLY A 1 293 ? 15.022 8.852 -11.892 1.00 33.03 293 GLY A C 1
ATOM 2149 O O . GLY A 1 293 ? 15.070 8.914 -10.667 1.00 33.03 293 GLY A O 1
ATOM 2150 N N . SER A 1 294 ? 14.011 8.253 -12.524 1.00 37.31 294 SER A N 1
ATOM 2151 C CA . SER A 1 294 ? 13.136 7.282 -11.856 1.00 37.31 294 SER A CA 1
ATOM 2152 C C . SER A 1 294 ? 13.993 6.190 -11.214 1.00 37.31 294 SER A C 1
ATOM 2154 O O . SER A 1 294 ? 14.728 5.502 -11.934 1.00 37.31 294 SER A O 1
ATOM 2156 N N . LEU A 1 295 ? 13.875 5.971 -9.902 1.00 41.66 295 LEU A N 1
ATOM 2157 C CA . LEU A 1 295 ? 14.348 4.715 -9.326 1.00 41.66 295 LEU A CA 1
ATOM 2158 C C . LEU A 1 295 ? 13.505 3.585 -9.947 1.00 41.66 295 LEU A C 1
ATOM 2160 O O . LEU A 1 295 ? 12.290 3.744 -10.087 1.00 41.66 295 LEU A O 1
ATOM 2164 N N . PRO A 1 296 ? 14.109 2.467 -10.388 1.00 42.69 296 PRO A N 1
ATOM 2165 C CA . PRO A 1 296 ? 13.340 1.359 -10.934 1.00 42.69 296 PRO A CA 1
ATOM 2166 C C . PRO A 1 296 ? 12.305 0.881 -9.902 1.00 42.69 296 PRO A C 1
ATOM 2168 O O . PRO A 1 296 ? 12.559 0.844 -8.704 1.00 42.69 296 PRO A O 1
ATOM 2171 N N . PHE A 1 297 ? 11.110 0.542 -10.364 1.00 48.97 297 PHE A N 1
ATOM 2172 C CA . PHE A 1 297 ? 9.927 0.297 -9.535 1.00 48.97 297 PHE A CA 1
ATOM 2173 C C . PHE A 1 297 ? 9.913 -1.050 -8.774 1.00 48.97 297 PHE A C 1
ATOM 2175 O O . PHE A 1 297 ? 8.828 -1.554 -8.483 1.00 48.97 297 PHE A O 1
ATOM 2182 N N . ASP A 1 298 ? 11.063 -1.630 -8.395 1.00 46.47 298 ASP A N 1
ATOM 2183 C CA . ASP A 1 298 ? 11.052 -2.861 -7.570 1.00 46.47 298 ASP A CA 1
ATOM 2184 C C . ASP A 1 298 ? 10.641 -2.573 -6.109 1.00 46.47 298 ASP A C 1
ATOM 2186 O O . ASP A 1 298 ? 10.442 -3.492 -5.318 1.00 46.47 298 ASP A O 1
ATOM 2190 N N . ALA A 1 299 ? 10.450 -1.300 -5.740 1.00 44.84 299 ALA A N 1
ATOM 2191 C CA . ALA A 1 299 ? 10.073 -0.845 -4.405 1.00 44.84 299 ALA A CA 1
ATOM 2192 C C . ALA A 1 299 ? 8.605 -1.108 -4.039 1.00 44.84 299 ALA A C 1
ATOM 2194 O O . ALA A 1 299 ? 7.883 -0.176 -3.701 1.00 44.84 299 ALA A O 1
ATOM 2195 N N . GLN A 1 300 ? 8.129 -2.355 -4.108 1.00 50.28 300 GLN A N 1
ATOM 2196 C CA . GLN A 1 300 ? 6.776 -2.709 -3.663 1.00 50.28 300 GLN A CA 1
ATOM 2197 C C . GLN A 1 300 ? 6.779 -4.099 -3.032 1.00 50.28 300 GLN A C 1
ATOM 2199 O O . GLN A 1 300 ? 6.956 -5.118 -3.697 1.00 50.28 300 GLN A O 1
ATOM 2204 N N . GLY A 1 301 ? 6.700 -4.114 -1.705 1.00 45.97 301 GLY A N 1
ATOM 2205 C CA . GLY A 1 301 ? 6.983 -5.296 -0.914 1.00 45.97 301 GLY A CA 1
ATOM 2206 C C . GLY A 1 301 ? 5.821 -6.258 -0.843 1.00 45.97 301 GLY A C 1
ATOM 2207 O O . GLY A 1 301 ? 4.671 -5.857 -0.776 1.00 45.97 301 GLY A O 1
ATOM 2208 N N . SER A 1 302 ? 6.167 -7.533 -0.762 1.00 50.12 302 SER A N 1
ATOM 2209 C CA . SER A 1 302 ? 5.304 -8.702 -0.862 1.00 50.12 302 SER A CA 1
ATOM 2210 C C . SER A 1 302 ? 4.948 -9.120 -2.284 1.00 50.12 302 SER A C 1
ATOM 2212 O O . SER A 1 302 ? 4.229 -8.444 -3.019 1.00 50.12 302 SER A O 1
ATOM 2214 N N . GLY A 1 303 ? 5.337 -10.356 -2.606 1.00 54.44 303 GLY A N 1
ATOM 2215 C CA . GLY A 1 303 ? 4.789 -11.094 -3.744 1.00 54.44 303 GLY A CA 1
ATOM 2216 C C . GLY A 1 303 ? 3.282 -11.366 -3.617 1.00 54.44 303 GLY A C 1
ATOM 2217 O O . GLY A 1 303 ? 2.688 -11.899 -4.548 1.00 54.44 303 GLY A O 1
ATOM 2218 N N . LEU A 1 304 ? 2.656 -11.001 -2.495 1.00 54.72 304 LEU A N 1
ATOM 2219 C CA . LEU A 1 304 ? 1.231 -11.137 -2.197 1.00 54.72 304 LEU A CA 1
ATOM 2220 C C . LEU A 1 304 ? 0.476 -9.796 -2.260 1.00 54.72 304 LEU A C 1
ATOM 2222 O O . LEU A 1 304 ? -0.718 -9.751 -1.971 1.00 54.72 304 LEU A O 1
ATOM 2226 N N . ALA A 1 305 ? 1.131 -8.699 -2.656 1.00 58.25 305 ALA A N 1
ATOM 2227 C CA . ALA A 1 305 ? 0.450 -7.434 -2.920 1.00 58.25 305 ALA A CA 1
ATOM 2228 C C . ALA A 1 305 ? -0.460 -7.537 -4.166 1.00 58.25 305 ALA A C 1
ATOM 2230 O O . ALA A 1 305 ? -0.151 -8.241 -5.129 1.00 58.25 305 ALA A O 1
ATOM 2231 N N . VAL A 1 306 ? -1.602 -6.842 -4.165 1.00 60.97 306 VAL A N 1
ATOM 2232 C CA . VAL A 1 306 ? -2.686 -6.930 -5.177 1.00 60.97 306 VAL A CA 1
ATOM 2233 C C . VAL A 1 306 ? -2.352 -6.102 -6.424 1.00 60.97 306 VAL A C 1
ATOM 2235 O O . VAL A 1 306 ? -1.803 -5.036 -6.264 1.00 60.97 306 VAL A O 1
ATOM 2238 N N . GLY A 1 307 ? -2.667 -6.537 -7.655 1.00 61.88 307 GLY A N 1
ATOM 2239 C CA . GLY A 1 307 ? -2.254 -5.871 -8.921 1.00 61.88 307 GLY A CA 1
ATOM 2240 C C . GLY A 1 307 ? -0.792 -6.108 -9.385 1.00 61.88 307 GLY A C 1
ATOM 2241 O O . GLY A 1 307 ? 0.129 -6.052 -8.573 1.00 61.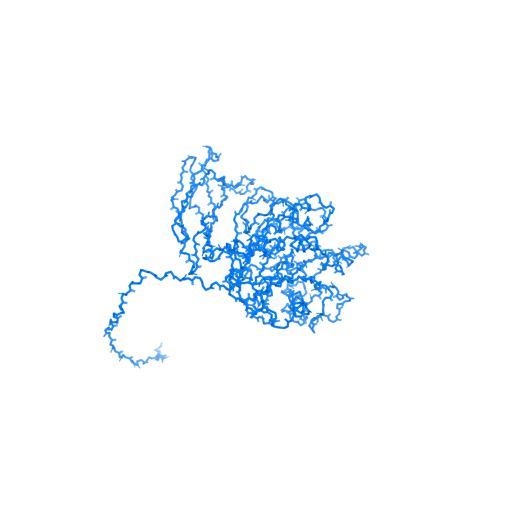88 307 GLY A O 1
ATOM 2242 N N . LEU A 1 308 ? -0.565 -6.499 -10.641 1.00 67.75 308 LEU A N 1
ATOM 2243 C CA . LEU A 1 308 ? 0.760 -6.710 -11.241 1.00 67.75 308 LEU A CA 1
ATOM 2244 C C . LEU A 1 308 ? 0.878 -5.842 -12.494 1.00 67.75 308 LEU A C 1
ATOM 2246 O O . LEU A 1 308 ? -0.024 -5.824 -13.331 1.00 67.75 308 LEU A O 1
ATOM 2250 N N . GLY A 1 309 ? 1.980 -5.112 -12.633 1.00 68.38 309 GLY A N 1
ATOM 2251 C CA . GLY A 1 309 ? 2.204 -4.250 -13.788 1.00 68.38 309 GLY A CA 1
ATOM 2252 C C . GLY A 1 309 ? 3.669 -4.139 -14.172 1.00 68.38 309 GLY A C 1
ATOM 2253 O O . GLY A 1 309 ? 4.539 -4.617 -13.460 1.00 68.38 309 GLY A O 1
ATOM 2254 N N . MET A 1 310 ? 3.933 -3.489 -15.304 1.00 67.00 310 MET A N 1
ATOM 2255 C CA . MET A 1 310 ? 5.291 -3.179 -15.758 1.00 67.00 310 MET A CA 1
ATOM 2256 C C . MET A 1 310 ? 5.544 -1.677 -15.698 1.00 67.00 310 MET A C 1
ATOM 2258 O O . MET A 1 310 ? 4.618 -0.889 -15.939 1.00 67.00 310 MET A O 1
ATOM 2262 N N . THR A 1 311 ? 6.788 -1.306 -15.406 1.00 57.88 311 THR A N 1
ATOM 2263 C CA . THR A 1 311 ? 7.243 0.087 -15.391 1.00 57.88 311 THR A CA 1
ATOM 2264 C C . THR A 1 311 ? 8.641 0.195 -16.010 1.00 57.88 311 THR A C 1
ATOM 2266 O O . THR A 1 311 ? 9.483 -0.666 -15.732 1.00 57.88 311 THR A O 1
ATOM 2269 N N . PRO A 1 312 ? 8.906 1.198 -16.866 1.00 53.81 312 PRO A N 1
ATOM 2270 C CA . PRO A 1 312 ? 10.228 1.394 -17.455 1.00 53.81 312 PRO A CA 1
ATOM 2271 C C . PRO A 1 312 ? 11.206 1.990 -16.429 1.00 53.81 312 PRO A C 1
ATOM 2273 O O . PRO A 1 312 ? 10.854 2.916 -15.699 1.00 53.81 312 PRO A O 1
ATOM 2276 N N . ALA A 1 313 ? 12.433 1.469 -16.381 1.00 52.41 313 ALA A N 1
ATOM 2277 C CA . ALA A 1 313 ? 13.553 2.050 -15.640 1.00 52.41 313 ALA A CA 1
ATOM 2278 C C . ALA A 1 313 ? 14.405 2.982 -16.525 1.00 52.41 313 ALA A C 1
ATOM 2280 O O . ALA A 1 313 ? 14.309 2.950 -17.758 1.00 52.41 313 ALA A O 1
ATOM 2281 N N . ALA A 1 314 ? 15.292 3.774 -15.908 1.00 43.75 314 ALA A N 1
ATOM 2282 C CA . ALA A 1 314 ? 16.315 4.525 -16.638 1.00 43.75 314 ALA A CA 1
ATOM 2283 C C . ALA A 1 314 ? 17.177 3.555 -17.472 1.00 43.75 314 ALA A C 1
ATOM 2285 O O . ALA A 1 314 ? 17.676 2.562 -16.947 1.00 43.75 314 ALA A O 1
ATOM 2286 N N . GLY A 1 315 ? 17.313 3.805 -18.778 1.00 51.81 315 GLY A N 1
ATOM 2287 C CA . GLY A 1 315 ? 17.985 2.872 -19.697 1.00 51.81 315 GLY A CA 1
ATOM 2288 C C . GLY A 1 315 ? 17.092 1.756 -20.270 1.00 51.81 315 GLY A C 1
ATOM 2289 O O . GLY A 1 315 ? 17.620 0.759 -20.745 1.00 51.81 315 GLY A O 1
ATOM 2290 N N . LYS A 1 316 ? 15.759 1.936 -20.265 1.00 54.00 316 LYS A N 1
ATOM 2291 C CA . LYS A 1 316 ? 14.730 1.124 -20.960 1.00 54.00 316 LYS A CA 1
ATOM 2292 C C . LYS A 1 316 ? 14.445 -0.282 -20.422 1.00 54.00 316 LYS A C 1
ATOM 2294 O O . LYS A 1 316 ? 13.462 -0.870 -20.853 1.00 54.00 316 LYS A O 1
ATOM 2299 N N . THR A 1 317 ? 15.185 -0.807 -19.447 1.00 56.06 317 THR A N 1
ATOM 2300 C CA . THR A 1 317 ? 14.843 -2.107 -18.841 1.00 56.06 317 THR A CA 1
ATOM 2301 C C . THR A 1 317 ? 13.493 -2.036 -18.120 1.00 56.06 317 THR A C 1
ATOM 2303 O O . THR A 1 317 ? 13.291 -1.201 -17.237 1.00 56.06 317 THR A O 1
ATOM 2306 N N . TRP A 1 318 ? 12.559 -2.920 -18.469 1.00 61.12 318 TRP A N 1
ATOM 2307 C CA . TRP A 1 318 ? 11.257 -3.002 -17.804 1.00 61.12 318 TRP A CA 1
ATOM 2308 C C . TRP A 1 318 ? 11.327 -3.861 -16.552 1.00 61.12 318 TRP A C 1
ATOM 2310 O O . TRP A 1 318 ? 12.044 -4.860 -16.517 1.00 61.12 318 TRP A O 1
ATOM 2320 N N . ARG A 1 319 ? 10.556 -3.490 -15.527 1.00 62.56 319 ARG A N 1
ATOM 2321 C CA . ARG A 1 319 ? 10.489 -4.237 -14.266 1.00 62.56 319 ARG A CA 1
ATOM 2322 C C . ARG A 1 319 ? 9.055 -4.433 -13.781 1.00 62.56 319 ARG A C 1
ATOM 2324 O O . ARG A 1 319 ? 8.209 -3.574 -14.060 1.00 62.56 319 ARG A O 1
ATOM 2331 N N . PRO A 1 320 ? 8.770 -5.543 -13.078 1.00 59.97 320 PRO A N 1
ATOM 2332 C CA . PRO A 1 320 ? 7.474 -5.752 -12.458 1.00 59.97 320 PRO A CA 1
ATOM 2333 C C . PRO A 1 320 ? 7.273 -4.793 -11.276 1.00 59.97 320 PRO A C 1
ATOM 2335 O O . PRO A 1 320 ? 8.150 -4.620 -10.438 1.00 59.97 320 PRO A O 1
ATOM 2338 N N . SER A 1 321 ? 6.079 -4.225 -11.175 1.00 62.22 321 SER A N 1
ATOM 2339 C CA . SER A 1 321 ? 5.569 -3.524 -9.995 1.00 62.22 321 SER A CA 1
ATOM 2340 C C . SER A 1 321 ? 4.475 -4.375 -9.343 1.00 62.22 321 SER A C 1
ATOM 2342 O O . SER A 1 321 ? 3.594 -4.896 -10.034 1.00 62.22 321 SER A O 1
ATOM 2344 N N . HIS A 1 322 ? 4.545 -4.534 -8.020 1.00 66.25 322 HIS A N 1
ATOM 2345 C CA . HIS A 1 322 ? 3.563 -5.253 -7.206 1.00 66.25 322 HIS A CA 1
ATOM 2346 C C . HIS A 1 322 ? 2.644 -4.264 -6.479 1.00 66.25 322 HIS A C 1
ATOM 2348 O O . HIS A 1 322 ? 3.028 -3.619 -5.516 1.00 66.25 322 HIS A O 1
ATOM 2354 N N . GLY A 1 323 ? 1.399 -4.140 -6.910 1.00 72.75 323 GLY A N 1
ATOM 2355 C CA . GLY A 1 323 ? 0.464 -3.181 -6.337 1.00 72.75 323 GLY A CA 1
ATOM 2356 C C . GLY A 1 323 ? -0.630 -2.798 -7.321 1.00 72.75 323 GLY A C 1
ATOM 2357 O O . GLY A 1 323 ? -0.546 -3.044 -8.529 1.00 72.75 323 GLY A O 1
ATOM 2358 N N . ILE A 1 324 ? -1.691 -2.196 -6.799 1.00 77.25 324 ILE A N 1
ATOM 2359 C CA . ILE A 1 324 ? -2.789 -1.692 -7.600 1.00 77.25 324 ILE A CA 1
ATOM 2360 C C . ILE A 1 324 ? -2.341 -0.358 -8.172 1.00 77.25 324 ILE A C 1
ATOM 2362 O O . ILE A 1 324 ? -2.168 0.633 -7.454 1.00 77.25 324 ILE A O 1
ATOM 2366 N N . LYS A 1 325 ? -2.200 -0.330 -9.499 1.00 78.38 325 LYS A N 1
ATOM 2367 C CA . LYS A 1 325 ? -1.982 0.913 -10.227 1.00 78.38 325 LYS A CA 1
ATOM 2368 C C . LYS A 1 325 ? -3.163 1.846 -9.989 1.00 78.38 325 LYS A C 1
ATOM 2370 O O . LYS A 1 325 ? -4.301 1.529 -10.349 1.00 78.38 325 LYS A O 1
ATOM 2375 N N . TYR A 1 326 ? -2.883 3.004 -9.404 1.00 83.12 326 TYR A N 1
ATOM 2376 C CA . TYR A 1 326 ? -3.900 4.034 -9.178 1.00 83.12 326 TYR A CA 1
ATOM 2377 C C . TYR A 1 326 ? -3.752 5.233 -10.121 1.00 83.12 326 TYR A C 1
ATOM 2379 O O . TYR A 1 326 ? -4.671 6.032 -10.227 1.00 83.12 326 TYR A O 1
ATOM 2387 N N . GLY A 1 327 ? -2.657 5.325 -10.880 1.00 80.75 327 GLY A N 1
ATOM 2388 C CA . GLY A 1 327 ? -2.510 6.291 -11.969 1.00 80.75 327 GLY A CA 1
ATOM 2389 C C . GLY A 1 327 ? -1.053 6.605 -12.296 1.00 80.75 327 GLY A C 1
ATOM 2390 O O . GLY A 1 327 ? -0.146 5.900 -11.857 1.00 80.75 327 GLY A O 1
ATOM 2391 N N . SER A 1 328 ? -0.844 7.650 -13.100 1.00 79.75 328 SER A N 1
ATOM 2392 C CA . SER A 1 328 ? 0.479 8.146 -13.504 1.00 79.75 328 SER A CA 1
ATOM 2393 C C . SER A 1 328 ? 0.806 9.435 -12.751 1.00 79.75 328 SER A C 1
ATOM 2395 O O . SER A 1 328 ? 0.672 10.528 -13.294 1.00 79.75 328 SER A O 1
ATOM 2397 N N . PHE A 1 329 ? 1.206 9.308 -11.489 1.00 79.88 329 PHE A N 1
ATOM 2398 C CA . PHE A 1 329 ? 1.463 10.435 -10.586 1.00 79.88 329 PHE A CA 1
ATOM 2399 C C . PHE A 1 329 ? 2.895 10.427 -10.046 1.00 79.88 329 PHE A C 1
ATOM 2401 O O . PHE A 1 329 ? 3.444 9.365 -9.757 1.00 79.88 329 PHE A O 1
ATOM 2408 N N . CYS A 1 330 ? 3.505 11.591 -9.849 1.00 77.25 330 CYS A N 1
ATOM 2409 C CA . CYS A 1 330 ? 4.777 11.647 -9.133 1.00 77.25 330 CYS A CA 1
ATOM 2410 C C . CYS A 1 330 ? 4.575 11.310 -7.651 1.00 77.25 330 CYS A C 1
ATOM 2412 O O . CYS A 1 330 ? 3.452 11.317 -7.138 1.00 77.25 330 CYS A O 1
ATOM 2414 N N . HIS A 1 331 ? 5.674 11.032 -6.950 1.00 76.50 331 HIS A N 1
ATOM 2415 C CA . HIS A 1 331 ? 5.649 10.725 -5.517 1.00 76.50 331 HIS A CA 1
ATOM 2416 C C . HIS A 1 331 ? 5.002 11.835 -4.690 1.00 76.50 331 HIS A C 1
ATOM 2418 O O . HIS A 1 331 ? 4.067 11.602 -3.932 1.00 76.50 331 HIS A O 1
ATOM 2424 N N . GLY A 1 332 ? 5.437 13.076 -4.910 1.00 78.50 332 GLY A N 1
ATOM 2425 C CA . GLY A 1 332 ? 4.893 14.240 -4.213 1.00 78.50 332 GLY A CA 1
ATOM 2426 C C . GLY A 1 332 ? 3.465 14.612 -4.616 1.00 78.50 332 GLY A C 1
ATOM 2427 O O . GLY A 1 332 ? 2.806 15.305 -3.848 1.00 78.50 332 GLY A O 1
ATOM 2428 N N . THR A 1 333 ? 2.958 14.136 -5.764 1.00 84.44 333 THR A N 1
ATOM 2429 C CA . THR A 1 333 ? 1.675 14.590 -6.331 1.00 84.44 333 THR A CA 1
ATOM 2430 C C . THR A 1 333 ? 0.504 14.353 -5.391 1.00 84.44 333 THR A C 1
ATOM 2432 O O . THR A 1 333 ? -0.415 15.151 -5.400 1.00 84.44 333 THR A O 1
ATOM 2435 N N . ILE A 1 334 ? 0.512 13.316 -4.548 1.00 88.12 334 ILE A N 1
ATOM 2436 C CA . ILE A 1 334 ? -0.586 13.089 -3.591 1.00 88.12 334 ILE A CA 1
ATOM 2437 C C . ILE A 1 334 ? -0.544 14.030 -2.374 1.00 88.12 334 ILE A C 1
ATOM 2439 O O . ILE A 1 334 ? -1.531 14.145 -1.659 1.00 88.12 334 ILE A O 1
ATOM 2443 N N . THR A 1 335 ? 0.579 14.710 -2.135 1.00 87.50 335 THR A N 1
ATOM 2444 C CA . THR A 1 335 ? 0.789 15.572 -0.955 1.00 87.50 335 THR A CA 1
ATOM 2445 C C . THR A 1 335 ? 1.053 17.040 -1.282 1.00 87.50 335 THR A C 1
ATOM 2447 O O . THR A 1 335 ? 1.185 17.846 -0.367 1.00 87.50 335 THR A O 1
ATOM 2450 N N . ASP A 1 336 ? 1.185 17.382 -2.563 1.00 85.69 336 ASP A N 1
ATOM 2451 C CA . ASP A 1 336 ? 1.457 18.737 -3.040 1.00 85.69 336 ASP A CA 1
ATOM 2452 C C . ASP A 1 336 ? 0.271 19.255 -3.870 1.00 85.69 336 ASP A C 1
ATOM 2454 O O . ASP A 1 336 ? 0.134 18.859 -5.032 1.00 85.69 336 ASP A O 1
ATOM 2458 N N . PRO A 1 337 ? -0.561 20.153 -3.310 1.00 87.25 337 PRO A N 1
ATOM 2459 C CA . PRO A 1 337 ? -1.713 20.725 -4.008 1.00 87.25 337 PRO A CA 1
ATOM 2460 C C . PRO A 1 337 ? -1.347 21.550 -5.246 1.00 87.25 337 PRO A C 1
ATOM 2462 O O . PRO A 1 337 ? -2.192 21.780 -6.110 1.00 87.25 337 PRO A O 1
ATOM 2465 N N . SER A 1 338 ? -0.092 22.002 -5.351 1.00 84.75 338 SER A N 1
ATOM 2466 C CA . SER A 1 338 ? 0.397 22.756 -6.509 1.00 84.75 338 SER A CA 1
ATOM 2467 C C . SER A 1 338 ? 0.832 21.858 -7.671 1.00 84.75 338 SER A C 1
ATOM 2469 O O . SER A 1 338 ? 0.982 22.332 -8.800 1.00 84.75 338 SER A O 1
ATOM 2471 N N . ALA A 1 339 ? 1.002 20.554 -7.428 1.00 82.19 339 ALA A N 1
ATOM 2472 C CA . ALA A 1 339 ? 1.407 19.613 -8.456 1.00 82.19 339 ALA A CA 1
ATOM 2473 C C . ALA A 1 339 ? 0.275 19.374 -9.468 1.00 82.19 339 ALA A C 1
ATOM 2475 O O . ALA A 1 339 ? -0.866 19.061 -9.115 1.00 82.19 339 ALA A O 1
ATOM 2476 N N . SER A 1 340 ? 0.611 19.425 -10.760 1.00 86.25 340 SER A N 1
ATOM 2477 C CA . SER A 1 340 ? -0.301 18.964 -11.810 1.00 86.25 340 SER A CA 1
ATOM 2478 C C . SER A 1 340 ? -0.691 17.506 -11.551 1.00 86.25 340 SER A C 1
ATOM 2480 O O . SER A 1 340 ? 0.169 16.659 -11.298 1.00 86.25 340 SER A O 1
ATOM 2482 N N . GLY A 1 341 ? -1.989 17.207 -11.589 1.00 87.50 341 GLY A N 1
ATOM 2483 C CA . GLY A 1 341 ? -2.495 15.867 -11.293 1.00 87.50 341 GLY A CA 1
ATOM 2484 C C . GLY A 1 341 ? -2.852 15.606 -9.823 1.00 87.50 341 GLY A C 1
ATOM 2485 O O . GLY A 1 341 ? -3.293 14.496 -9.528 1.00 87.50 341 GLY A O 1
ATOM 2486 N N . HIS A 1 342 ? -2.675 16.571 -8.904 1.00 91.44 342 HIS A N 1
ATOM 2487 C CA . HIS A 1 342 ? -2.934 16.383 -7.465 1.00 91.44 342 HIS A CA 1
ATOM 2488 C C . HIS A 1 342 ? -4.345 15.856 -7.177 1.00 91.44 342 HIS A C 1
ATOM 2490 O O . HIS A 1 342 ? -4.511 14.776 -6.607 1.00 91.44 342 HIS A O 1
ATOM 2496 N N . ALA A 1 343 ? -5.369 16.571 -7.651 1.00 96.00 343 ALA A N 1
ATOM 2497 C CA . ALA A 1 343 ? -6.765 16.199 -7.433 1.00 96.00 343 ALA A CA 1
ATOM 2498 C C . ALA A 1 343 ? -7.089 14.801 -7.993 1.00 96.00 343 ALA A C 1
ATOM 2500 O O . ALA A 1 343 ? -7.831 14.036 -7.373 1.00 96.00 343 ALA A O 1
ATOM 2501 N N . GLN A 1 344 ? -6.508 14.435 -9.142 1.00 95.31 344 GLN A N 1
ATOM 2502 C CA . GLN A 1 344 ? -6.656 13.105 -9.732 1.00 95.31 344 GLN A CA 1
ATOM 2503 C C . GLN A 1 344 ? -5.959 12.030 -8.889 1.00 95.31 344 GLN A C 1
ATOM 2505 O O . GLN A 1 344 ? -6.526 10.955 -8.706 1.00 95.31 344 GLN A O 1
ATOM 2510 N N . ALA A 1 345 ? -4.770 12.310 -8.346 1.00 92.00 345 ALA A N 1
ATOM 2511 C CA . ALA A 1 345 ? -4.047 11.389 -7.472 1.00 92.00 345 ALA A CA 1
ATOM 2512 C C . ALA A 1 345 ? -4.815 11.115 -6.175 1.00 92.00 345 ALA A C 1
ATOM 2514 O O . ALA A 1 345 ? -4.968 9.954 -5.791 1.00 92.00 345 ALA A O 1
ATOM 2515 N N . VAL A 1 346 ? -5.345 12.167 -5.543 1.00 96.62 346 VAL A N 1
ATOM 2516 C CA . VAL A 1 346 ? -6.188 12.073 -4.343 1.00 96.62 346 VAL A CA 1
ATOM 2517 C C . VAL A 1 346 ? -7.467 11.287 -4.634 1.00 96.62 346 VAL A C 1
ATOM 2519 O O . VAL A 1 346 ? -7.776 10.331 -3.927 1.00 96.62 346 VAL A O 1
ATOM 2522 N N . THR A 1 347 ? -8.177 11.635 -5.711 1.00 97.31 347 THR A N 1
ATOM 2523 C CA . THR A 1 347 ? -9.418 10.963 -6.136 1.00 97.31 347 THR A CA 1
ATOM 2524 C C . THR A 1 347 ? -9.182 9.478 -6.399 1.00 97.31 347 THR A C 1
ATOM 2526 O O . THR A 1 347 ? -9.898 8.634 -5.866 1.00 97.31 347 THR A O 1
ATOM 2529 N N . ALA A 1 348 ? -8.147 9.140 -7.170 1.00 95.12 348 ALA A N 1
ATOM 2530 C CA . ALA A 1 348 ? -7.851 7.756 -7.505 1.00 95.12 348 ALA A CA 1
ATOM 2531 C C . ALA A 1 348 ? -7.415 6.942 -6.279 1.00 95.12 348 ALA A C 1
ATOM 2533 O O . ALA A 1 348 ? -7.840 5.798 -6.131 1.00 95.12 348 ALA A O 1
ATOM 2534 N N . ALA A 1 349 ? -6.610 7.516 -5.377 1.00 95.19 349 ALA A N 1
ATOM 2535 C CA . ALA A 1 349 ? -6.237 6.846 -4.134 1.00 95.19 349 ALA A CA 1
ATOM 2536 C C . ALA A 1 349 ? -7.460 6.610 -3.233 1.00 95.19 349 ALA A C 1
ATOM 2538 O O . ALA A 1 349 ? -7.678 5.481 -2.795 1.00 95.19 349 ALA A O 1
ATOM 2539 N N . ARG A 1 350 ? -8.296 7.638 -3.027 1.00 97.44 350 ARG A N 1
ATOM 2540 C CA . ARG A 1 350 ? -9.571 7.539 -2.299 1.00 97.44 350 ARG A CA 1
ATOM 2541 C C . ARG A 1 350 ? -10.434 6.413 -2.857 1.00 97.44 350 ARG A C 1
ATOM 2543 O O . ARG A 1 350 ? -10.891 5.569 -2.094 1.00 97.44 350 ARG A O 1
ATOM 2550 N N . ASP A 1 351 ? -10.660 6.398 -4.168 1.00 96.69 351 ASP A N 1
ATOM 2551 C CA . ASP A 1 351 ? -11.562 5.430 -4.791 1.00 96.69 351 ASP A CA 1
ATOM 2552 C C . ASP A 1 351 ? -11.056 4.000 -4.619 1.00 96.69 351 ASP A C 1
ATOM 2554 O O . ASP A 1 351 ? -11.848 3.121 -4.298 1.00 96.69 351 ASP A O 1
ATOM 2558 N N . ARG A 1 352 ? -9.741 3.767 -4.735 1.00 93.50 352 ARG A N 1
ATOM 2559 C CA . ARG A 1 352 ? -9.151 2.446 -4.467 1.00 93.50 352 ARG A CA 1
ATOM 2560 C C . ARG A 1 352 ? -9.252 2.037 -3.003 1.00 93.50 352 ARG A C 1
ATOM 2562 O O . ARG A 1 352 ? -9.521 0.873 -2.733 1.00 93.50 352 ARG A O 1
ATOM 2569 N N . ILE A 1 353 ? -9.054 2.968 -2.070 1.00 95.56 353 ILE A N 1
ATOM 2570 C CA . ILE A 1 353 ? -9.185 2.694 -0.633 1.00 95.56 353 ILE A CA 1
ATOM 2571 C C . ILE A 1 353 ? -10.635 2.348 -0.293 1.00 95.56 353 ILE A C 1
ATOM 2573 O O . ILE A 1 353 ? -10.879 1.343 0.362 1.00 95.56 353 ILE A O 1
ATOM 2577 N N . LEU A 1 354 ? -11.604 3.137 -0.758 1.00 96.44 354 LEU A N 1
ATOM 2578 C CA . LEU A 1 354 ? -13.018 2.901 -0.468 1.00 96.44 354 LEU A CA 1
ATOM 2579 C C . LEU A 1 354 ? -13.559 1.655 -1.170 1.00 96.44 354 LEU A C 1
ATOM 2581 O O . LEU A 1 354 ? -14.348 0.930 -0.574 1.00 96.44 354 LEU A O 1
ATOM 2585 N N . ASP A 1 355 ? -13.131 1.377 -2.401 1.00 92.94 355 ASP A N 1
ATOM 2586 C CA . ASP A 1 355 ? -13.459 0.123 -3.086 1.00 92.94 355 ASP A CA 1
ATOM 2587 C C . ASP A 1 355 ? -12.920 -1.074 -2.298 1.00 92.94 355 ASP A C 1
ATOM 2589 O O . ASP A 1 355 ? -13.662 -2.006 -2.005 1.00 92.94 355 ASP A O 1
ATOM 2593 N N . TRP A 1 356 ? -11.669 -1.005 -1.842 1.00 91.50 356 TRP A N 1
ATOM 2594 C CA . TRP A 1 356 ? -11.072 -2.044 -1.006 1.00 91.50 356 TRP A CA 1
ATOM 2595 C C . TRP A 1 356 ? -11.805 -2.237 0.329 1.00 91.50 356 TRP A C 1
ATOM 2597 O O . TRP A 1 356 ? -12.061 -3.371 0.734 1.00 91.50 356 TRP A O 1
ATOM 2607 N N . VAL A 1 357 ? -12.195 -1.141 0.990 1.00 93.88 357 VAL A N 1
ATOM 2608 C CA . VAL A 1 357 ? -12.899 -1.190 2.279 1.00 93.88 357 VAL A CA 1
ATOM 2609 C C . VAL A 1 357 ? -14.314 -1.761 2.140 1.00 93.88 357 VAL A C 1
ATOM 2611 O O . VAL A 1 357 ? -14.695 -2.621 2.929 1.00 93.88 357 VAL A O 1
ATOM 2614 N N . PHE A 1 358 ? -15.087 -1.303 1.152 1.00 93.00 358 PHE A N 1
ATOM 2615 C CA . PHE A 1 358 ? -16.535 -1.546 1.091 1.00 93.00 358 PHE A CA 1
ATOM 2616 C C . PHE A 1 358 ? -16.981 -2.590 0.068 1.00 93.00 358 PHE A C 1
ATOM 2618 O O . PHE A 1 358 ? -18.108 -3.061 0.166 1.00 93.00 358 PHE A O 1
ATOM 2625 N N . ALA A 1 359 ? -16.166 -2.902 -0.941 1.00 88.25 359 ALA A N 1
ATOM 2626 C CA . ALA A 1 359 ? -16.622 -3.695 -2.082 1.00 88.25 359 ALA A CA 1
ATOM 2627 C C . ALA A 1 359 ? -15.696 -4.867 -2.410 1.00 88.25 359 ALA A C 1
ATOM 2629 O O . ALA A 1 359 ? -16.156 -5.987 -2.597 1.00 88.25 359 ALA A O 1
ATOM 2630 N N . ARG A 1 360 ? -14.385 -4.640 -2.535 1.00 85.19 360 ARG A N 1
ATOM 2631 C CA . ARG A 1 360 ? -13.458 -5.638 -3.084 1.00 85.19 360 ARG A CA 1
ATOM 2632 C C . ARG A 1 360 ? -12.116 -5.623 -2.370 1.00 85.19 360 ARG A C 1
ATOM 2634 O O . ARG A 1 360 ? -11.145 -5.019 -2.822 1.00 85.19 360 ARG A O 1
ATOM 2641 N N . ALA A 1 361 ? -12.034 -6.384 -1.284 1.00 83.62 361 ALA A N 1
ATOM 2642 C CA . ALA A 1 361 ? -10.775 -6.685 -0.611 1.00 83.62 361 ALA A CA 1
ATOM 2643 C C . ALA A 1 361 ? -10.049 -7.858 -1.286 1.00 83.62 361 ALA A C 1
ATOM 2645 O O . ALA A 1 361 ? -9.792 -8.889 -0.663 1.00 83.62 361 ALA A O 1
ATOM 2646 N N . THR A 1 362 ? -9.740 -7.719 -2.579 1.00 79.69 362 THR A N 1
ATOM 2647 C CA . THR A 1 362 ? -9.026 -8.758 -3.328 1.00 79.69 362 THR A CA 1
ATOM 2648 C C . THR A 1 362 ? -7.709 -9.093 -2.628 1.00 79.69 362 THR A C 1
ATOM 2650 O O . THR A 1 362 ? -6.913 -8.211 -2.324 1.00 79.69 362 THR A O 1
ATOM 2653 N N . GLY A 1 363 ? -7.480 -10.375 -2.380 1.00 76.75 363 GLY A N 1
ATOM 2654 C CA . GLY A 1 363 ? -6.217 -10.934 -1.921 1.00 76.75 363 GLY A CA 1
ATOM 2655 C C . GLY A 1 363 ? -5.451 -11.606 -3.057 1.00 76.75 363 GLY A C 1
ATOM 2656 O O . GLY A 1 363 ? -5.951 -11.762 -4.173 1.00 76.75 363 GLY A O 1
ATOM 2657 N N . VAL A 1 364 ? -4.230 -12.033 -2.759 1.00 78.50 364 VAL A N 1
ATOM 2658 C CA . VAL A 1 364 ? -3.442 -12.908 -3.630 1.00 78.50 364 VAL A CA 1
ATOM 2659 C C . VAL A 1 364 ? -3.490 -14.317 -3.055 1.00 78.50 364 VAL A C 1
ATOM 2661 O O . VAL A 1 364 ? -3.129 -14.518 -1.898 1.00 78.50 364 VAL A O 1
ATOM 2664 N N . ALA A 1 365 ? -3.940 -15.280 -3.856 1.00 82.25 365 ALA A N 1
ATOM 2665 C CA . ALA A 1 365 ? -3.956 -16.688 -3.471 1.00 82.25 365 ALA A CA 1
ATOM 2666 C C . ALA A 1 365 ? -2.570 -17.322 -3.631 1.00 82.25 365 ALA A C 1
ATOM 2668 O O . ALA A 1 365 ? -2.101 -18.051 -2.762 1.00 82.25 365 ALA A O 1
ATOM 2669 N N . SER A 1 366 ? -1.899 -17.024 -4.743 1.00 83.75 366 SER A N 1
ATOM 2670 C CA . SER A 1 366 ? -0.573 -17.545 -5.063 1.00 83.75 366 SER A CA 1
ATOM 2671 C C . SER A 1 366 ? 0.125 -16.634 -6.065 1.00 83.75 366 SER A C 1
ATOM 2673 O O . SER A 1 366 ? -0.536 -15.985 -6.879 1.00 83.75 366 SER A O 1
ATOM 2675 N N . SER A 1 367 ? 1.452 -16.593 -6.031 1.00 85.12 367 SER A N 1
ATOM 2676 C CA . SER A 1 367 ? 2.272 -15.829 -6.968 1.00 85.12 367 SER A CA 1
ATOM 2677 C C . SER A 1 367 ? 3.607 -16.509 -7.228 1.00 85.12 367 SER A C 1
ATOM 2679 O O . SER A 1 367 ? 4.040 -17.394 -6.487 1.00 85.12 367 SER A O 1
ATOM 2681 N N . GLY A 1 368 ? 4.275 -16.089 -8.297 1.00 81.25 368 GLY A N 1
ATOM 2682 C CA . GLY A 1 368 ? 5.585 -16.611 -8.635 1.00 81.25 368 GLY A CA 1
ATOM 2683 C C . GLY A 1 368 ? 6.215 -15.908 -9.821 1.00 81.25 368 GLY A C 1
ATOM 2684 O O . GLY A 1 368 ? 5.675 -14.958 -10.393 1.00 81.25 368 GLY A O 1
ATOM 2685 N N . SER A 1 369 ? 7.389 -16.400 -10.193 1.00 85.81 369 SER A N 1
ATOM 2686 C CA . SER A 1 369 ? 8.093 -15.992 -11.398 1.00 85.81 369 SER A CA 1
ATOM 2687 C C . SER A 1 369 ? 8.538 -17.212 -12.190 1.00 85.81 369 SER A C 1
ATOM 2689 O O . SER A 1 369 ? 8.688 -18.311 -11.655 1.00 85.81 369 SER A O 1
ATOM 2691 N N . LEU A 1 370 ? 8.711 -17.025 -13.493 1.00 88.38 370 LEU A N 1
ATOM 2692 C CA . LEU A 1 370 ? 9.153 -18.070 -14.403 1.00 88.38 370 LEU A CA 1
ATOM 2693 C C . LEU A 1 370 ? 10.025 -17.454 -15.487 1.00 88.38 370 LEU A C 1
ATOM 2695 O O . LEU A 1 370 ? 9.686 -16.410 -16.026 1.00 88.38 370 LEU A O 1
ATOM 2699 N N . SER A 1 371 ? 11.136 -18.094 -15.838 1.00 89.12 371 SER A N 1
ATOM 2700 C CA . SER A 1 371 ? 11.927 -17.697 -17.006 1.00 89.12 371 SER A CA 1
ATOM 2701 C C . SER A 1 371 ? 11.916 -18.800 -18.049 1.00 89.12 371 SER A C 1
ATOM 2703 O O . SER A 1 371 ? 11.936 -19.983 -17.710 1.00 89.12 371 SER A O 1
ATOM 2705 N N . THR A 1 372 ? 11.897 -18.420 -19.324 1.00 90.81 372 THR A N 1
ATOM 2706 C CA . THR A 1 372 ? 12.087 -19.377 -20.415 1.00 90.81 372 THR A CA 1
ATOM 2707 C C . THR A 1 372 ? 13.475 -19.998 -20.303 1.00 90.81 372 THR A C 1
ATOM 2709 O O . THR A 1 372 ? 14.460 -19.274 -20.155 1.00 90.81 372 THR A O 1
ATOM 2712 N N . SER A 1 373 ? 13.574 -21.320 -20.427 1.00 85.19 373 SER A N 1
ATOM 2713 C CA . SER A 1 373 ? 14.861 -22.030 -20.422 1.00 85.19 373 SER A CA 1
ATOM 2714 C C . SER A 1 373 ? 15.723 -21.728 -21.654 1.00 85.19 373 SER A C 1
ATOM 2716 O O . SER A 1 373 ? 16.934 -21.923 -21.617 1.00 85.19 373 SER A O 1
ATOM 2718 N N . SER A 1 374 ? 15.113 -21.245 -22.740 1.00 88.12 374 SER A N 1
ATOM 2719 C CA . SER A 1 374 ? 15.779 -20.853 -23.983 1.00 88.12 374 SER A CA 1
ATOM 2720 C C . SER A 1 374 ? 14.979 -19.784 -24.724 1.00 88.12 374 SER A C 1
ATOM 2722 O O . SER A 1 374 ? 13.758 -19.713 -24.570 1.00 88.12 374 SER A O 1
ATOM 2724 N N . SER A 1 375 ? 15.640 -19.021 -25.595 1.00 91.44 375 SER A N 1
ATOM 2725 C CA . SER A 1 375 ? 14.962 -18.079 -26.487 1.00 91.44 375 SER A CA 1
ATOM 2726 C C . SER A 1 375 ? 14.063 -18.792 -27.505 1.00 91.44 375 SER A C 1
ATOM 2728 O O . SER A 1 375 ? 14.473 -19.786 -28.111 1.00 91.44 375 SER A O 1
ATOM 2730 N N . ILE A 1 376 ? 12.860 -18.265 -27.739 1.00 93.75 376 ILE A N 1
ATOM 2731 C CA . ILE A 1 376 ? 11.907 -18.769 -28.739 1.00 93.75 376 ILE A CA 1
ATOM 2732 C C . ILE A 1 376 ? 11.874 -17.854 -29.969 1.00 93.75 376 ILE A C 1
ATOM 2734 O O . ILE A 1 376 ? 12.160 -16.663 -29.873 1.00 93.75 376 ILE A O 1
ATOM 2738 N N . ALA A 1 377 ? 11.580 -18.427 -31.137 1.00 94.00 377 ALA A N 1
ATOM 2739 C CA . ALA A 1 377 ? 11.526 -17.699 -32.405 1.00 94.00 377 ALA A CA 1
ATOM 2740 C C . ALA A 1 377 ? 10.234 -16.888 -32.568 1.00 94.00 377 ALA A C 1
ATOM 2742 O O . ALA A 1 377 ? 9.254 -17.114 -31.859 1.00 94.00 377 ALA A O 1
ATOM 2743 N N . TYR A 1 378 ? 10.224 -16.000 -33.560 1.00 94.75 378 TYR A N 1
ATOM 2744 C CA . TYR A 1 378 ? 9.030 -15.271 -33.966 1.00 94.75 378 TYR A CA 1
ATOM 2745 C C . TYR A 1 378 ? 7.847 -16.185 -34.269 1.00 94.75 378 TYR A C 1
ATOM 2747 O O . TYR A 1 378 ? 7.988 -17.195 -34.961 1.00 94.75 378 TYR A O 1
ATOM 2755 N N . ASN A 1 379 ? 6.682 -15.832 -33.722 1.00 95.38 379 ASN A N 1
ATOM 2756 C CA . ASN A 1 379 ? 5.441 -16.608 -33.742 1.00 95.38 379 ASN A CA 1
ATOM 2757 C C . ASN A 1 379 ? 5.523 -18.005 -33.104 1.00 95.38 379 ASN A C 1
ATOM 2759 O O . ASN A 1 379 ? 4.533 -18.741 -33.122 1.00 95.38 379 ASN A O 1
ATOM 2763 N N . ALA A 1 380 ? 6.654 -18.379 -32.502 1.00 96.38 380 ALA A N 1
ATOM 2764 C CA . ALA A 1 380 ? 6.717 -19.551 -31.649 1.00 96.38 380 ALA A CA 1
ATOM 2765 C C . ALA A 1 380 ? 6.131 -19.219 -30.275 1.00 96.38 380 ALA A C 1
ATOM 2767 O O . ALA A 1 380 ? 6.142 -18.073 -29.818 1.00 96.38 380 ALA A O 1
ATOM 2768 N N . SER A 1 381 ? 5.636 -20.250 -29.598 1.00 96.25 381 SER A N 1
ATOM 2769 C CA . SER A 1 381 ? 5.111 -20.114 -28.249 1.00 96.25 381 SER A CA 1
ATOM 2770 C C . SER A 1 381 ? 5.894 -20.940 -27.247 1.00 96.25 381 SER A C 1
ATOM 2772 O O . SER A 1 381 ? 6.415 -22.007 -27.573 1.00 96.25 381 SER A O 1
ATOM 2774 N N . THR A 1 382 ? 5.884 -20.489 -26.000 1.00 96.62 382 THR A N 1
ATOM 2775 C CA . THR A 1 382 ? 6.288 -21.315 -24.865 1.00 96.62 382 THR A CA 1
ATOM 2776 C C . THR A 1 382 ? 5.349 -22.517 -24.695 1.00 96.62 382 THR A C 1
ATOM 2778 O O . THR A 1 382 ? 4.225 -22.519 -25.222 1.00 96.62 382 THR A O 1
ATOM 2781 N N . PRO A 1 383 ? 5.752 -23.525 -23.900 1.00 96.19 383 PRO A N 1
ATOM 2782 C CA . PRO A 1 383 ? 4.797 -24.415 -23.258 1.00 96.19 383 PRO A CA 1
ATOM 2783 C C . PRO A 1 383 ? 3.738 -23.624 -22.480 1.00 96.19 383 PRO A C 1
ATOM 2785 O O . PRO A 1 383 ? 3.930 -22.452 -22.141 1.00 96.19 383 PRO A O 1
ATOM 2788 N N . THR A 1 384 ? 2.622 -24.285 -22.193 1.00 96.69 384 THR A N 1
ATOM 2789 C CA . THR A 1 384 ? 1.629 -23.749 -21.261 1.00 96.69 384 THR A CA 1
ATOM 2790 C C . THR A 1 384 ? 2.146 -23.948 -19.842 1.00 96.69 384 THR A C 1
ATOM 2792 O O . THR A 1 384 ? 2.495 -25.067 -19.467 1.00 96.69 384 THR A O 1
ATOM 2795 N N . TYR A 1 385 ? 2.210 -22.871 -19.068 1.00 96.12 385 TYR A N 1
ATOM 2796 C CA . TYR A 1 385 ? 2.627 -22.897 -17.674 1.00 96.12 385 TYR A CA 1
ATOM 2797 C C . TYR A 1 385 ? 1.392 -22.896 -16.782 1.00 96.12 385 TYR A C 1
ATOM 2799 O O . TYR A 1 385 ? 0.650 -21.916 -16.777 1.00 96.12 385 TYR A O 1
ATOM 2807 N N . ALA A 1 386 ? 1.177 -23.985 -16.043 1.00 96.25 386 ALA A N 1
ATOM 2808 C CA . ALA A 1 386 ? 0.173 -24.026 -14.986 1.00 96.25 386 ALA A CA 1
ATOM 2809 C C . ALA A 1 386 ? 0.660 -23.211 -13.780 1.00 96.25 386 ALA A C 1
ATOM 2811 O O . ALA A 1 386 ? 1.829 -23.299 -13.398 1.00 96.25 386 ALA A O 1
ATOM 2812 N N . ILE A 1 387 ? -0.234 -22.414 -13.205 1.00 94.25 387 ILE A N 1
ATOM 2813 C CA . ILE A 1 387 ? 0.041 -21.516 -12.084 1.00 94.25 387 ILE A CA 1
ATOM 2814 C C . ILE A 1 387 ? -1.098 -21.555 -11.060 1.00 94.25 387 ILE A C 1
ATOM 2816 O O . ILE A 1 387 ? -2.216 -21.979 -11.358 1.00 94.25 387 ILE A O 1
ATOM 2820 N N . GLY A 1 388 ? -0.815 -21.070 -9.852 1.00 90.00 388 GLY A N 1
ATOM 2821 C CA . GLY A 1 388 ? -1.756 -21.105 -8.734 1.00 90.00 388 GLY A CA 1
ATOM 2822 C C . GLY A 1 388 ? -1.696 -22.400 -7.926 1.00 90.00 388 GLY A C 1
ATOM 2823 O O . GLY A 1 388 ? -0.959 -23.330 -8.255 1.00 90.00 388 GLY A O 1
ATOM 2824 N N . SER A 1 389 ? -2.436 -22.432 -6.818 1.00 84.12 389 SER A N 1
ATOM 2825 C CA . SER A 1 389 ? -2.372 -23.537 -5.848 1.00 84.12 389 SER A CA 1
ATOM 2826 C C . SER A 1 389 ? -3.672 -23.771 -5.064 1.00 84.12 389 SER A C 1
ATOM 2828 O O . SER A 1 389 ? -3.630 -24.424 -4.025 1.00 84.12 389 SER A O 1
ATOM 2830 N N . GLY A 1 390 ? -4.817 -23.268 -5.542 1.00 88.38 390 GLY A N 1
ATOM 2831 C CA . GLY A 1 390 ? -6.085 -23.304 -4.804 1.00 88.38 390 GLY A CA 1
ATOM 2832 C C . GLY A 1 390 ? -6.398 -21.969 -4.121 1.00 88.38 390 GLY A C 1
ATOM 2833 O O . GLY A 1 390 ? -5.483 -21.283 -3.655 1.00 88.38 390 GLY A O 1
ATOM 2834 N N . CYS A 1 391 ? -7.678 -21.597 -4.031 1.00 87.69 391 CYS A N 1
ATOM 2835 C CA . CYS A 1 391 ? -8.082 -20.455 -3.217 1.00 87.69 391 CYS A CA 1
ATOM 2836 C C . CYS A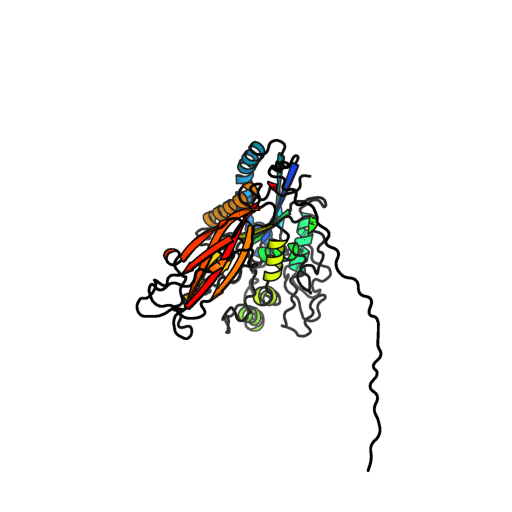 1 391 ? -7.913 -20.792 -1.729 1.00 87.69 391 CYS A C 1
ATOM 2838 O O . CYS A 1 391 ? -8.207 -21.919 -1.316 1.00 87.69 391 CYS A O 1
ATOM 2840 N N . PRO A 1 392 ? -7.479 -19.829 -0.899 1.00 83.88 392 PRO A N 1
ATOM 2841 C CA . PRO A 1 392 ? -7.580 -19.970 0.546 1.00 83.88 392 PRO A CA 1
ATOM 2842 C C . PRO A 1 392 ? -9.032 -20.247 0.963 1.00 83.88 392 PRO A C 1
ATOM 2844 O O . PRO A 1 392 ? -9.961 -19.762 0.321 1.00 83.88 392 PRO A O 1
ATOM 2847 N N . ALA A 1 393 ? -9.228 -20.995 2.050 1.00 83.50 393 ALA A N 1
ATOM 2848 C CA . ALA A 1 393 ? -10.565 -21.287 2.570 1.00 83.50 393 ALA A CA 1
ATOM 2849 C C . ALA A 1 393 ? -11.376 -19.997 2.824 1.00 83.50 393 ALA A C 1
ATOM 2851 O O . ALA A 1 393 ? -10.826 -19.012 3.325 1.00 83.50 393 ALA A O 1
ATOM 2852 N N . GLY A 1 394 ? -12.670 -20.017 2.484 1.00 79.62 394 GLY A N 1
ATOM 2853 C CA . GLY A 1 394 ? -13.570 -18.861 2.609 1.00 79.62 394 GLY A CA 1
ATOM 2854 C C . GLY A 1 394 ? -13.340 -17.762 1.564 1.00 79.62 394 GLY A C 1
ATOM 2855 O O . GLY A 1 394 ? -13.729 -16.611 1.784 1.00 79.62 394 GLY A O 1
ATOM 2856 N N . LYS A 1 395 ? -12.647 -18.072 0.459 1.00 83.62 395 LYS A N 1
ATOM 2857 C CA . LYS A 1 395 ? -12.389 -17.131 -0.636 1.00 83.62 395 LYS A CA 1
ATOM 2858 C C . LYS A 1 395 ? -12.734 -17.738 -1.994 1.00 83.62 395 LYS A C 1
ATOM 2860 O O . LYS A 1 395 ? -12.353 -18.868 -2.293 1.00 83.62 395 LYS A O 1
ATOM 2865 N N . GLY A 1 396 ? -13.400 -16.943 -2.823 1.00 85.38 396 GLY A N 1
ATOM 2866 C CA . GLY A 1 396 ? -13.653 -17.219 -4.231 1.00 85.38 396 GLY A CA 1
ATOM 2867 C C . GLY A 1 396 ? -12.487 -16.811 -5.132 1.00 85.38 396 GLY A C 1
ATOM 2868 O O . GLY A 1 396 ? -11.587 -16.072 -4.726 1.00 85.38 396 GLY A O 1
ATOM 2869 N N . ASP A 1 397 ? -12.522 -17.307 -6.366 1.00 86.75 397 ASP A N 1
ATOM 2870 C CA . ASP A 1 397 ? -11.565 -16.975 -7.420 1.00 86.75 397 ASP A CA 1
ATOM 2871 C C . ASP A 1 397 ? -11.878 -15.615 -8.049 1.00 86.75 397 ASP A C 1
ATOM 2873 O O . ASP A 1 397 ? -13.030 -15.332 -8.372 1.00 86.75 397 ASP A O 1
ATOM 2877 N N . GLU A 1 398 ? -10.846 -14.799 -8.242 1.00 86.69 398 GLU A N 1
ATOM 2878 C CA . GLU A 1 398 ? -10.937 -13.456 -8.818 1.00 86.69 398 GLU A CA 1
ATOM 2879 C C . GLU A 1 398 ? -10.054 -13.301 -10.076 1.00 86.69 398 GLU A C 1
ATOM 2881 O O . GLU A 1 398 ? -9.828 -12.192 -10.563 1.00 86.69 398 GLU A O 1
ATOM 2886 N N . GLY A 1 399 ? -9.542 -14.418 -10.607 1.00 87.69 399 GLY A N 1
ATOM 2887 C CA . GLY A 1 399 ? -8.763 -14.489 -11.840 1.00 87.69 399 GLY A CA 1
ATOM 2888 C C . GLY A 1 399 ? -7.253 -14.413 -11.630 1.00 87.69 399 GLY A C 1
ATOM 2889 O O . GLY A 1 399 ? -6.728 -14.479 -10.514 1.00 87.69 399 GLY A O 1
ATOM 2890 N N . LEU A 1 400 ? -6.515 -14.280 -12.732 1.00 89.50 400 LEU A N 1
ATOM 2891 C CA . LEU A 1 400 ? -5.052 -14.242 -12.721 1.00 89.50 400 LEU A CA 1
ATOM 2892 C C . LEU A 1 400 ? -4.473 -13.023 -13.441 1.00 89.50 400 LEU A C 1
ATOM 2894 O O . LEU A 1 400 ? -5.079 -12.424 -14.326 1.00 89.50 400 LEU A O 1
ATOM 2898 N N . GLN A 1 401 ? -3.247 -12.662 -13.071 1.00 87.81 401 GLN A N 1
ATOM 2899 C CA . GLN A 1 401 ? -2.485 -11.586 -13.702 1.00 87.81 401 GLN A CA 1
ATOM 2900 C C . GLN A 1 401 ? -1.080 -12.070 -14.028 1.00 87.81 401 GLN A C 1
ATOM 2902 O O . GLN A 1 401 ? -0.414 -12.658 -13.176 1.00 87.81 401 GLN A O 1
ATOM 2907 N N . VAL A 1 402 ? -0.617 -11.778 -15.243 1.00 87.50 402 VAL A N 1
ATOM 2908 C CA . VAL A 1 402 ? 0.732 -12.107 -15.715 1.00 87.50 402 VAL A CA 1
ATOM 2909 C C . VAL A 1 402 ? 1.326 -10.893 -16.406 1.00 87.50 402 VAL A C 1
ATOM 2911 O O . VAL A 1 402 ? 0.673 -10.251 -17.226 1.00 87.50 402 VAL A O 1
ATOM 2914 N N . VAL A 1 403 ? 2.584 -10.601 -16.098 1.00 85.62 403 VAL A N 1
ATOM 2915 C CA . VAL A 1 403 ? 3.411 -9.659 -16.855 1.00 85.62 403 VAL A CA 1
ATOM 2916 C C . VAL A 1 403 ? 4.749 -10.310 -17.161 1.00 85.62 403 VAL A C 1
ATOM 2918 O O . VAL A 1 403 ? 5.155 -11.252 -16.482 1.00 85.62 403 VAL A O 1
ATOM 2921 N N . GLY A 1 404 ? 5.466 -9.809 -18.159 1.00 83.50 404 GLY A N 1
ATOM 2922 C CA . GLY A 1 404 ? 6.807 -10.302 -18.436 1.00 83.50 404 GLY A CA 1
ATOM 2923 C C . GLY A 1 404 ? 7.688 -9.293 -19.146 1.00 83.50 404 GLY A C 1
ATOM 2924 O O . GLY A 1 404 ? 7.200 -8.320 -19.718 1.00 83.50 404 GLY A O 1
ATOM 2925 N N . VAL A 1 405 ? 8.994 -9.528 -19.071 1.00 83.50 405 VAL A N 1
ATOM 2926 C CA . VAL A 1 405 ? 10.030 -8.825 -19.833 1.00 83.50 405 VAL A CA 1
ATOM 2927 C C . VAL A 1 405 ? 10.498 -9.754 -20.940 1.00 83.50 405 VAL A C 1
ATOM 2929 O O . VAL A 1 405 ? 10.927 -10.876 -20.658 1.00 83.50 405 VAL A O 1
ATOM 2932 N N . CYS A 1 406 ? 10.431 -9.271 -22.174 1.00 85.81 406 CYS A N 1
ATOM 2933 C CA . CYS A 1 406 ? 11.082 -9.860 -23.330 1.00 85.81 406 CYS A CA 1
ATOM 2934 C C . CYS A 1 406 ? 12.569 -9.496 -23.283 1.00 85.81 406 CYS A C 1
ATOM 2936 O O . CYS A 1 406 ? 12.907 -8.319 -23.148 1.00 85.81 406 CYS A O 1
ATOM 2938 N N . LYS A 1 407 ? 13.431 -10.512 -23.364 1.00 84.19 407 LYS A N 1
ATOM 2939 C CA . LYS A 1 407 ? 14.887 -10.404 -23.264 1.00 84.19 407 LYS A CA 1
ATOM 2940 C C . LYS A 1 407 ? 15.540 -10.649 -24.615 1.00 84.19 407 LYS A C 1
ATOM 2942 O O . LYS A 1 407 ? 15.342 -11.726 -25.197 1.00 84.19 407 LYS A O 1
ATOM 2947 N N . HIS A 1 408 ? 16.327 -9.693 -25.089 1.00 79.69 408 HIS A N 1
ATOM 2948 C CA . HIS A 1 408 ? 16.996 -9.796 -26.387 1.00 79.69 408 HIS A CA 1
ATOM 2949 C C . HIS A 1 408 ? 18.283 -10.624 -26.299 1.00 79.69 408 HIS A C 1
ATOM 2951 O O . HIS A 1 408 ? 18.894 -10.731 -25.230 1.00 79.69 408 HIS A O 1
ATOM 2957 N N . PRO A 1 409 ? 18.711 -11.264 -27.402 1.00 72.19 409 PRO A N 1
ATOM 2958 C CA . PRO A 1 409 ? 20.023 -11.894 -27.475 1.00 72.19 409 PRO A CA 1
ATOM 2959 C C . PRO A 1 409 ? 21.137 -10.849 -27.376 1.00 72.19 409 PRO A C 1
ATOM 2961 O O . PRO A 1 409 ? 21.366 -10.093 -28.311 1.00 72.19 409 PRO A O 1
ATOM 2964 N N . GLY A 1 410 ? 21.874 -10.847 -26.270 1.00 65.19 410 GLY A N 1
ATOM 2965 C CA . GLY A 1 410 ? 22.973 -9.908 -26.062 1.00 65.19 410 GLY A CA 1
ATOM 2966 C C . GLY A 1 410 ? 23.139 -9.553 -24.590 1.00 65.19 410 GLY A C 1
ATOM 2967 O O . GLY A 1 410 ? 22.327 -9.928 -23.748 1.00 65.19 410 GLY A O 1
ATOM 2968 N N . TYR A 1 411 ? 24.232 -8.873 -24.257 1.00 50.50 411 TYR A N 1
ATOM 2969 C CA . TYR A 1 411 ? 24.443 -8.335 -22.915 1.00 50.50 411 TYR A CA 1
ATOM 2970 C C . TYR A 1 411 ? 23.718 -6.986 -22.834 1.00 50.50 411 TYR A C 1
ATOM 2972 O O . TYR A 1 411 ? 24.106 -6.097 -23.580 1.00 50.50 411 TYR A O 1
ATOM 2980 N N . PHE A 1 412 ? 22.692 -6.868 -21.974 1.00 54.69 412 PHE A N 1
ATOM 2981 C CA . PHE A 1 412 ? 21.920 -5.651 -21.634 1.00 54.69 412 PHE A CA 1
ATOM 2982 C C . PHE A 1 412 ? 22.314 -4.378 -22.419 1.00 54.69 412 PHE A C 1
ATOM 2984 O O . PHE A 1 412 ? 23.062 -3.545 -21.906 1.00 54.69 412 PHE A O 1
ATOM 2991 N N . ASP A 1 413 ? 21.807 -4.206 -23.640 1.00 56.38 413 ASP A N 1
ATOM 2992 C CA . ASP A 1 413 ? 22.023 -2.994 -24.450 1.00 56.38 413 ASP A CA 1
ATOM 2993 C C . ASP A 1 413 ? 20.851 -1.994 -24.352 1.00 56.38 413 ASP A C 1
ATOM 2995 O O . ASP A 1 413 ? 20.914 -0.888 -24.893 1.00 56.38 413 ASP A O 1
ATOM 2999 N N . GLY A 1 414 ? 19.810 -2.344 -23.586 1.00 62.19 414 GLY A N 1
ATOM 3000 C CA . GLY A 1 414 ? 18.670 -1.477 -23.292 1.00 62.19 414 GLY A CA 1
ATOM 3001 C C . GLY A 1 414 ? 17.508 -1.610 -24.278 1.00 62.19 414 GLY A C 1
ATOM 3002 O O . GLY A 1 414 ? 16.707 -0.685 -24.391 1.00 62.19 414 GLY A O 1
ATOM 3003 N N . ASP A 1 415 ? 17.381 -2.714 -25.006 1.00 69.38 415 ASP A N 1
ATOM 3004 C CA . ASP A 1 415 ? 16.225 -2.976 -25.874 1.00 69.38 415 ASP A CA 1
ATOM 3005 C C . ASP A 1 415 ? 15.137 -3.869 -25.233 1.00 69.38 415 ASP A C 1
ATOM 3007 O O . ASP A 1 415 ? 13.997 -3.872 -25.711 1.00 69.38 415 ASP A O 1
ATOM 3011 N N . ASP A 1 416 ? 15.441 -4.554 -24.119 1.00 76.56 416 ASP A N 1
ATOM 3012 C CA . ASP A 1 416 ? 14.486 -5.307 -23.290 1.00 76.56 416 ASP A CA 1
ATOM 3013 C C . ASP A 1 416 ? 13.195 -4.516 -23.055 1.00 76.56 416 ASP A C 1
ATOM 3015 O O . ASP A 1 416 ? 13.219 -3.379 -22.580 1.00 76.56 416 ASP A O 1
ATOM 3019 N N . HIS A 1 417 ? 12.049 -5.136 -23.341 1.00 74.94 417 HIS A N 1
ATOM 3020 C CA . HIS A 1 41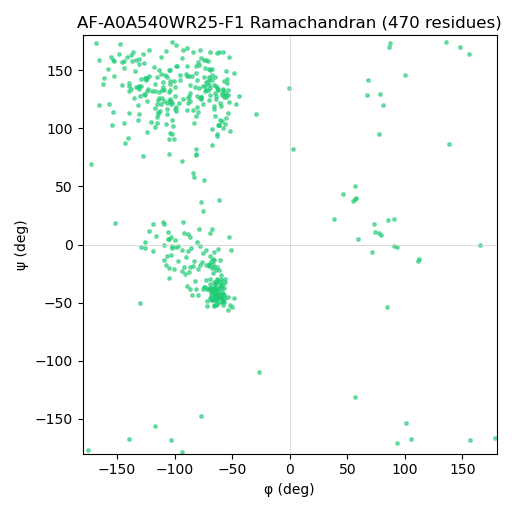7 ? 10.749 -4.477 -23.237 1.00 74.94 417 HIS A CA 1
ATOM 3021 C C . HIS A 1 417 ? 9.691 -5.316 -22.525 1.00 74.94 417 HIS A C 1
ATOM 3023 O O . HIS A 1 417 ? 9.787 -6.540 -22.432 1.00 74.94 417 HIS A O 1
ATOM 3029 N N . ALA A 1 418 ? 8.655 -4.655 -22.006 1.00 81.19 418 ALA A N 1
ATOM 3030 C CA . ALA A 1 418 ? 7.493 -5.349 -21.474 1.00 81.19 418 ALA A CA 1
ATOM 3031 C C . ALA A 1 418 ? 6.787 -6.143 -22.579 1.00 81.19 418 ALA A C 1
ATOM 3033 O O . ALA A 1 418 ? 6.498 -5.614 -23.651 1.00 81.19 418 ALA A O 1
ATOM 3034 N N . ILE A 1 419 ? 6.467 -7.399 -22.283 1.00 85.69 419 ILE A N 1
ATOM 3035 C CA . ILE A 1 419 ? 5.656 -8.253 -23.147 1.00 85.69 419 ILE A CA 1
ATOM 3036 C C . ILE A 1 419 ? 4.258 -7.650 -23.241 1.00 85.69 419 ILE A C 1
ATOM 3038 O O . ILE A 1 419 ? 3.616 -7.368 -22.224 1.00 85.69 419 ILE A O 1
ATOM 3042 N N . ALA A 1 420 ? 3.783 -7.453 -24.469 1.00 86.12 420 ALA A N 1
ATOM 3043 C CA . ALA A 1 420 ? 2.447 -6.938 -24.708 1.00 86.12 420 ALA A CA 1
ATOM 3044 C C . ALA A 1 420 ? 1.388 -7.932 -24.213 1.00 86.12 420 ALA A C 1
ATOM 3046 O O . ALA A 1 420 ? 1.526 -9.143 -24.380 1.00 86.12 420 ALA A O 1
ATOM 3047 N N . ALA A 1 421 ? 0.274 -7.430 -23.674 1.00 86.44 421 ALA A N 1
ATOM 3048 C CA . ALA A 1 421 ? -0.832 -8.290 -23.244 1.00 86.44 421 ALA A CA 1
ATOM 3049 C C . ALA A 1 421 ? -1.350 -9.190 -24.386 1.00 86.44 421 ALA A C 1
ATOM 3051 O O . ALA A 1 421 ? -1.721 -10.331 -24.147 1.00 86.44 421 ALA A O 1
ATOM 3052 N N . SER A 1 422 ? -1.293 -8.719 -25.638 1.00 91.38 422 SER A N 1
ATOM 3053 C CA . SER A 1 422 ? -1.660 -9.489 -26.837 1.00 91.38 422 SER A CA 1
ATOM 3054 C C . SER A 1 422 ? -0.720 -10.656 -27.167 1.00 91.38 422 SER A C 1
ATOM 3056 O O . SER A 1 422 ? -1.053 -11.489 -28.008 1.00 91.38 422 SER A O 1
ATOM 3058 N N . GLU A 1 423 ? 0.466 -10.706 -26.560 1.00 94.19 423 GLU A N 1
ATOM 3059 C CA . GLU A 1 423 ? 1.415 -11.819 -26.680 1.00 94.19 423 GLU A CA 1
ATOM 3060 C C . GLU A 1 423 ? 1.202 -12.892 -25.605 1.00 94.19 423 GLU A C 1
ATOM 3062 O O . GLU A 1 423 ? 1.768 -13.983 -25.699 1.00 94.19 423 GLU A O 1
ATOM 3067 N N . LEU A 1 424 ? 0.375 -12.604 -24.597 1.00 95.38 424 LEU A N 1
ATOM 3068 C CA . LEU A 1 424 ? 0.009 -13.532 -23.539 1.00 95.38 424 LEU A CA 1
ATOM 3069 C C . LEU A 1 424 ? -1.361 -14.138 -23.836 1.00 95.38 424 LEU A C 1
ATOM 3071 O O . LEU A 1 424 ? -2.346 -13.446 -24.069 1.00 95.38 424 LEU A O 1
ATOM 3075 N N . THR A 1 425 ? -1.432 -15.462 -23.806 1.00 96.81 425 THR A N 1
ATOM 3076 C CA . THR A 1 425 ? -2.697 -16.191 -23.710 1.00 96.81 425 THR A CA 1
ATOM 3077 C C . THR A 1 425 ? -2.867 -16.605 -22.262 1.00 96.81 425 THR A C 1
ATOM 3079 O O . THR A 1 425 ? -2.037 -17.353 -21.746 1.00 96.81 425 THR A O 1
ATOM 3082 N N . LEU A 1 426 ? -3.911 -16.095 -21.616 1.00 95.88 426 LEU A N 1
ATOM 3083 C CA . LEU A 1 426 ? -4.274 -16.427 -20.243 1.00 95.88 426 LEU A CA 1
ATOM 3084 C C . LEU A 1 426 ? -5.476 -17.369 -20.266 1.00 95.88 426 LEU A C 1
ATOM 3086 O O . LEU A 1 426 ? -6.371 -17.227 -21.099 1.00 95.88 426 LEU A O 1
ATOM 3090 N N . THR A 1 427 ? -5.484 -18.350 -19.377 1.00 95.81 427 THR A N 1
ATOM 3091 C CA . THR A 1 427 ? -6.612 -19.258 -19.181 1.00 95.81 427 THR A CA 1
ATOM 3092 C C . THR A 1 427 ? -6.890 -19.326 -17.694 1.00 95.81 427 THR A C 1
ATOM 3094 O O . THR A 1 427 ? -6.102 -19.912 -16.951 1.00 95.81 427 THR A O 1
ATOM 3097 N N . ASP A 1 428 ? -7.989 -18.706 -17.271 1.00 90.56 428 ASP A N 1
ATOM 3098 C CA . ASP A 1 428 ? -8.458 -18.810 -15.894 1.00 90.56 428 ASP A CA 1
ATOM 3099 C C . ASP A 1 428 ? -8.856 -20.263 -15.608 1.00 90.56 428 ASP A C 1
ATOM 3101 O O . ASP A 1 428 ? -9.541 -20.915 -16.402 1.00 90.56 428 ASP A O 1
ATOM 3105 N N . GLY A 1 429 ? -8.356 -20.793 -14.498 1.00 87.12 429 GLY A N 1
ATOM 3106 C CA . GLY A 1 429 ? -8.783 -22.067 -13.939 1.00 87.12 429 GLY A CA 1
ATOM 3107 C C . GLY A 1 429 ? -9.777 -21.828 -12.805 1.00 87.12 429 GLY A C 1
ATOM 3108 O O . GLY A 1 429 ? -9.984 -20.692 -12.403 1.00 87.12 429 GLY A O 1
ATOM 3109 N N . PRO A 1 430 ? -10.416 -22.880 -12.275 1.00 87.44 430 PRO A N 1
ATOM 3110 C CA . PRO A 1 430 ? -11.204 -22.758 -11.059 1.00 87.44 430 PRO A CA 1
ATOM 3111 C C . PRO A 1 430 ? -10.296 -22.639 -9.827 1.00 87.44 430 PRO A C 1
ATOM 3113 O O . PRO A 1 430 ? -9.162 -23.128 -9.820 1.00 87.44 430 PRO A O 1
ATOM 3116 N N . ASN A 1 431 ? -10.841 -22.104 -8.735 1.00 89.69 431 ASN A N 1
ATOM 3117 C CA . ASN A 1 431 ? -10.212 -22.105 -7.414 1.00 89.69 431 ASN A CA 1
ATOM 3118 C C . ASN A 1 431 ? -8.819 -21.457 -7.398 1.00 89.69 431 ASN A C 1
ATOM 3120 O O . ASN A 1 431 ? -7.873 -22.045 -6.879 1.00 89.69 431 ASN A O 1
ATOM 3124 N N . CYS A 1 432 ? -8.678 -20.250 -7.940 1.00 91.25 432 CYS A N 1
ATOM 3125 C CA . CYS A 1 432 ? -7.437 -19.479 -7.913 1.00 91.25 432 CYS A CA 1
ATOM 3126 C C . CYS A 1 432 ? -6.279 -20.256 -8.559 1.00 91.25 432 CYS A C 1
ATOM 3128 O O . CYS A 1 432 ? -5.148 -20.290 -8.059 1.00 91.25 432 CYS A O 1
ATOM 3130 N N . THR A 1 433 ? -6.581 -20.938 -9.661 1.00 94.88 433 THR A N 1
ATOM 3131 C CA . THR A 1 433 ? -5.599 -21.595 -10.523 1.00 94.88 433 THR A CA 1
ATOM 3132 C C . THR A 1 433 ? -5.728 -21.046 -11.929 1.00 94.88 433 THR A C 1
ATOM 3134 O O . THR A 1 433 ? -6.677 -20.346 -12.265 1.00 94.88 433 THR A O 1
ATOM 3137 N N . GLY A 1 434 ? -4.757 -21.341 -12.775 1.00 95.50 434 GLY A N 1
ATOM 3138 C CA . GLY A 1 434 ? -4.878 -21.022 -14.181 1.00 95.50 434 GLY A CA 1
ATOM 3139 C C . GLY A 1 434 ? -3.641 -21.416 -14.942 1.00 95.50 434 GLY A C 1
ATOM 3140 O O . GLY A 1 434 ? -2.775 -22.147 -14.455 1.00 95.50 434 GLY A O 1
ATOM 3141 N N . ALA A 1 435 ? -3.555 -20.919 -16.160 1.00 96.75 435 ALA A N 1
ATOM 3142 C CA . ALA A 1 435 ? -2.394 -21.126 -16.984 1.00 96.75 435 ALA A CA 1
ATOM 3143 C C . ALA A 1 435 ? -2.117 -19.916 -17.859 1.00 96.75 435 ALA A C 1
ATOM 3145 O O . ALA A 1 435 ? -3.009 -19.130 -18.184 1.00 96.75 435 ALA A O 1
ATOM 3146 N N . PHE A 1 436 ? -0.864 -19.792 -18.278 1.00 96.94 436 PHE A N 1
ATOM 3147 C CA . PHE A 1 436 ? -0.502 -18.832 -19.302 1.00 96.94 436 PHE A CA 1
ATOM 3148 C C . PHE A 1 436 ? 0.468 -19.418 -20.317 1.00 96.94 436 PHE A C 1
ATOM 3150 O O . PHE A 1 436 ? 1.201 -20.377 -20.059 1.00 96.94 436 PHE A O 1
ATOM 3157 N N . LYS A 1 437 ? 0.478 -18.801 -21.491 1.00 96.75 437 LYS A N 1
ATOM 3158 C CA . LYS A 1 437 ? 1.413 -19.077 -22.574 1.00 96.75 437 LYS A CA 1
ATOM 3159 C C . LYS A 1 437 ? 1.829 -17.760 -23.212 1.00 96.75 437 LYS A C 1
ATOM 3161 O O . LYS A 1 437 ? 0.992 -16.887 -23.425 1.00 96.75 437 LYS A O 1
ATOM 3166 N N . TRP A 1 438 ? 3.108 -17.632 -23.546 1.00 96.69 438 TRP A N 1
ATOM 3167 C CA . TRP A 1 438 ? 3.625 -16.496 -24.304 1.00 96.69 438 TRP A CA 1
ATOM 3168 C C . TRP A 1 438 ? 3.889 -16.905 -25.747 1.00 96.69 438 TRP A C 1
ATOM 3170 O O . TRP A 1 438 ? 4.410 -17.990 -26.007 1.00 96.69 438 TRP A O 1
ATOM 3180 N N . THR A 1 439 ? 3.521 -16.038 -26.685 1.00 96.56 439 THR A N 1
ATOM 3181 C CA . THR A 1 439 ? 3.915 -16.127 -28.091 1.00 96.56 439 THR A CA 1
ATOM 3182 C C . THR A 1 439 ? 4.747 -14.906 -28.418 1.00 96.56 439 THR A C 1
ATOM 3184 O O . THR A 1 439 ? 4.218 -13.800 -28.351 1.00 96.56 439 THR A O 1
ATOM 3187 N N . GLN A 1 440 ? 6.010 -15.098 -28.795 1.00 92.50 440 GLN A N 1
ATOM 3188 C CA . GLN A 1 440 ? 6.849 -13.979 -29.213 1.00 92.50 440 GLN A CA 1
ATOM 3189 C C . GLN A 1 440 ? 6.255 -13.412 -30.508 1.00 92.50 440 GLN A C 1
ATOM 3191 O O . GLN A 1 440 ? 6.114 -14.134 -31.499 1.00 92.50 440 GLN A O 1
ATOM 3196 N N . ARG A 1 441 ? 5.850 -12.138 -30.480 1.00 90.75 441 ARG A N 1
ATOM 3197 C CA . ARG A 1 441 ? 5.368 -11.410 -31.672 1.00 90.75 441 ARG A CA 1
ATOM 3198 C C . ARG A 1 441 ? 6.104 -10.099 -31.919 1.00 90.75 441 ARG A C 1
ATOM 3200 O O . ARG A 1 441 ? 5.747 -9.376 -32.846 1.00 90.75 441 ARG A O 1
ATOM 3207 N N . HIS A 1 442 ? 7.089 -9.789 -31.088 1.00 82.19 442 HIS A N 1
ATOM 3208 C CA . HIS A 1 442 ? 7.755 -8.498 -31.101 1.00 82.19 442 HIS A CA 1
ATOM 3209 C C . HIS A 1 442 ? 8.660 -8.294 -32.325 1.00 82.19 442 HIS A C 1
ATOM 3211 O O . HIS A 1 442 ? 8.521 -7.299 -33.031 1.00 82.19 442 HIS A O 1
ATOM 3217 N N . ASP A 1 443 ? 9.571 -9.232 -32.588 1.00 82.44 443 ASP A N 1
ATOM 3218 C CA . ASP A 1 443 ? 10.585 -9.107 -33.642 1.00 82.44 443 ASP A CA 1
ATOM 3219 C C . ASP A 1 443 ? 10.700 -10.404 -34.448 1.00 82.44 443 ASP A C 1
ATOM 3221 O O . ASP A 1 443 ? 10.911 -11.482 -33.891 1.00 82.44 443 ASP A O 1
ATOM 3225 N N . SER A 1 444 ? 10.565 -10.274 -35.769 1.00 87.56 444 SER A N 1
ATOM 3226 C CA . SER A 1 444 ? 10.681 -11.369 -36.736 1.00 87.56 444 SER A CA 1
ATOM 3227 C C . SER A 1 444 ? 12.116 -11.796 -37.055 1.00 87.56 444 SER A C 1
ATOM 3229 O O . SER A 1 444 ? 12.317 -12.892 -37.576 1.00 87.56 444 SER A O 1
ATOM 3231 N N . GLY A 1 445 ? 13.105 -10.952 -36.747 1.00 85.00 445 GLY A N 1
ATOM 3232 C CA . GLY A 1 445 ? 14.513 -11.177 -37.068 1.00 85.00 445 GLY A CA 1
ATOM 3233 C C . GLY A 1 445 ? 15.283 -11.992 -36.030 1.00 85.00 445 GLY A C 1
ATOM 3234 O O . GLY A 1 445 ? 16.323 -12.557 -36.366 1.00 85.00 445 GLY A O 1
ATOM 3235 N N . ASN A 1 446 ? 14.783 -12.094 -34.794 1.00 84.12 446 ASN A N 1
ATOM 3236 C CA . ASN A 1 446 ? 15.528 -12.653 -33.666 1.00 84.12 446 ASN A CA 1
ATOM 3237 C C . ASN A 1 446 ? 14.699 -13.609 -32.795 1.00 84.12 446 ASN A C 1
ATOM 3239 O O . ASN A 1 446 ? 13.474 -13.696 -32.878 1.00 84.12 446 ASN A O 1
ATOM 3243 N N . LYS A 1 447 ? 15.397 -14.374 -31.947 1.00 90.56 447 LYS A N 1
ATOM 3244 C CA . LYS A 1 447 ? 14.784 -15.209 -30.903 1.00 90.56 447 LYS A CA 1
ATOM 3245 C C . LYS A 1 447 ? 14.883 -14.492 -29.570 1.00 90.56 447 LYS A C 1
ATOM 3247 O O . LYS A 1 447 ? 15.940 -13.964 -29.272 1.00 90.56 447 LYS A O 1
ATOM 3252 N N . HIS A 1 448 ? 13.860 -14.558 -28.729 1.00 89.56 448 HIS A N 1
ATOM 3253 C CA . HIS A 1 448 ? 13.877 -13.860 -27.441 1.00 89.56 448 HIS A CA 1
ATOM 3254 C C . HIS A 1 448 ? 13.590 -14.814 -26.297 1.00 89.56 448 HIS A C 1
ATOM 3256 O O . HIS A 1 448 ? 12.788 -15.741 -26.430 1.00 89.56 448 HIS A O 1
ATOM 3262 N N . ALA A 1 449 ? 14.265 -14.589 -25.177 1.00 90.75 449 ALA A N 1
ATOM 3263 C CA . ALA A 1 449 ? 13.905 -15.204 -23.910 1.00 90.75 449 ALA A CA 1
ATOM 3264 C C . ALA A 1 449 ? 12.893 -14.305 -23.193 1.00 90.75 449 ALA A C 1
ATOM 3266 O O . ALA A 1 449 ? 12.670 -13.162 -23.583 1.00 90.75 449 ALA A O 1
ATOM 3267 N N . ALA A 1 450 ? 12.283 -14.805 -22.128 1.00 89.19 450 ALA A N 1
ATOM 3268 C CA . ALA A 1 450 ? 11.428 -13.990 -21.286 1.00 89.19 450 ALA A CA 1
ATOM 3269 C C . ALA A 1 450 ? 11.551 -14.370 -19.819 1.00 89.19 450 ALA A C 1
ATOM 3271 O O . ALA A 1 450 ? 11.822 -15.523 -19.471 1.00 89.19 450 ALA A O 1
ATOM 3272 N N . THR A 1 451 ? 11.300 -13.389 -18.961 1.00 87.19 451 THR A N 1
ATOM 3273 C CA . THR A 1 451 ? 10.965 -13.622 -17.558 1.00 87.19 451 THR A CA 1
ATOM 3274 C C . THR A 1 451 ? 9.556 -13.111 -17.315 1.00 87.19 451 THR A C 1
ATOM 3276 O O . THR A 1 451 ? 9.223 -11.999 -17.711 1.00 87.19 451 THR A O 1
ATOM 3279 N N . PHE A 1 452 ? 8.743 -13.932 -16.669 1.00 86.06 452 PHE A N 1
ATOM 3280 C CA . PHE A 1 452 ? 7.368 -13.667 -16.294 1.00 86.06 452 PHE A CA 1
ATOM 3281 C C . PHE A 1 452 ? 7.245 -13.587 -14.784 1.00 86.06 452 PHE A C 1
ATOM 3283 O O . PHE A 1 452 ? 7.937 -14.295 -14.049 1.00 86.06 452 PHE A O 1
ATOM 3290 N N . TRP A 1 453 ? 6.292 -12.783 -14.349 1.00 87.38 453 TRP A N 1
ATOM 3291 C CA . TRP A 1 453 ? 5.776 -12.747 -12.994 1.00 87.38 453 TRP A CA 1
ATOM 3292 C C . TRP A 1 453 ? 4.278 -12.943 -13.093 1.00 87.38 453 TRP A C 1
ATOM 3294 O O . TRP A 1 453 ? 3.641 -12.449 -14.027 1.00 87.38 453 TRP A O 1
ATOM 3304 N N . TRP A 1 454 ? 3.721 -13.694 -12.159 1.00 87.19 454 TRP A N 1
ATOM 3305 C CA . TRP A 1 454 ? 2.317 -14.050 -12.191 1.00 87.19 454 TRP A CA 1
ATOM 3306 C C . TRP A 1 454 ? 1.731 -14.092 -10.792 1.00 87.19 454 TRP A C 1
ATOM 3308 O O . TRP A 1 454 ? 2.444 -14.267 -9.801 1.00 87.19 454 TRP A O 1
ATOM 3318 N N . LYS A 1 455 ? 0.408 -13.959 -10.728 1.00 86.00 455 LYS A N 1
ATOM 3319 C CA . LYS A 1 455 ? -0.373 -14.238 -9.531 1.00 86.00 455 LYS A CA 1
ATOM 3320 C C . LYS A 1 455 ? -1.801 -14.634 -9.841 1.00 86.00 455 LYS A C 1
ATOM 3322 O O . LYS A 1 455 ? -2.338 -14.273 -10.883 1.00 86.00 455 LYS A O 1
ATOM 3327 N N . THR A 1 456 ? -2.403 -15.310 -8.881 1.00 86.88 456 THR A N 1
ATOM 3328 C CA . THR A 1 456 ? -3.826 -15.634 -8.824 1.00 86.88 456 THR A CA 1
ATOM 3329 C C . THR A 1 456 ? -4.460 -14.820 -7.708 1.00 86.88 456 THR A C 1
ATOM 3331 O O . THR A 1 456 ? -3.847 -14.570 -6.664 1.00 86.88 456 THR A O 1
ATOM 3334 N N . GLN A 1 457 ? -5.659 -14.327 -7.962 1.00 85.31 457 GLN A N 1
ATOM 3335 C CA . GLN A 1 457 ? -6.376 -13.417 -7.093 1.00 85.31 457 GLN A CA 1
ATOM 3336 C C . GLN A 1 457 ? -7.516 -14.168 -6.417 1.00 85.31 457 GLN A C 1
ATOM 3338 O O . GLN A 1 457 ? -8.134 -15.044 -7.009 1.00 85.31 457 GLN A O 1
ATOM 3343 N N . SER A 1 458 ? -7.781 -13.816 -5.166 1.00 83.75 458 SER A N 1
ATOM 3344 C CA . SER A 1 458 ? -8.898 -14.365 -4.404 1.00 83.75 458 SER A CA 1
ATOM 3345 C C . SER A 1 458 ? -9.762 -13.235 -3.876 1.00 83.75 458 SER A C 1
ATOM 3347 O O . SER A 1 458 ? -9.211 -12.233 -3.416 1.00 83.75 458 SER A O 1
ATOM 3349 N N . LEU A 1 459 ? -11.072 -13.408 -3.833 1.00 83.75 459 LEU A N 1
ATOM 3350 C CA . LEU A 1 459 ? -11.987 -12.492 -3.164 1.00 83.75 459 LEU A CA 1
ATOM 3351 C C . LEU A 1 459 ? -12.565 -13.186 -1.926 1.00 83.75 459 LEU A C 1
ATOM 3353 O O . LEU A 1 459 ? -12.965 -14.341 -2.039 1.00 83.75 459 LEU A O 1
ATOM 3357 N N . PRO A 1 460 ? -12.603 -12.551 -0.743 1.00 76.88 460 PRO A N 1
ATOM 3358 C CA . PRO A 1 460 ? -13.378 -13.095 0.368 1.00 76.88 460 PRO A CA 1
ATOM 3359 C C . PRO A 1 460 ? -14.835 -13.338 -0.064 1.00 76.88 460 PRO A C 1
ATOM 3361 O O . PRO A 1 460 ? -15.372 -12.566 -0.857 1.00 76.88 460 PRO A O 1
ATOM 3364 N N . GLU A 1 461 ? -15.452 -14.427 0.407 1.00 72.62 461 GLU A N 1
ATOM 3365 C CA . GLU A 1 461 ? -16.843 -14.772 0.053 1.00 72.62 461 GLU A CA 1
ATOM 3366 C C . GLU A 1 461 ? -17.832 -13.652 0.421 1.00 72.62 461 GLU A C 1
ATOM 3368 O O . GLU A 1 461 ? -18.782 -13.394 -0.320 1.00 72.62 461 GLU A O 1
ATOM 3373 N N . GLU A 1 462 ? -17.560 -12.935 1.514 1.00 68.12 462 GLU A N 1
ATOM 3374 C CA . GLU A 1 462 ? -18.228 -11.679 1.850 1.00 68.12 462 GLU A CA 1
ATOM 3375 C C . GLU A 1 462 ? -17.423 -10.486 1.309 1.00 68.12 462 GLU A C 1
ATOM 3377 O O . GLU A 1 462 ? -16.223 -10.347 1.541 1.00 68.12 462 GLU A O 1
ATOM 3382 N N . GLN A 1 463 ? -18.080 -9.637 0.522 1.00 72.62 463 GLN A N 1
ATOM 3383 C CA . GLN A 1 463 ? -17.427 -8.618 -0.299 1.00 72.62 463 GLN A CA 1
ATOM 3384 C C . GLN A 1 463 ? -16.866 -7.452 0.542 1.00 72.62 463 GLN A C 1
ATOM 3386 O O . GLN A 1 463 ? -17.562 -6.866 1.366 1.00 72.62 463 GLN A O 1
ATOM 3391 N N . GLY A 1 464 ? -15.613 -7.062 0.277 1.00 81.38 464 GLY A N 1
ATOM 3392 C CA . GLY A 1 464 ? -14.948 -5.926 0.934 1.00 81.38 464 GLY A CA 1
ATOM 3393 C C . GLY A 1 464 ? -14.267 -6.269 2.263 1.00 81.38 464 GLY A C 1
ATOM 3394 O O . GLY A 1 464 ? -14.399 -7.363 2.797 1.00 81.38 464 GLY A O 1
ATOM 3395 N N . LEU A 1 465 ? -13.477 -5.329 2.787 1.00 87.44 465 LEU A N 1
ATOM 3396 C CA . LEU A 1 465 ? -12.784 -5.498 4.067 1.00 87.44 465 LEU A CA 1
ATOM 3397 C C . LEU A 1 465 ? -13.753 -5.465 5.248 1.00 87.44 465 LEU A C 1
ATOM 3399 O O . LEU A 1 465 ? -13.552 -6.186 6.215 1.00 87.44 465 LEU A O 1
ATOM 3403 N N . LEU A 1 466 ? -14.773 -4.603 5.191 1.00 89.69 466 LEU A N 1
ATOM 3404 C CA . LEU A 1 466 ? -15.686 -4.387 6.316 1.00 89.69 466 LEU A CA 1
ATOM 3405 C C . LEU A 1 466 ? -16.363 -5.669 6.786 1.00 89.69 466 LEU A C 1
ATOM 3407 O O . LEU A 1 466 ? -16.485 -5.848 7.991 1.00 89.69 466 LEU A O 1
ATOM 3411 N N . ALA A 1 467 ? -16.719 -6.556 5.858 1.00 86.75 467 ALA A N 1
ATOM 3412 C CA . ALA A 1 467 ? -17.390 -7.813 6.160 1.00 86.75 467 ALA A CA 1
ATOM 3413 C C . ALA A 1 467 ? -16.515 -8.808 6.942 1.00 86.75 467 ALA A C 1
ATOM 3415 O O . ALA A 1 467 ? -17.014 -9.764 7.523 1.00 86.75 467 ALA A O 1
ATOM 3416 N N . THR A 1 468 ? -15.195 -8.597 6.972 1.00 85.31 468 THR A N 1
ATOM 3417 C CA . THR A 1 468 ? -14.260 -9.477 7.683 1.00 85.31 468 THR A CA 1
ATOM 3418 C C . THR A 1 468 ? -13.788 -8.903 9.016 1.00 85.31 468 THR A C 1
ATOM 3420 O O . THR A 1 468 ? -12.984 -9.535 9.703 1.00 85.31 468 THR A O 1
ATOM 3423 N N . LEU A 1 469 ? -14.202 -7.684 9.372 1.00 89.62 469 LEU A N 1
ATOM 3424 C CA . LEU A 1 469 ? -13.787 -7.058 10.625 1.00 89.62 469 LEU A CA 1
ATOM 3425 C C . LEU A 1 469 ? -14.615 -7.618 11.790 1.00 89.62 469 LEU A C 1
ATOM 3427 O O . LEU A 1 469 ? -15.701 -8.123 11.578 1.00 89.62 469 LEU A O 1
ATOM 3431 N N . PRO A 1 470 ? -14.155 -7.566 13.043 1.00 87.75 470 PRO A N 1
ATOM 3432 C CA . PRO A 1 470 ? -15.019 -7.789 14.200 1.00 87.75 470 PRO A CA 1
ATOM 3433 C C . PRO A 1 470 ? -15.939 -6.585 14.461 1.00 87.75 470 PRO A C 1
ATOM 3435 O O 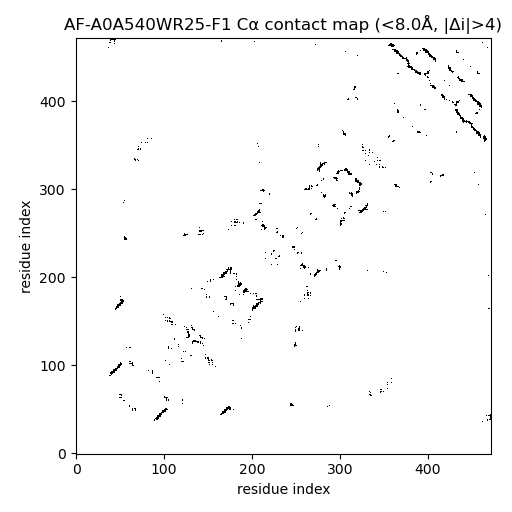. PRO A 1 470 ? -15.521 -5.434 14.304 1.00 87.75 470 PRO A O 1
ATOM 3438 N N . ALA A 1 471 ? -17.174 -6.859 14.900 1.00 87.56 471 ALA A N 1
ATOM 3439 C CA . ALA A 1 471 ? -18.035 -5.866 15.546 1.00 87.56 471 ALA A CA 1
ATOM 3440 C C . ALA A 1 471 ? -17.594 -5.649 17.009 1.00 87.56 471 ALA A C 1
ATOM 3442 O O . ALA A 1 471 ? -16.862 -6.474 17.576 1.00 87.56 471 ALA A O 1
ATOM 3443 N N . ASP A 1 472 ? -17.995 -4.519 17.589 1.00 80.69 472 ASP A N 1
ATOM 3444 C CA . ASP A 1 472 ? -17.683 -4.149 18.974 1.00 80.69 472 ASP A CA 1
ATOM 3445 C C . ASP A 1 472 ? -18.467 -4.947 20.018 1.00 80.69 472 ASP A C 1
ATOM 3447 O O . ASP A 1 472 ? -19.693 -5.150 19.838 1.00 80.69 472 ASP A O 1
#

pLDDT: mean 74.28, std 21.01, range [25.17, 98.38]

Radius of gyration: 25.98 Å; Cα contacts (8 Å, |Δi|>4): 1026; chains: 1; bounding box: 87×80×63 Å

Nearest PDB structures (foldseek):
  7wwn-assembly1_A-2  TM=4.109E-01  e=1.674E-01  Thermus thermophilus HB8
  7wwo-assembly1_A  TM=3.623E-01  e=1.674E-01  Thermus thermophilus HB8
  1ac5-assembly1_A  TM=3.939E-01  e=1.486E-01  Saccharomyces cerevisiae
  8x8v-assembly1_A  TM=3.192E-01  e=3.702E+00  Bombyx mori cypovirus 1
  8yf8-assembly1_C  TM=1.556E-01  e=7.872E-01  Dragon grouper nervous necrosis virus

Solvent-accessible surface area (backbone atoms only — not comparable to full-atom values): 26108 Å² total; per-residue (Å²): 134,89,89,87,80,88,86,87,90,86,81,89,87,85,91,82,88,82,84,86,80,89,76,87,73,83,89,72,86,76,94,72,76,75,74,70,72,78,71,70,58,41,43,32,54,39,32,41,37,37,26,51,37,87,55,63,32,58,81,45,33,80,46,31,39,60,43,47,48,69,41,52,52,55,39,62,70,49,41,63,66,53,45,53,54,46,36,71,75,38,78,63,33,44,80,45,79,46,80,48,65,34,37,59,44,75,36,73,75,56,98,54,58,56,89,80,49,90,45,81,64,56,74,27,68,64,49,49,72,40,73,80,28,85,23,91,42,80,91,46,68,30,80,45,62,51,52,56,33,50,17,49,42,52,41,51,57,73,74,36,64,92,83,51,48,43,28,32,33,40,10,30,32,45,16,13,27,40,44,27,30,48,61,22,19,47,38,94,87,32,66,70,60,29,89,72,88,49,52,91,24,48,45,29,36,38,22,38,53,22,55,11,31,32,55,64,43,93,87,45,91,64,79,56,81,80,13,74,60,41,39,33,62,48,55,71,75,77,55,103,70,80,67,72,53,59,58,61,58,35,43,45,40,34,58,25,60,44,56,37,28,68,20,28,36,45,28,45,74,78,41,42,56,44,35,38,29,57,64,33,64,59,34,44,85,84,69,99,62,98,68,98,59,25,48,58,58,63,41,34,32,19,85,46,38,33,49,76,42,77,33,73,22,77,67,43,43,44,40,63,30,40,13,33,74,54,49,80,42,41,60,60,20,60,54,32,86,85,36,85,60,15,72,56,41,32,50,34,49,38,51,53,51,50,38,27,39,66,50,50,41,54,41,46,45,30,56,54,72,50,63,55,94,57,60,42,43,49,75,35,61,58,72,78,43,78,44,53,79,42,37,54,89,73,34,40,58,65,46,72,48,77,48,36,32,38,37,63,84,71,79,91,84,43,77,31,35,65,52,53,72,91,32,48,50,77,42,79,44,75,48,10,27,28,34,38,28,46,33,45,75,86,50,84,90,51,46,39,27,39,42,35,40,39,36,14,22,20,28,48,72,54,55,12,42,62,68,74,54,74,54,115